Protein AF-A0A835VG63-F1 (afdb_monomer)

Mean predicted aligned error: 12.0 Å

Sequence (414 aa):
MIIERCEEYQNLLQKCIKEDLGFRDGKPVAACIIYKCLLNWHAFEAEKTDIFDYVIDALNVAVKADNENDILPYWLTNASALLCLLQRNLRSNGFLIKRYRHSTGSLDFSESILHDTNFPQQLMQMDQGSSFVDARYPAMLFKQQLTACLEKIFGLIRDNLKKEISPLLSLCIQAPKSTRGSSGRTLKSPGGTITQQPLSNHWDRIIKFLDSLMNRLQKNYVPSFFIRKLVTQVFSFINIQLFNSLLLRRECCTFTNGEYVKSGLSVLEKWITDATEEFAGSSWNELNYIRQSVEFLVLPQKRRMSLDEITQDLCSALSVRQIYRICTMYWDDKYSTHSVSTEVVATMRDMVNGDSQIPTSNSFLLDDDLSIPFTTEDISKSIEVIDPFNVQLPSSLHKYPAAHFLLHSEQPSA

Secondary structure (DSSP, 8-state):
-HHHHHHHHHHHHHHHHHS---EETTEEHHHHHHHHHHHHTTTTT-SS-SHHHHHHHHHHHHTTSS-HHHHHHHHHHHHHHHHHHHHHHEE----SS-------------------------S---------EE--HHHHHHHHHHHHHHHHHHHHHHHHHHHHHHHHHHTTSS-------S----PPPP----------HHHHHHHHHHHHHHHHHHHTT--HHHHHHHHHHHHHHHHHHHHHHHHH-GGGSBHHHHHHHHHHHHHHHHHHHHTHHHHHTTGGGGGHHHHHHHHHHH-TTGGG--HHIIIIII-TTS-HHHHHHHHHH-B-SSS----S-HHHHHHHHHHHHHHTTSTTT---SPP--------HHHHHHHS----GGG-PPPGGGTT-GGGGGGGGGG----

Structure (mmCIF, N/CA/C/O backbone):
data_AF-A0A835VG63-F1
#
_entry.id   AF-A0A835VG63-F1
#
loop_
_atom_site.group_PDB
_atom_site.id
_atom_site.type_symbol
_atom_site.label_atom_id
_atom_site.label_alt_id
_atom_site.label_comp_id
_atom_site.label_asym_id
_atom_site.label_entity_id
_atom_site.label_seq_id
_atom_site.pdbx_PDB_ins_code
_atom_site.Cartn_x
_atom_site.Cartn_y
_atom_site.Cartn_z
_atom_site.occupancy
_atom_site.B_iso_or_equiv
_atom_site.auth_seq_id
_atom_site.auth_comp_id
_atom_site.auth_asym_id
_atom_site.auth_atom_id
_atom_site.pdbx_PDB_model_num
ATOM 1 N N . MET A 1 1 ? -16.451 3.422 46.460 1.00 45.91 1 MET A N 1
ATOM 2 C CA . MET A 1 1 ? -17.608 3.318 45.544 1.00 45.91 1 MET A CA 1
ATOM 3 C C . MET A 1 1 ? -17.380 3.901 44.141 1.00 45.91 1 MET A C 1
ATOM 5 O O . MET A 1 1 ? -17.522 3.142 43.197 1.00 45.91 1 MET A O 1
ATOM 9 N N . ILE A 1 2 ? -17.025 5.187 43.944 1.00 50.41 2 ILE A N 1
ATOM 10 C CA . ILE A 1 2 ? -16.741 5.722 42.580 1.00 50.41 2 ILE A CA 1
ATOM 11 C C . ILE A 1 2 ? -15.390 5.215 42.033 1.00 50.41 2 ILE A C 1
ATOM 13 O O . ILE A 1 2 ? -15.309 4.834 40.871 1.00 50.41 2 ILE A O 1
ATOM 17 N N . ILE A 1 3 ? -14.355 5.149 42.879 1.00 54.41 3 ILE A N 1
ATOM 18 C CA . ILE A 1 3 ? -13.009 4.683 42.491 1.00 54.41 3 ILE A CA 1
ATOM 19 C C . ILE A 1 3 ? -13.005 3.173 42.180 1.00 54.41 3 ILE A C 1
ATOM 21 O O . ILE A 1 3 ? -12.511 2.778 41.132 1.00 54.41 3 ILE A O 1
ATOM 25 N N . GLU A 1 4 ? -13.654 2.351 43.014 1.00 53.94 4 GLU A N 1
ATOM 26 C CA . GLU A 1 4 ? -13.777 0.892 42.797 1.00 53.94 4 GLU A CA 1
ATOM 27 C C . GLU A 1 4 ? -14.485 0.547 41.475 1.00 53.94 4 GLU A C 1
ATOM 29 O O . GLU A 1 4 ? -14.040 -0.338 40.752 1.00 53.94 4 GLU A O 1
ATOM 34 N N . ARG A 1 5 ? -15.539 1.291 41.098 1.00 63.59 5 ARG A N 1
ATOM 35 C CA . ARG A 1 5 ? -16.197 1.107 39.791 1.00 63.59 5 ARG A CA 1
ATOM 36 C C . ARG A 1 5 ? -15.277 1.452 38.619 1.00 63.59 5 ARG A C 1
ATOM 38 O O . ARG A 1 5 ? -15.365 0.817 37.575 1.00 63.59 5 ARG A O 1
ATOM 45 N N . CYS A 1 6 ? -14.395 2.437 38.782 1.00 67.25 6 CYS A N 1
ATOM 46 C CA . CYS A 1 6 ? -13.451 2.831 37.738 1.00 67.25 6 CYS A CA 1
ATOM 47 C C . CYS A 1 6 ? -12.392 1.738 37.499 1.00 67.25 6 CYS A C 1
ATOM 49 O O . CYS A 1 6 ? -12.099 1.408 36.351 1.00 67.25 6 CYS A O 1
ATOM 51 N N . GLU A 1 7 ? -11.887 1.115 38.569 1.00 75.12 7 GLU A N 1
ATOM 52 C CA . GLU A 1 7 ? -10.949 -0.015 38.481 1.00 75.12 7 GLU A CA 1
ATOM 53 C C . GLU A 1 7 ? -11.589 -1.252 37.827 1.00 75.12 7 GLU A C 1
ATOM 55 O O . GLU A 1 7 ? -10.973 -1.895 36.974 1.00 75.12 7 GLU A O 1
ATOM 60 N N . GLU A 1 8 ? -12.844 -1.575 38.155 1.00 80.69 8 GLU A N 1
ATOM 61 C CA . GLU A 1 8 ? -13.577 -2.677 37.512 1.00 80.69 8 GLU A CA 1
ATOM 62 C C . GLU A 1 8 ? -13.767 -2.457 36.002 1.00 80.69 8 GLU A C 1
ATOM 64 O O . GLU A 1 8 ? -13.588 -3.388 35.209 1.00 80.69 8 GLU A O 1
ATOM 69 N N . TYR A 1 9 ? -14.086 -1.226 35.589 1.00 83.50 9 TYR A N 1
ATOM 70 C CA . TYR A 1 9 ? -14.250 -0.866 34.178 1.00 83.50 9 TYR A CA 1
ATOM 71 C C . TYR A 1 9 ? -12.932 -0.963 33.409 1.00 83.50 9 TYR A C 1
ATOM 73 O O . TYR A 1 9 ? -12.888 -1.542 32.319 1.00 83.50 9 TYR A O 1
ATOM 81 N N . GLN A 1 10 ? -11.847 -0.453 33.995 1.00 83.94 10 GLN A N 1
ATOM 82 C CA . GLN A 1 10 ? -10.510 -0.546 33.416 1.00 83.94 10 GLN A CA 1
ATOM 83 C C . GLN A 1 10 ? -10.066 -2.005 33.272 1.00 83.94 10 GLN A C 1
ATOM 85 O O . GLN A 1 10 ? -9.600 -2.385 32.202 1.00 83.94 10 GLN A O 1
ATOM 90 N N . ASN A 1 11 ? -10.290 -2.853 34.280 1.00 85.38 11 ASN A N 1
ATOM 91 C CA . ASN A 1 11 ? -9.948 -4.278 34.222 1.00 85.38 11 ASN A CA 1
ATOM 92 C C . ASN A 1 11 ? -10.683 -5.022 33.094 1.00 85.38 11 ASN A C 1
ATOM 94 O O . ASN A 1 11 ? -10.075 -5.835 32.390 1.00 85.38 11 ASN A O 1
ATOM 98 N N . LEU A 1 12 ? -11.974 -4.732 32.887 1.00 86.50 12 LEU A N 1
ATOM 99 C CA . LEU A 1 12 ? -12.745 -5.314 31.786 1.00 86.50 12 LEU A CA 1
ATOM 100 C C . LEU A 1 12 ? -12.197 -4.871 30.421 1.00 86.50 12 LEU A C 1
ATOM 102 O O . LEU A 1 12 ? -11.964 -5.709 29.548 1.00 86.50 12 LEU A O 1
ATOM 106 N N . LEU A 1 13 ? -11.959 -3.569 30.241 1.00 88.19 13 LEU A N 1
ATOM 107 C CA . LEU A 1 13 ? -11.400 -3.024 29.001 1.00 88.19 13 LEU A CA 1
ATOM 108 C C . LEU A 1 13 ? -9.999 -3.575 28.724 1.00 88.19 13 LEU A C 1
ATOM 110 O O . LEU A 1 13 ? -9.702 -3.958 27.594 1.00 88.19 13 LEU A O 1
ATOM 114 N N . GLN A 1 14 ? -9.163 -3.701 29.757 1.00 87.81 14 GLN A N 1
ATOM 115 C CA . GLN A 1 14 ? -7.840 -4.304 29.637 1.00 87.81 14 GLN A CA 1
ATOM 116 C C . GLN A 1 14 ? -7.922 -5.718 29.087 1.00 87.81 14 GLN A C 1
ATOM 118 O O . GLN A 1 14 ? -7.118 -6.099 28.241 1.00 87.81 14 GLN A O 1
ATOM 123 N N . LYS A 1 15 ? -8.885 -6.502 29.578 1.00 86.75 15 LYS A N 1
ATOM 124 C CA . LYS A 1 15 ? -9.084 -7.874 29.133 1.00 86.75 15 LYS A CA 1
ATOM 125 C C . LYS A 1 15 ? -9.522 -7.920 27.674 1.00 86.75 15 LYS A C 1
ATOM 127 O O . LYS A 1 15 ? -8.946 -8.683 26.908 1.00 86.75 15 LYS A O 1
ATOM 132 N N . CYS A 1 16 ? -10.451 -7.045 27.288 1.00 87.88 16 CYS A N 1
ATOM 133 C CA . CYS A 1 16 ? -10.919 -6.926 25.906 1.00 87.88 16 CYS A CA 1
ATOM 134 C C . CYS A 1 16 ? -9.806 -6.524 24.927 1.00 87.88 16 CYS A C 1
ATOM 136 O O . CYS A 1 16 ? -9.859 -6.903 23.764 1.00 87.88 16 CYS A O 1
ATOM 138 N N . ILE A 1 17 ? -8.821 -5.750 25.392 1.00 88.56 17 ILE A N 1
ATOM 139 C CA . ILE A 1 17 ? -7.706 -5.261 24.570 1.00 88.56 17 ILE A CA 1
ATOM 140 C C . ILE A 1 17 ? -6.504 -6.224 24.591 1.00 88.56 17 ILE A C 1
ATOM 142 O O . ILE A 1 17 ? -5.743 -6.299 23.631 1.00 88.56 17 ILE A O 1
ATOM 146 N N . LYS A 1 18 ? -6.291 -6.979 25.672 1.00 85.25 18 LYS A N 1
ATOM 147 C CA . LYS A 1 18 ? -5.174 -7.935 25.754 1.00 85.25 18 LYS A CA 1
ATOM 148 C C . LYS A 1 18 ? -5.479 -9.284 25.115 1.00 85.25 18 LYS A C 1
ATOM 150 O O . LYS A 1 18 ? -4.545 -9.967 24.708 1.00 85.25 18 LYS A O 1
ATOM 155 N N . GLU A 1 19 ? -6.741 -9.697 25.085 1.00 83.81 19 GLU A N 1
ATOM 156 C CA . GLU A 1 19 ? -7.141 -10.955 24.459 1.00 83.81 19 GLU A CA 1
ATOM 157 C C . GLU A 1 19 ? -7.569 -10.753 23.009 1.00 83.81 19 GLU A C 1
ATOM 159 O O . GLU A 1 19 ? -8.227 -9.772 22.665 1.00 83.81 19 GLU A O 1
ATOM 164 N N . ASP A 1 20 ? -7.241 -11.733 22.170 1.00 84.75 20 ASP A N 1
ATOM 165 C CA . ASP A 1 20 ? -7.879 -11.880 20.870 1.00 84.75 20 ASP A CA 1
ATOM 166 C C . ASP A 1 20 ? -9.298 -12.426 21.087 1.00 84.75 20 ASP A C 1
ATOM 168 O O . ASP A 1 20 ? -9.494 -13.600 21.412 1.00 84.75 20 ASP A O 1
ATOM 172 N N . LEU A 1 21 ? -10.291 -11.540 20.973 1.00 87.44 21 LEU A N 1
ATOM 173 C CA . LEU A 1 21 ? -11.709 -11.893 21.082 1.00 87.44 21 LEU A CA 1
ATOM 174 C C . LEU A 1 21 ? -12.288 -12.401 19.752 1.00 87.44 21 LEU A C 1
ATOM 176 O O . LEU A 1 21 ? -13.443 -12.835 19.716 1.00 87.44 21 LEU A O 1
ATOM 180 N N . GLY A 1 22 ? -11.501 -12.355 18.676 1.00 89.44 22 GLY A N 1
ATOM 181 C CA . GLY A 1 22 ? -11.867 -12.823 17.352 1.00 89.44 22 GLY A CA 1
ATOM 182 C C . GLY A 1 22 ? -13.010 -12.048 16.693 1.00 89.44 22 GLY A C 1
ATOM 183 O O . GLY A 1 22 ? -13.294 -10.880 16.984 1.00 89.44 22 GLY A O 1
ATOM 184 N N . PHE A 1 23 ? -13.668 -12.742 15.767 1.00 90.00 23 PHE A N 1
ATOM 185 C CA . PHE A 1 23 ? -14.723 -12.215 14.909 1.00 90.00 23 PHE A CA 1
ATOM 186 C C . PHE A 1 23 ? -15.953 -13.116 14.970 1.00 90.00 23 PHE A C 1
ATOM 188 O O . PHE A 1 23 ? -15.833 -14.336 15.104 1.00 90.00 23 PHE A O 1
ATOM 195 N N . ARG A 1 24 ? -17.139 -12.523 14.830 1.00 85.94 24 ARG A N 1
ATOM 196 C CA . ARG A 1 24 ? -18.406 -13.255 14.718 1.00 85.94 24 ARG A CA 1
ATOM 197 C C . ARG A 1 24 ? -19.169 -12.758 13.503 1.00 85.94 24 ARG A C 1
ATOM 199 O O . ARG A 1 24 ? -19.455 -11.568 13.429 1.00 85.94 24 ARG A O 1
ATOM 206 N N . ASP A 1 25 ? -19.443 -13.648 12.553 1.00 82.06 25 ASP A N 1
ATOM 207 C CA . ASP A 1 25 ? -20.045 -13.301 11.255 1.00 82.06 25 ASP A CA 1
ATOM 208 C C . ASP A 1 25 ? -19.300 -12.141 10.563 1.00 82.06 25 ASP A C 1
ATOM 210 O O . ASP A 1 25 ? -19.899 -11.204 10.045 1.00 82.06 25 ASP A O 1
ATOM 214 N N . GLY A 1 26 ? -17.964 -12.152 10.657 1.00 81.38 26 GLY A N 1
ATOM 215 C CA . GLY A 1 26 ? -17.082 -11.095 10.149 1.00 81.38 26 GLY A CA 1
ATOM 216 C C . GLY A 1 26 ? -17.052 -9.795 10.962 1.00 81.38 26 GLY A C 1
ATOM 217 O O . GLY A 1 26 ? -16.276 -8.897 10.645 1.00 81.38 26 GLY A O 1
ATOM 218 N N . LYS A 1 27 ? -17.834 -9.679 12.043 1.00 87.69 27 LYS A N 1
ATOM 219 C CA . LYS A 1 27 ? -17.871 -8.480 12.892 1.00 87.69 27 LYS A CA 1
ATOM 220 C C . LYS A 1 27 ? -16.801 -8.531 13.993 1.00 87.69 27 LYS A C 1
ATOM 222 O O . LYS A 1 27 ? -16.693 -9.551 14.683 1.00 87.69 27 LYS A O 1
ATOM 227 N N . PRO A 1 28 ? -16.043 -7.439 14.210 1.00 92.88 28 PRO A N 1
ATOM 228 C CA . PRO A 1 28 ? -15.007 -7.366 15.239 1.00 92.88 28 PRO A CA 1
ATOM 229 C C . PRO A 1 28 ? -15.615 -7.314 16.645 1.00 92.88 28 PRO A C 1
ATOM 231 O O . PRO A 1 28 ? -16.288 -6.348 17.022 1.00 92.88 28 PRO A O 1
ATOM 234 N N . VAL A 1 29 ? -15.370 -8.363 17.434 1.00 91.44 29 VAL A N 1
ATOM 235 C CA . VAL A 1 29 ? -16.011 -8.552 18.743 1.00 91.44 29 VAL A CA 1
ATOM 236 C C . VAL A 1 29 ? -15.513 -7.529 19.766 1.00 91.44 29 VAL A C 1
ATOM 238 O O . VAL A 1 29 ? -16.330 -6.938 20.477 1.00 91.44 29 VAL A O 1
ATOM 241 N N . ALA A 1 30 ? -14.203 -7.263 19.819 1.00 92.94 30 ALA A N 1
ATOM 242 C CA . ALA A 1 30 ? -13.644 -6.323 20.792 1.00 92.94 30 ALA A CA 1
ATOM 243 C C . ALA A 1 30 ? -14.157 -4.895 20.566 1.00 92.94 30 ALA A C 1
ATOM 245 O O . ALA A 1 30 ? -14.576 -4.245 21.523 1.00 92.94 30 ALA A O 1
ATOM 246 N N . ALA A 1 31 ? -14.226 -4.436 19.313 1.00 93.38 31 ALA A N 1
ATOM 247 C CA . ALA A 1 31 ? -14.790 -3.130 18.969 1.00 93.38 31 ALA A CA 1
ATOM 248 C C . ALA A 1 31 ? -16.238 -2.965 19.457 1.00 93.38 31 ALA A C 1
ATOM 250 O O . ALA A 1 31 ? -16.574 -1.957 20.082 1.00 93.38 31 ALA A O 1
ATOM 251 N N . CYS A 1 32 ? -17.085 -3.973 19.217 1.00 91.25 32 CYS A N 1
ATOM 252 C CA . CYS A 1 32 ? -18.491 -3.941 19.618 1.00 91.25 32 CYS A CA 1
ATOM 253 C C . CYS A 1 32 ? -18.646 -3.908 21.143 1.00 91.25 32 CYS A C 1
ATOM 255 O O . CYS A 1 32 ? -19.449 -3.137 21.664 1.00 91.25 32 CYS A O 1
ATOM 257 N N . ILE A 1 33 ? -17.866 -4.714 21.867 1.00 90.62 33 ILE A N 1
ATOM 258 C CA . ILE A 1 33 ? -17.923 -4.773 23.333 1.00 90.62 33 ILE A CA 1
ATOM 259 C C . ILE A 1 33 ? -17.418 -3.473 23.951 1.00 90.62 33 ILE A C 1
ATOM 261 O O . ILE A 1 33 ? -18.101 -2.911 24.804 1.00 90.62 33 ILE A O 1
ATOM 265 N N . ILE A 1 34 ? -16.273 -2.956 23.492 1.00 92.62 34 ILE A N 1
ATOM 266 C CA . ILE A 1 34 ? -15.723 -1.680 23.969 1.00 92.62 34 ILE A CA 1
ATOM 267 C C . ILE A 1 34 ? -16.747 -0.561 23.755 1.00 92.62 34 ILE A C 1
ATOM 269 O O . ILE A 1 34 ? -17.030 0.192 24.685 1.00 92.62 34 ILE A O 1
ATOM 273 N N . TYR A 1 35 ? -17.364 -0.487 22.571 1.00 92.12 35 TYR A N 1
ATOM 274 C CA . TYR A 1 35 ? -18.404 0.501 22.291 1.00 92.12 35 TYR A CA 1
ATOM 275 C C . TYR A 1 35 ? -19.615 0.366 23.229 1.00 92.12 35 TYR A C 1
ATOM 277 O O . TYR A 1 35 ? -20.026 1.358 23.831 1.00 92.12 35 TYR A O 1
ATOM 285 N N . LYS A 1 36 ? -20.154 -0.851 23.409 1.00 89.00 36 LYS A N 1
ATOM 286 C CA . LYS A 1 36 ? -21.285 -1.104 24.322 1.00 89.00 36 LYS A CA 1
ATOM 287 C C . LYS A 1 36 ? -20.959 -0.718 25.769 1.00 89.00 36 LYS A C 1
ATOM 289 O O . LYS A 1 36 ? -21.809 -0.139 26.438 1.00 89.00 36 LYS A O 1
ATOM 294 N N . CYS A 1 37 ? -19.745 -1.002 26.244 1.00 90.12 37 CYS A N 1
ATOM 295 C CA . CYS A 1 37 ? -19.279 -0.595 27.572 1.00 90.12 37 CYS A CA 1
ATOM 296 C C . CYS A 1 37 ? -19.255 0.925 27.725 1.00 90.12 37 CYS A C 1
ATOM 298 O O . CYS A 1 37 ? -19.856 1.456 28.656 1.00 90.12 37 CYS A O 1
ATOM 300 N N . LEU A 1 38 ? -18.626 1.634 26.786 1.00 91.12 38 LEU A N 1
ATOM 301 C CA . LEU A 1 38 ? -18.546 3.096 26.824 1.00 91.12 38 LEU A CA 1
ATOM 302 C C . LEU A 1 38 ? -19.931 3.758 26.748 1.00 91.12 38 LEU A C 1
ATOM 304 O O . LEU A 1 38 ? -20.162 4.762 27.424 1.00 91.12 38 LEU A O 1
ATOM 308 N N . LEU A 1 39 ? -20.853 3.175 25.975 1.00 88.88 39 LEU A N 1
ATOM 309 C CA . LEU A 1 39 ? -22.239 3.630 25.881 1.00 88.88 39 LEU A CA 1
ATOM 310 C C . LEU A 1 39 ? -22.994 3.424 27.202 1.00 88.88 39 LEU A C 1
ATOM 312 O O . LEU A 1 39 ? -23.557 4.373 27.737 1.00 88.88 39 LEU A O 1
ATOM 316 N N . ASN A 1 40 ? -22.962 2.209 27.757 1.00 87.38 40 ASN A N 1
ATOM 317 C CA . ASN A 1 40 ? -23.656 1.869 29.003 1.00 87.38 40 ASN A CA 1
ATOM 318 C C . ASN A 1 40 ? -23.127 2.651 30.216 1.00 87.38 40 ASN A C 1
ATOM 320 O O . ASN A 1 40 ? -23.867 2.943 31.150 1.00 87.38 40 ASN A O 1
ATOM 324 N N . TRP A 1 41 ? -21.844 3.010 30.214 1.00 88.12 41 TRP A N 1
ATOM 325 C CA . TRP A 1 41 ? -21.249 3.828 31.272 1.00 88.12 41 TRP A CA 1
ATOM 326 C C . TRP A 1 41 ? -21.453 5.333 31.070 1.00 88.12 41 TRP A C 1
ATOM 328 O O . TRP A 1 41 ? -20.893 6.116 31.836 1.00 88.12 41 TRP A O 1
ATOM 338 N N . HIS A 1 42 ? -22.222 5.746 30.054 1.00 86.81 42 HIS A N 1
ATOM 339 C CA . HIS A 1 42 ? -22.433 7.14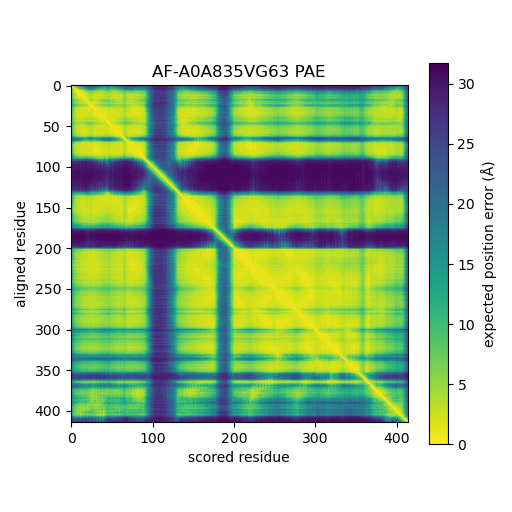8 29.679 1.00 86.81 42 HIS A CA 1
ATOM 340 C C . HIS A 1 42 ? -21.115 7.925 29.490 1.00 86.81 42 HIS A C 1
ATOM 342 O O . HIS A 1 42 ? -21.047 9.138 29.695 1.00 86.81 42 HIS A O 1
ATOM 348 N N . ALA A 1 43 ? -20.040 7.240 29.074 1.00 88.06 43 ALA A N 1
ATOM 349 C CA . ALA A 1 43 ? -18.709 7.837 28.967 1.00 88.06 43 ALA A CA 1
ATOM 350 C C . ALA A 1 43 ? -18.662 8.955 27.912 1.00 88.06 43 ALA A C 1
ATOM 352 O O . ALA A 1 43 ? -17.900 9.910 28.048 1.00 88.06 43 ALA A O 1
ATOM 353 N N . PHE A 1 44 ? -19.496 8.861 26.872 1.00 89.06 44 PHE A N 1
ATOM 354 C CA . PHE A 1 44 ? -19.575 9.857 25.800 1.00 89.06 44 PHE A CA 1
ATOM 355 C C . PHE A 1 44 ? -20.226 11.182 26.230 1.00 89.06 44 PHE A C 1
ATOM 357 O O . PHE A 1 44 ? -19.933 12.226 25.644 1.00 89.06 44 PHE A O 1
ATOM 364 N N . GLU A 1 45 ? -21.073 11.148 27.260 1.00 88.75 45 GLU A N 1
ATOM 365 C CA . GLU A 1 45 ? -21.797 12.304 27.808 1.00 88.75 45 GLU A CA 1
ATOM 366 C C . GLU A 1 45 ? -21.042 12.954 28.983 1.00 88.75 45 GLU A C 1
ATOM 368 O O . GLU A 1 45 ? -21.410 14.036 29.446 1.00 88.75 45 GLU A O 1
ATOM 373 N N . ALA A 1 46 ? -19.968 12.318 29.463 1.00 86.88 46 ALA A N 1
ATOM 374 C CA . ALA A 1 46 ? -19.201 12.772 30.614 1.00 86.88 46 ALA A CA 1
ATOM 375 C C . ALA A 1 46 ? -18.385 14.042 30.309 1.00 86.88 46 ALA A C 1
ATOM 377 O O . ALA A 1 46 ? -17.665 14.129 29.313 1.00 86.88 46 ALA A O 1
ATOM 378 N N . GLU A 1 47 ? -18.436 15.028 31.210 1.00 86.12 47 GLU A N 1
ATOM 379 C CA . GLU A 1 47 ? -17.616 16.246 31.100 1.00 86.12 47 GLU A CA 1
ATOM 380 C C . GLU A 1 47 ? -16.132 15.992 31.399 1.00 86.12 47 GLU A C 1
ATOM 382 O O . GLU A 1 47 ? -15.267 16.701 30.884 1.00 86.12 47 GLU A O 1
ATOM 387 N N . LYS A 1 48 ? -15.838 14.977 32.222 1.00 85.19 48 LYS A N 1
ATOM 388 C CA . LYS A 1 48 ? -14.489 14.520 32.574 1.00 85.19 48 LYS A CA 1
ATOM 389 C C . LYS A 1 48 ? -14.485 13.002 32.694 1.00 85.19 48 LYS A C 1
ATOM 391 O O . LYS A 1 48 ? -15.338 12.444 33.381 1.00 85.19 48 LYS A O 1
ATOM 396 N N . THR A 1 49 ? -13.534 12.350 32.036 1.00 88.12 49 THR A N 1
ATOM 397 C CA . THR A 1 49 ? -13.323 10.905 32.131 1.00 88.12 49 THR A CA 1
ATOM 398 C C . THR A 1 49 ? -11.921 10.554 31.651 1.00 88.12 49 THR A C 1
ATOM 400 O O . THR A 1 49 ? -11.487 11.071 30.625 1.00 88.12 49 THR A O 1
ATOM 403 N N . ASP A 1 50 ? -11.255 9.649 32.364 1.00 89.25 50 ASP A N 1
ATOM 404 C CA . ASP A 1 50 ? -9.919 9.150 32.009 1.00 89.25 50 ASP A CA 1
ATOM 405 C C . ASP A 1 50 ? -10.006 7.809 31.253 1.00 89.25 50 ASP A C 1
ATOM 407 O O . ASP A 1 50 ? -9.001 7.209 30.872 1.00 89.25 50 ASP A O 1
ATOM 411 N N . ILE A 1 51 ? -11.226 7.298 31.036 1.00 90.94 51 ILE A N 1
ATOM 412 C CA . ILE A 1 51 ? -11.436 5.976 30.436 1.00 90.94 51 ILE A CA 1
ATOM 413 C C . ILE A 1 51 ? -11.025 5.934 28.963 1.00 90.94 51 ILE A C 1
ATOM 415 O O . ILE A 1 51 ? -10.589 4.895 28.473 1.00 90.94 51 ILE A O 1
ATOM 419 N N . PHE A 1 52 ? -11.145 7.060 28.257 1.00 92.81 52 PHE A N 1
ATOM 420 C CA . PHE A 1 52 ? -10.741 7.169 26.858 1.00 92.81 52 PHE A CA 1
ATOM 421 C C . PHE A 1 52 ? -9.223 7.118 26.710 1.00 92.81 52 PHE A C 1
ATOM 423 O O . PHE A 1 52 ? -8.728 6.337 25.897 1.00 92.81 52 PHE A O 1
ATOM 430 N N . ASP A 1 53 ? -8.497 7.872 27.539 1.00 91.38 53 ASP A N 1
ATOM 431 C CA . ASP A 1 53 ? -7.034 7.840 27.565 1.00 91.38 53 ASP A CA 1
ATOM 432 C C . ASP A 1 53 ? -6.538 6.433 27.922 1.00 91.38 53 ASP A C 1
ATOM 434 O O . ASP A 1 53 ? -5.679 5.889 27.231 1.00 91.38 53 ASP A O 1
ATOM 438 N N . TYR A 1 54 ? -7.178 5.771 28.895 1.00 92.00 54 TYR A N 1
ATOM 439 C CA . TYR A 1 54 ? -6.885 4.376 29.232 1.00 92.00 54 TYR A CA 1
ATOM 440 C C . TYR A 1 54 ? -7.040 3.420 28.039 1.00 92.00 54 TYR A C 1
ATOM 442 O O . TYR A 1 54 ? -6.171 2.577 27.804 1.00 92.00 54 TYR A O 1
ATOM 450 N N . VAL A 1 55 ? -8.136 3.529 27.275 1.00 93.44 55 VAL A N 1
ATOM 451 C CA . VAL A 1 55 ? -8.355 2.697 26.079 1.00 93.44 55 VAL A CA 1
ATOM 452 C C . VAL A 1 55 ? -7.266 2.957 25.041 1.00 93.44 55 VAL A C 1
ATOM 454 O O . VAL A 1 55 ? -6.689 2.003 24.524 1.00 93.44 55 VAL A O 1
ATOM 457 N N . ILE A 1 56 ? -6.948 4.221 24.752 1.00 94.00 56 ILE A N 1
ATOM 458 C CA . ILE A 1 56 ? -5.910 4.586 23.777 1.00 94.00 56 ILE A CA 1
ATOM 459 C C . ILE A 1 56 ? -4.529 4.083 24.214 1.00 94.00 56 ILE A C 1
ATOM 461 O O . ILE A 1 56 ? -3.788 3.537 23.392 1.00 94.00 56 ILE A O 1
ATOM 465 N N . ASP A 1 57 ? -4.181 4.212 25.490 1.00 92.31 57 ASP A N 1
ATOM 466 C CA . ASP A 1 57 ? -2.913 3.721 26.029 1.00 92.31 57 ASP A CA 1
ATOM 467 C C . ASP A 1 57 ? -2.829 2.196 25.961 1.00 92.31 57 ASP A C 1
ATOM 469 O O . ASP A 1 57 ? -1.833 1.648 25.482 1.00 92.31 57 ASP A O 1
ATOM 473 N N . ALA A 1 58 ? -3.896 1.496 26.352 1.00 91.88 58 ALA A N 1
ATOM 474 C CA . ALA A 1 58 ? -3.965 0.043 26.261 1.00 91.88 58 ALA A CA 1
ATOM 475 C C . ALA A 1 58 ? -3.848 -0.448 24.806 1.00 91.88 58 ALA A C 1
ATOM 477 O O . ALA A 1 58 ? -3.103 -1.396 24.546 1.00 91.88 58 ALA A O 1
ATOM 478 N N . LEU A 1 59 ? -4.509 0.219 23.852 1.00 92.12 59 LEU A N 1
ATOM 479 C CA . LEU A 1 59 ? -4.383 -0.068 22.418 1.00 92.12 59 LEU A CA 1
ATOM 480 C C . LEU A 1 59 ? -2.950 0.149 21.927 1.00 92.12 59 LEU A C 1
ATOM 482 O O . LEU A 1 59 ? -2.382 -0.707 21.252 1.00 92.12 59 LEU A O 1
ATOM 486 N N . ASN A 1 60 ? -2.329 1.267 22.304 1.00 91.38 60 ASN A N 1
ATOM 487 C CA . ASN A 1 60 ? -0.949 1.570 21.933 1.00 91.38 60 ASN A CA 1
ATOM 488 C C . ASN A 1 60 ? 0.059 0.565 22.503 1.00 91.38 60 ASN A C 1
ATOM 490 O O . ASN A 1 60 ? 1.094 0.340 21.876 1.00 91.38 60 ASN A O 1
ATOM 494 N N . VAL A 1 61 ? -0.213 -0.015 23.674 1.00 90.62 61 VAL A N 1
ATOM 495 C CA . VAL A 1 61 ? 0.590 -1.105 24.245 1.00 90.62 61 VAL A CA 1
ATOM 496 C C . VAL A 1 61 ? 0.353 -2.409 23.483 1.00 90.62 61 VAL A C 1
ATOM 498 O O . VAL A 1 61 ? 1.321 -3.074 23.129 1.00 90.62 61 VAL A O 1
ATOM 501 N N . ALA A 1 62 ? -0.901 -2.755 23.179 1.00 88.31 62 ALA A N 1
ATOM 502 C CA . ALA A 1 62 ? -1.239 -3.978 22.448 1.00 88.31 62 ALA A CA 1
ATOM 503 C C . ALA A 1 62 ? -0.622 -4.006 21.038 1.00 88.31 62 ALA A C 1
ATOM 505 O O . ALA A 1 62 ? -0.070 -5.020 20.622 1.00 88.31 62 ALA A O 1
ATOM 506 N N . VAL A 1 63 ? -0.638 -2.870 20.338 1.00 87.88 63 VAL A N 1
ATOM 507 C CA . VAL A 1 63 ? -0.067 -2.696 18.989 1.00 87.88 63 VAL A CA 1
ATOM 508 C C . VAL A 1 63 ? 1.469 -2.782 18.971 1.00 87.88 63 VAL A C 1
ATOM 510 O O . VAL A 1 63 ? 2.048 -3.014 17.916 1.00 87.88 63 VAL A O 1
ATOM 513 N N . LYS A 1 64 ? 2.143 -2.618 20.118 1.00 83.06 64 LYS A N 1
ATOM 514 C CA . LYS A 1 64 ? 3.611 -2.714 20.255 1.00 83.06 64 LYS A CA 1
ATOM 515 C C . LYS A 1 64 ? 4.118 -4.119 20.621 1.00 83.06 64 LYS A C 1
ATOM 517 O O . LYS A 1 64 ? 5.304 -4.265 20.899 1.00 83.06 64 LYS A O 1
ATOM 522 N N . ALA A 1 65 ? 3.247 -5.122 20.714 1.00 72.31 65 ALA A N 1
ATOM 523 C CA . ALA A 1 65 ? 3.642 -6.468 21.126 1.00 72.31 65 ALA A CA 1
ATOM 524 C C . ALA A 1 65 ? 4.445 -7.210 20.035 1.00 72.31 65 ALA A C 1
ATOM 526 O O . ALA A 1 65 ? 4.197 -7.025 18.847 1.00 72.31 65 ALA A O 1
ATOM 527 N N . ASP A 1 66 ? 5.342 -8.115 20.448 1.00 59.47 66 ASP A N 1
ATOM 528 C CA . ASP A 1 66 ? 6.329 -8.805 19.590 1.00 59.47 66 ASP A CA 1
ATOM 529 C C . ASP A 1 66 ? 5.741 -9.648 18.430 1.00 59.47 66 ASP A C 1
ATOM 531 O O . ASP A 1 66 ? 6.477 -10.063 17.535 1.00 59.47 66 ASP A O 1
ATOM 535 N N . ASN A 1 67 ? 4.428 -9.919 18.410 1.00 64.38 67 ASN A N 1
ATOM 536 C CA . ASN A 1 67 ? 3.757 -10.684 17.348 1.00 64.38 67 ASN A CA 1
ATOM 537 C C . ASN A 1 67 ? 2.969 -9.775 16.384 1.00 64.38 67 ASN A C 1
ATOM 539 O O . ASN A 1 67 ? 1.750 -9.880 16.249 1.00 64.38 67 ASN A O 1
ATOM 543 N N . GLU A 1 68 ? 3.676 -8.868 15.710 1.00 72.31 68 GLU A N 1
ATOM 544 C CA . GLU A 1 68 ? 3.092 -7.810 14.867 1.00 72.31 68 GLU A CA 1
ATOM 545 C C . GLU A 1 68 ? 2.232 -8.340 13.701 1.00 72.31 68 GLU A C 1
ATOM 547 O O . GLU A 1 68 ? 1.301 -7.670 13.253 1.00 72.31 68 GLU A O 1
ATOM 552 N N . ASN A 1 69 ? 2.508 -9.556 13.221 1.00 74.69 69 ASN A N 1
ATOM 553 C CA . ASN A 1 69 ? 1.938 -10.074 11.978 1.00 74.69 69 ASN A CA 1
ATOM 554 C C . ASN A 1 69 ? 0.413 -10.254 12.024 1.00 74.69 69 ASN A C 1
ATOM 556 O O . ASN A 1 69 ? -0.262 -9.834 11.088 1.00 74.69 69 ASN A O 1
ATOM 560 N N . ASP A 1 70 ? -0.128 -10.836 13.096 1.00 83.94 70 ASP A N 1
ATOM 561 C CA . ASP A 1 70 ? -1.579 -11.042 13.242 1.00 83.94 70 ASP A CA 1
ATOM 562 C C . ASP A 1 70 ? -2.233 -9.948 14.109 1.00 83.94 70 ASP A C 1
ATOM 564 O O . ASP A 1 70 ? -3.395 -9.600 13.896 1.00 83.94 70 ASP A O 1
ATOM 568 N N . ILE A 1 71 ? -1.476 -9.337 15.029 1.00 91.44 71 ILE A N 1
ATOM 569 C CA . ILE A 1 71 ? -1.984 -8.309 15.950 1.00 91.44 71 ILE A CA 1
ATOM 570 C C . ILE A 1 71 ? -2.356 -7.022 15.208 1.00 91.44 71 ILE A C 1
ATOM 572 O O . ILE A 1 71 ? -3.399 -6.429 15.497 1.00 91.44 71 ILE A O 1
ATOM 576 N N . LEU A 1 72 ? -1.532 -6.572 14.253 1.00 94.25 72 LEU A N 1
ATOM 577 C CA . LEU A 1 72 ? -1.792 -5.311 13.557 1.00 94.25 72 LEU A CA 1
ATOM 578 C C . LEU A 1 72 ? -3.048 -5.379 12.668 1.00 94.25 72 LEU A C 1
ATOM 580 O O . LEU A 1 72 ? -3.890 -4.490 12.807 1.00 94.25 72 LEU A O 1
ATOM 584 N N . PRO A 1 73 ? -3.253 -6.403 11.808 1.00 94.94 73 PRO A N 1
ATOM 585 C CA . PRO A 1 73 ? -4.497 -6.542 11.047 1.00 94.94 73 PRO A CA 1
ATOM 586 C C . PRO A 1 73 ? -5.737 -6.673 11.939 1.00 94.94 73 PRO A C 1
ATOM 588 O O . PRO A 1 73 ? -6.747 -6.027 11.667 1.00 94.94 73 PRO A O 1
ATOM 591 N N . TYR A 1 74 ? -5.655 -7.440 13.034 1.00 95.12 74 TYR A N 1
ATOM 592 C CA . TYR A 1 74 ? -6.744 -7.552 14.009 1.00 95.12 74 TYR A CA 1
ATOM 593 C C . TYR A 1 74 ? -7.144 -6.184 14.581 1.00 95.12 74 TYR A C 1
ATOM 595 O O . TYR A 1 74 ? -8.330 -5.829 14.612 1.00 95.12 74 TYR A O 1
ATOM 603 N N . TRP A 1 75 ? -6.160 -5.385 15.007 1.00 95.25 75 TRP A N 1
ATOM 604 C CA . TRP A 1 75 ? -6.420 -4.057 15.558 1.00 95.25 75 TRP A CA 1
ATOM 605 C C . TRP A 1 75 ? -6.820 -3.030 14.507 1.00 95.25 75 TRP A C 1
ATOM 607 O O . TRP A 1 75 ? -7.606 -2.144 14.827 1.00 95.25 75 TRP A O 1
ATOM 617 N N . LEU A 1 76 ? -6.371 -3.166 13.259 1.00 95.31 76 LEU A N 1
ATOM 618 C CA . LEU A 1 76 ? -6.839 -2.331 12.154 1.00 95.31 76 LEU A CA 1
ATOM 619 C C . LEU A 1 76 ? -8.356 -2.492 11.960 1.00 95.31 76 LEU A C 1
ATOM 621 O O . LEU A 1 76 ? -9.079 -1.494 11.880 1.00 95.31 76 LEU A O 1
ATOM 625 N N . THR A 1 77 ? -8.860 -3.730 11.965 1.00 95.62 77 THR A N 1
ATOM 626 C CA . THR A 1 77 ? -10.300 -4.014 11.858 1.00 95.62 77 THR A CA 1
ATOM 627 C C . THR A 1 77 ? -11.069 -3.523 13.086 1.00 95.62 77 THR A C 1
ATOM 629 O O . THR A 1 77 ? -12.076 -2.830 12.951 1.00 95.62 77 THR A O 1
ATOM 632 N N . ASN A 1 78 ? -10.589 -3.817 14.300 1.00 95.31 78 ASN A N 1
ATOM 633 C CA . ASN A 1 78 ? -11.281 -3.404 15.526 1.00 95.31 78 ASN A CA 1
ATOM 634 C C . ASN A 1 78 ? -11.298 -1.876 15.715 1.00 95.31 78 ASN A C 1
ATOM 636 O O . ASN A 1 78 ? -12.341 -1.306 16.036 1.00 95.31 78 ASN A O 1
ATOM 640 N N . ALA A 1 79 ? -10.172 -1.192 15.499 1.00 95.31 79 ALA A N 1
ATOM 641 C CA . ALA A 1 79 ? -10.082 0.256 15.666 1.00 95.31 79 ALA A CA 1
ATOM 642 C C . ALA A 1 79 ? -10.919 1.005 14.619 1.00 95.31 79 ALA A C 1
ATOM 644 O O . ALA A 1 79 ? -11.603 1.968 14.965 1.00 95.31 79 ALA A O 1
ATOM 645 N N . SER A 1 80 ? -10.921 0.547 13.362 1.00 95.06 80 SER A N 1
ATOM 646 C CA . SER A 1 80 ? -11.740 1.162 12.309 1.00 95.06 80 SER A CA 1
ATOM 647 C C . SER A 1 80 ? -13.236 0.953 12.543 1.00 95.06 80 SER A C 1
ATOM 649 O O . SER A 1 80 ? -14.008 1.902 12.427 1.00 95.06 80 SER A O 1
ATOM 651 N N . ALA A 1 81 ? -13.650 -0.241 12.974 1.00 94.12 81 ALA A N 1
ATOM 652 C CA . ALA A 1 81 ? -15.031 -0.508 13.363 1.00 94.12 81 ALA A CA 1
ATOM 653 C C . ALA A 1 81 ? -15.484 0.354 14.547 1.00 94.12 81 ALA A C 1
ATOM 655 O O . ALA A 1 81 ? -16.560 0.953 14.496 1.00 94.12 81 ALA A O 1
ATOM 656 N N . LEU A 1 82 ? -14.654 0.464 15.591 1.00 93.94 82 LEU A N 1
ATOM 657 C CA . LEU A 1 82 ? -14.934 1.334 16.731 1.00 93.94 82 LEU A CA 1
ATOM 658 C C . LEU A 1 82 ? -15.064 2.793 16.277 1.00 93.94 82 LEU A C 1
ATOM 660 O O . LEU A 1 82 ? -16.021 3.465 16.651 1.00 93.94 82 LEU A O 1
ATOM 664 N N . LEU A 1 83 ? -14.166 3.267 15.409 1.00 93.12 83 LEU A N 1
ATOM 665 C CA . LEU A 1 83 ? -14.231 4.615 14.847 1.00 93.12 83 LEU A CA 1
ATOM 666 C C . LEU A 1 83 ? -15.532 4.851 14.062 1.00 93.12 83 LEU A C 1
ATOM 668 O O . LEU A 1 83 ? -16.168 5.889 14.249 1.00 93.12 83 LEU A O 1
ATOM 672 N N . CYS A 1 84 ? -15.974 3.887 13.248 1.00 91.56 84 CYS A N 1
ATOM 673 C CA . CYS A 1 84 ? -17.245 3.971 12.526 1.00 91.56 84 CYS A CA 1
ATOM 674 C C . CYS A 1 84 ? -18.457 4.009 13.465 1.00 91.56 84 CYS A C 1
ATOM 676 O O . CYS A 1 84 ? -19.391 4.778 13.225 1.00 91.56 84 CYS A O 1
ATOM 678 N N . LEU A 1 85 ? -18.448 3.221 14.546 1.00 90.50 85 LEU A N 1
ATOM 679 C CA . LEU A 1 85 ? -19.502 3.254 15.565 1.00 90.50 85 LEU A CA 1
ATOM 680 C C . LEU A 1 85 ? -19.572 4.628 16.245 1.00 90.50 85 LEU A C 1
ATOM 682 O O . LEU A 1 85 ? -20.667 5.165 16.419 1.00 90.50 85 LEU A O 1
ATOM 686 N N . LEU A 1 86 ? -18.422 5.233 16.561 1.00 89.38 86 LEU A N 1
ATOM 687 C CA . LEU A 1 86 ? -18.356 6.589 17.113 1.00 89.38 86 LEU A CA 1
ATOM 688 C C . LEU A 1 86 ? -18.862 7.631 16.109 1.00 89.38 86 LEU A C 1
ATOM 690 O O . LEU A 1 86 ? -19.652 8.496 16.465 1.00 89.38 86 LEU A O 1
ATOM 694 N N . GLN A 1 87 ? -18.443 7.557 14.845 1.00 86.69 87 GLN A N 1
ATOM 695 C CA . GLN A 1 87 ? -18.858 8.513 13.815 1.00 86.69 87 GLN A CA 1
ATOM 696 C C . GLN A 1 87 ? -20.361 8.519 13.553 1.00 86.69 87 GLN A C 1
ATOM 698 O O . GLN A 1 87 ? -20.925 9.586 13.327 1.00 86.69 87 GLN A O 1
ATOM 703 N N . ARG A 1 88 ? -20.992 7.342 13.544 1.00 83.06 88 ARG A N 1
ATOM 704 C CA . ARG A 1 88 ? -22.408 7.198 13.185 1.00 83.06 88 ARG A CA 1
ATOM 705 C C . ARG A 1 88 ? -23.351 7.547 14.337 1.00 83.06 88 ARG A C 1
ATOM 707 O O . ARG A 1 88 ? -24.465 7.984 14.076 1.00 83.06 88 ARG A O 1
ATOM 714 N N . ASN A 1 89 ? -22.907 7.384 15.586 1.00 80.06 89 ASN A N 1
ATOM 715 C CA . ASN A 1 89 ? -23.776 7.511 16.762 1.00 80.06 89 ASN A CA 1
ATOM 716 C C . ASN A 1 89 ? -23.495 8.743 17.640 1.00 80.06 89 ASN A C 1
ATOM 718 O O . ASN A 1 89 ? -24.334 9.091 18.473 1.00 80.06 89 ASN A O 1
ATOM 722 N N . LEU A 1 90 ? -22.352 9.419 17.470 1.00 79.94 90 LEU A N 1
ATOM 723 C CA . LEU A 1 90 ? -22.038 10.650 18.200 1.00 79.94 90 LEU A CA 1
ATOM 724 C C . LEU A 1 90 ? -22.463 11.883 17.398 1.00 79.94 90 LEU A C 1
ATOM 726 O O . LEU A 1 90 ? -21.955 12.129 16.302 1.00 79.94 90 LEU A O 1
ATOM 730 N N . ARG A 1 91 ? -23.334 12.716 17.975 1.00 70.25 91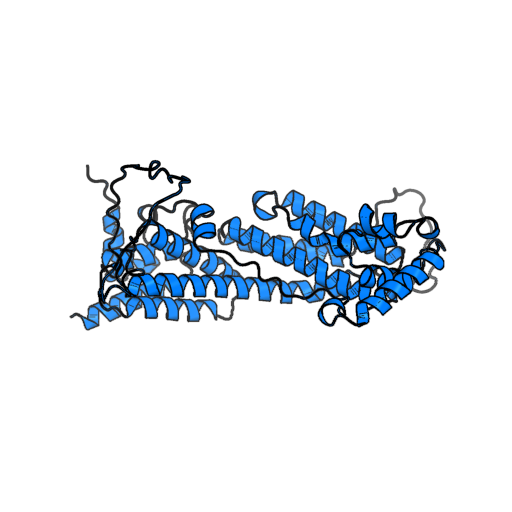 ARG A N 1
ATOM 731 C CA . ARG A 1 91 ? -23.598 14.058 17.442 1.00 70.25 91 ARG A CA 1
ATOM 732 C C . ARG A 1 91 ? -22.523 15.019 17.928 1.00 70.25 91 ARG A C 1
ATOM 734 O O . ARG A 1 91 ? -22.347 15.229 19.125 1.00 70.25 91 ARG A O 1
ATOM 741 N N . SER A 1 92 ? -21.816 15.648 16.993 1.00 56.25 92 SER A N 1
ATOM 742 C CA . SER A 1 92 ? -21.008 16.826 17.298 1.00 56.25 92 SER A CA 1
ATOM 743 C C . SER A 1 92 ? -21.928 18.042 17.316 1.00 56.25 92 SER A C 1
ATOM 745 O O . SER A 1 92 ? -22.283 18.563 16.260 1.00 56.25 92 SER A O 1
ATOM 747 N N . ASN A 1 93 ? -22.308 18.525 18.501 1.00 44.31 93 ASN A N 1
ATOM 748 C CA . ASN A 1 93 ? -22.805 19.895 18.597 1.00 44.31 93 ASN A CA 1
ATOM 749 C C . ASN A 1 93 ? -21.692 20.807 18.075 1.00 44.31 93 ASN A C 1
ATOM 751 O O . ASN A 1 93 ? -20.582 20.795 18.607 1.00 44.31 93 ASN A O 1
ATOM 755 N N . GLY A 1 94 ? -21.959 21.523 16.982 1.00 42.97 94 GLY A N 1
ATOM 756 C CA . GLY A 1 94 ? -20.995 22.379 16.299 1.00 42.97 94 GLY A CA 1
ATOM 757 C C . GLY A 1 94 ?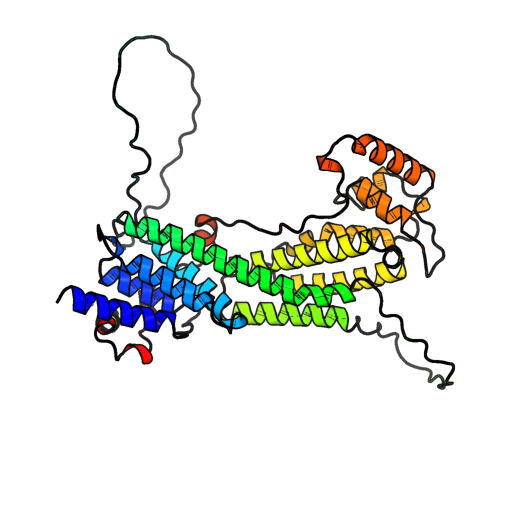 -20.462 23.477 17.218 1.00 42.97 94 GLY A C 1
ATOM 758 O O . GLY A 1 94 ? -20.966 24.594 17.221 1.00 42.97 94 GLY A O 1
ATOM 759 N N . PHE A 1 95 ? -19.425 23.169 17.994 1.00 39.84 95 PHE A N 1
ATOM 760 C CA . PHE A 1 95 ? -18.740 24.117 18.874 1.00 39.84 95 PHE A CA 1
ATOM 761 C C . PHE A 1 95 ? -17.507 24.755 18.220 1.00 39.84 95 PHE A C 1
ATOM 763 O O . PHE A 1 95 ? -16.824 25.553 18.857 1.00 39.84 95 PHE A O 1
ATOM 770 N N . LEU A 1 96 ? -17.237 24.476 16.939 1.00 42.03 96 LEU A N 1
ATOM 771 C CA . LEU A 1 96 ? -16.054 25.000 16.247 1.00 42.03 96 LEU A CA 1
ATOM 772 C C . LEU A 1 96 ? -16.262 26.304 15.456 1.00 42.03 96 LEU A C 1
ATOM 774 O O . LEU A 1 96 ? -15.320 26.761 14.821 1.00 42.03 96 LEU A O 1
ATOM 778 N N . ILE A 1 97 ? -17.416 26.984 15.545 1.00 38.44 97 ILE A N 1
ATOM 779 C CA . ILE A 1 97 ? -17.568 28.348 14.986 1.00 38.44 97 ILE A CA 1
ATOM 780 C C . ILE A 1 97 ? -18.385 29.258 15.920 1.00 38.44 97 ILE A C 1
ATOM 782 O O . ILE A 1 97 ? -19.490 29.676 15.596 1.00 38.44 97 ILE A O 1
ATOM 786 N N . LYS A 1 98 ? -17.841 29.605 17.094 1.00 32.66 98 LYS A N 1
ATOM 787 C CA . LYS A 1 98 ? -18.228 30.825 17.842 1.00 32.66 98 LYS A CA 1
ATOM 788 C C . LYS A 1 98 ? -17.025 31.458 18.563 1.00 32.66 98 LYS A C 1
ATOM 790 O O . LYS A 1 98 ? -16.982 31.570 19.781 1.00 32.66 98 LYS A O 1
ATOM 795 N N . ARG A 1 99 ? -16.049 31.911 17.778 1.00 34.25 99 AR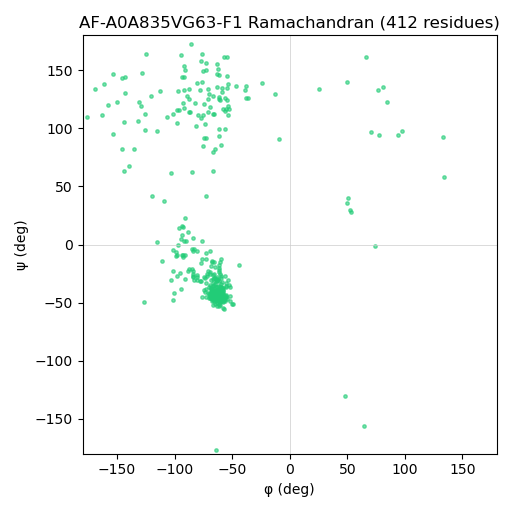G A N 1
ATOM 796 C CA . ARG A 1 99 ? -15.105 33.014 18.068 1.00 34.25 99 ARG A CA 1
ATOM 797 C C . ARG A 1 99 ? -14.909 33.676 16.699 1.00 34.25 99 ARG A C 1
ATOM 799 O O . ARG A 1 99 ? -14.394 33.018 15.814 1.00 34.25 99 ARG A O 1
ATOM 806 N N . TYR A 1 100 ? -15.449 34.838 16.343 1.00 33.28 100 TYR A N 1
ATOM 807 C CA . TYR A 1 100 ? -15.464 36.141 16.996 1.00 33.28 100 TYR A CA 1
ATOM 808 C C . TYR A 1 100 ? -16.747 36.900 16.613 1.00 33.28 100 TYR A C 1
ATOM 810 O O . TYR A 1 100 ? -16.961 37.169 15.436 1.00 33.28 100 TYR A O 1
ATOM 818 N N . ARG A 1 101 ? -17.565 37.320 17.582 1.00 31.34 101 ARG A N 1
ATOM 819 C CA . ARG A 1 101 ? -18.445 38.495 17.427 1.00 31.34 101 ARG A CA 1
ATOM 820 C C . ARG A 1 101 ? -18.570 39.221 18.769 1.00 31.34 101 ARG A C 1
ATOM 822 O O . ARG A 1 101 ? -19.530 39.038 19.502 1.00 31.34 101 ARG A O 1
ATOM 829 N N . HIS A 1 102 ? -17.573 40.050 19.053 1.00 32.44 102 HIS A N 1
ATOM 830 C CA . HIS A 1 102 ? -17.715 41.292 19.817 1.00 32.44 102 HIS A CA 1
ATOM 831 C C . HIS A 1 102 ? -17.105 42.371 18.907 1.00 32.44 102 HIS A C 1
ATOM 833 O O . HIS A 1 102 ? -15.931 42.289 18.577 1.00 32.44 102 HIS A O 1
ATOM 839 N N . SER A 1 103 ? -17.932 43.109 18.163 1.00 28.69 103 SER A N 1
ATOM 840 C CA . SER A 1 103 ? -18.553 44.389 18.541 1.00 28.69 103 SER A CA 1
ATOM 841 C C . SER A 1 103 ? -17.587 45.571 18.450 1.00 28.69 103 SER A C 1
ATOM 843 O O . SER A 1 103 ? -16.956 45.897 19.446 1.00 28.69 103 SER A O 1
ATOM 845 N N . THR A 1 104 ? -17.595 46.265 17.307 1.00 29.66 104 THR A N 1
ATOM 846 C CA . THR A 1 104 ? -17.379 47.722 17.207 1.00 29.66 104 THR A CA 1
ATOM 847 C C . THR A 1 104 ? -17.973 48.265 15.900 1.00 29.66 104 THR A C 1
ATOM 849 O O . THR A 1 104 ? -17.550 47.855 14.827 1.00 29.66 104 THR A O 1
ATOM 852 N N . GLY A 1 105 ? -18.927 49.194 16.027 1.00 28.88 105 GLY A N 1
ATOM 853 C CA . GLY A 1 105 ? -18.957 50.470 15.293 1.00 28.88 105 GLY A CA 1
ATOM 854 C C . GLY A 1 105 ? -19.240 50.498 13.785 1.00 28.88 105 GLY A C 1
ATOM 855 O O . GLY A 1 105 ? -18.320 50.409 12.993 1.00 28.88 105 GLY A O 1
ATOM 856 N N . SER A 1 106 ? -20.511 50.757 13.456 1.00 28.88 106 SER A N 1
ATOM 857 C CA . SER A 1 106 ? -21.040 51.751 12.493 1.00 28.88 106 SER A CA 1
ATOM 858 C C . SER A 1 106 ? -20.511 51.901 11.046 1.00 28.88 106 SER A C 1
ATOM 860 O O . SER A 1 106 ? -19.320 52.084 10.828 1.00 28.88 106 SER A O 1
ATOM 862 N N . LEU A 1 107 ? -21.501 52.120 10.159 1.00 31.38 107 LEU A N 1
ATOM 863 C CA . LEU A 1 107 ? -21.525 52.901 8.901 1.00 31.38 107 LEU A CA 1
ATOM 864 C C . LEU A 1 107 ? -21.328 52.157 7.559 1.00 31.38 107 LEU A C 1
ATOM 866 O O . LEU A 1 107 ? -20.220 51.917 7.106 1.00 31.38 107 LEU A O 1
ATOM 870 N N . ASP A 1 108 ? -22.485 51.886 6.942 1.00 28.52 108 ASP A N 1
ATOM 871 C CA . ASP A 1 108 ? -22.975 52.450 5.668 1.00 28.52 108 ASP A CA 1
ATOM 872 C C . ASP A 1 108 ? -22.445 52.003 4.279 1.00 28.52 108 ASP A C 1
ATOM 874 O O . ASP A 1 108 ? -21.256 52.017 3.982 1.00 28.52 108 ASP A O 1
ATOM 878 N N . PHE A 1 109 ? -23.446 51.766 3.415 1.00 30.02 109 PHE A N 1
ATOM 879 C CA . PHE A 1 109 ? -23.522 51.812 1.942 1.00 30.02 109 PHE A CA 1
ATOM 880 C C . PHE A 1 109 ? -23.106 50.646 0.995 1.00 30.02 109 PHE A C 1
ATOM 882 O O . PHE A 1 109 ? -21.941 50.303 0.815 1.00 30.02 109 PHE A O 1
ATOM 889 N N . SER A 1 110 ? -24.129 50.267 0.194 1.00 28.86 110 SER A N 1
ATOM 890 C CA . SER A 1 110 ? -24.189 49.837 -1.235 1.00 28.86 110 SER A CA 1
ATOM 891 C C . SER A 1 110 ? -24.147 48.350 -1.660 1.00 28.86 110 SER A C 1
ATOM 893 O O . SER A 1 110 ? -23.097 47.759 -1.871 1.00 28.86 110 SER A O 1
ATOM 895 N N . GLU A 1 111 ? -25.357 47.800 -1.836 1.00 27.08 111 GLU A N 1
ATOM 896 C CA . GLU A 1 111 ? -25.965 47.145 -3.023 1.00 27.08 111 GLU A CA 1
ATOM 897 C C . GLU A 1 111 ? -25.152 46.452 -4.154 1.00 27.08 111 GLU A C 1
ATOM 899 O O . GLU A 1 111 ? -24.343 47.067 -4.845 1.00 27.08 111 GLU A O 1
ATOM 904 N N . SER A 1 112 ? -25.648 45.240 -4.492 1.00 25.42 112 SER A N 1
ATOM 905 C CA . SER A 1 112 ? -25.607 44.509 -5.789 1.00 25.42 112 SER A CA 1
ATOM 906 C C . SER A 1 112 ? -24.290 43.752 -6.111 1.00 25.42 112 SER A C 1
ATOM 908 O O . SER A 1 112 ? -23.214 44.275 -5.877 1.00 25.42 112 SER A O 1
ATOM 910 N N . ILE A 1 113 ? -24.220 42.501 -6.602 1.00 29.97 113 ILE A N 1
ATOM 911 C CA . ILE A 1 113 ? -25.067 41.689 -7.496 1.00 29.97 113 ILE A CA 1
ATOM 912 C C . ILE A 1 113 ? -24.879 40.175 -7.195 1.00 29.97 113 ILE A C 1
ATOM 914 O O . ILE A 1 113 ? -23.797 39.713 -6.848 1.00 29.97 113 ILE A O 1
ATOM 918 N N . LEU A 1 114 ? -25.985 39.450 -7.375 1.00 30.38 114 LEU A N 1
ATOM 919 C CA . LEU A 1 114 ? -26.263 38.007 -7.497 1.00 30.38 114 LEU A CA 1
ATOM 920 C C . LEU A 1 114 ? -25.129 37.068 -7.982 1.00 30.38 114 LEU A C 1
ATOM 922 O O . LEU A 1 114 ? -24.502 37.338 -9.001 1.00 30.38 114 LEU A O 1
ATOM 926 N N . HIS A 1 115 ? -25.007 35.881 -7.364 1.00 31.88 115 HIS A N 1
ATOM 927 C CA . HIS A 1 115 ? -25.385 34.606 -8.005 1.00 31.88 115 HIS A CA 1
ATOM 928 C C . HIS A 1 115 ? -25.409 33.419 -7.020 1.00 31.88 115 HIS A C 1
ATOM 930 O O . HIS A 1 115 ? -24.506 33.215 -6.212 1.00 31.88 115 HIS A O 1
ATOM 936 N N . ASP A 1 116 ? -26.498 32.660 -7.136 1.00 24.92 116 ASP A N 1
ATOM 937 C CA . ASP A 1 116 ? -26.894 31.447 -6.426 1.00 24.92 116 ASP A CA 1
ATOM 938 C C . ASP A 1 116 ? -25.881 30.293 -6.456 1.00 24.92 116 ASP A C 1
ATOM 940 O O . ASP A 1 116 ? -25.331 29.939 -7.497 1.00 24.92 116 ASP A O 1
ATOM 944 N N . THR A 1 117 ? -25.818 29.555 -5.347 1.00 28.48 117 THR A N 1
ATOM 945 C CA . THR A 1 117 ? -26.083 28.106 -5.389 1.00 28.48 117 THR A CA 1
ATOM 946 C C . THR A 1 117 ? -26.582 27.641 -4.023 1.00 28.48 117 THR A C 1
ATOM 948 O O . THR A 1 117 ? -25.824 27.366 -3.095 1.00 28.48 117 THR A O 1
ATOM 951 N N . ASN A 1 118 ? -27.909 27.592 -3.911 1.00 28.19 118 ASN A N 1
ATOM 952 C CA . ASN A 1 118 ? -28.635 26.913 -2.849 1.00 28.19 118 ASN A CA 1
ATOM 953 C C . ASN A 1 118 ? -28.209 25.439 -2.779 1.00 28.19 118 ASN A C 1
ATOM 955 O O . ASN A 1 118 ? -28.453 24.671 -3.708 1.00 28.19 118 ASN A O 1
ATOM 959 N N . PHE A 1 119 ? -27.613 25.039 -1.657 1.00 28.41 119 PHE A N 1
ATOM 960 C CA . PHE A 1 119 ? -27.505 23.634 -1.272 1.00 28.41 119 PHE A CA 1
ATOM 961 C C . PHE A 1 119 ? -28.878 23.147 -0.781 1.00 28.41 119 PHE A C 1
ATOM 963 O O . PHE A 1 119 ? -29.384 23.688 0.206 1.00 28.41 119 PHE A O 1
ATOM 970 N N . PRO A 1 120 ? -29.492 22.122 -1.397 1.00 28.52 120 PRO A N 1
ATOM 971 C CA . PRO A 1 120 ? -30.706 21.528 -0.862 1.00 28.52 120 PRO A CA 1
ATOM 972 C C . PRO A 1 120 ? -30.346 20.624 0.325 1.00 28.52 120 PRO A C 1
ATOM 974 O O . PRO A 1 120 ? -29.791 19.541 0.155 1.00 28.52 120 PRO A O 1
ATOM 977 N N . GLN A 1 121 ? -30.698 21.049 1.540 1.00 34.03 121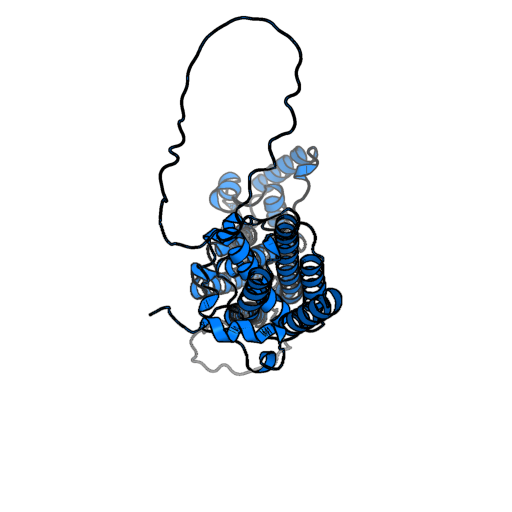 GLN A N 1
ATOM 978 C CA . GLN A 1 121 ? -30.664 20.242 2.771 1.00 34.03 121 GLN A CA 1
ATOM 979 C C . GLN A 1 121 ? -31.779 19.174 2.823 1.00 34.03 121 GLN A C 1
ATOM 981 O O . GLN A 1 121 ? -32.399 18.953 3.860 1.00 34.03 121 GLN A O 1
ATOM 986 N N . GLN A 1 122 ? -32.063 18.488 1.718 1.00 35.09 122 GLN A N 1
ATOM 987 C CA . GLN A 1 122 ? -33.106 17.463 1.677 1.00 35.09 122 GLN A CA 1
ATOM 988 C C . GLN A 1 122 ? -32.625 16.212 0.948 1.00 35.09 122 GLN A C 1
ATOM 990 O O . GLN A 1 122 ? -32.947 16.008 -0.215 1.00 35.09 122 GLN A O 1
ATOM 995 N N . LEU A 1 123 ? -31.901 15.347 1.667 1.00 30.25 123 LEU A N 1
ATOM 996 C CA . LEU A 1 123 ? -32.154 13.906 1.613 1.00 30.25 123 LEU A CA 1
ATOM 997 C C . LEU A 1 123 ? -31.496 13.185 2.800 1.00 30.25 123 LEU A C 1
ATOM 999 O O . LEU A 1 123 ? -30.279 13.079 2.873 1.00 30.25 123 LEU A O 1
ATOM 1003 N N . MET A 1 124 ? -32.358 12.689 3.688 1.00 29.94 124 MET A N 1
ATOM 1004 C CA . MET A 1 124 ? -32.210 11.585 4.656 1.00 29.94 124 MET A CA 1
ATOM 1005 C C . MET A 1 124 ? -32.736 11.951 6.043 1.00 29.94 124 MET A C 1
ATOM 1007 O O . MET A 1 124 ? -32.073 11.855 7.069 1.00 29.94 124 MET A O 1
ATOM 1011 N N . GLN A 1 125 ? -34.019 12.308 6.044 1.00 35.69 125 GLN A N 1
ATOM 1012 C CA . GLN A 1 125 ? -34.930 11.878 7.089 1.00 35.69 125 GLN A CA 1
ATOM 1013 C C . GLN A 1 125 ? -35.183 10.382 6.841 1.00 35.69 125 GLN A C 1
ATOM 1015 O O . GLN A 1 125 ? -36.023 10.011 6.027 1.00 35.69 125 GLN A O 1
ATOM 1020 N N . MET A 1 126 ? -34.375 9.532 7.469 1.00 30.66 126 MET A N 1
ATOM 1021 C CA . MET A 1 126 ? -34.725 8.135 7.686 1.00 30.66 126 MET A CA 1
ATOM 1022 C C . MET A 1 126 ? -34.849 7.967 9.192 1.00 30.66 126 MET A C 1
ATOM 1024 O O . MET A 1 126 ? -33.867 7.895 9.925 1.00 30.66 126 MET A O 1
ATOM 1028 N N . ASP A 1 127 ? -36.101 8.036 9.621 1.00 35.81 127 ASP A N 1
ATOM 1029 C CA . ASP A 1 127 ? -36.569 7.698 10.950 1.00 35.81 127 ASP A CA 1
ATOM 1030 C C . ASP A 1 127 ? -36.269 6.212 11.207 1.00 35.81 127 ASP A C 1
ATOM 1032 O O . ASP A 1 127 ? -36.948 5.317 10.708 1.00 35.81 127 ASP A O 1
ATOM 1036 N N . GLN A 1 128 ? -35.177 5.952 11.921 1.00 32.78 128 GLN A N 1
ATOM 1037 C CA . GLN A 1 128 ? -35.014 4.770 12.759 1.00 32.78 128 GLN A CA 1
ATOM 1038 C C . GLN A 1 128 ? -34.524 5.286 14.106 1.00 32.78 128 GLN A C 1
ATOM 1040 O O . GLN A 1 128 ? -33.525 6.002 14.165 1.00 32.78 128 GLN A O 1
ATOM 1045 N N . GLY A 1 129 ? -35.261 4.973 15.171 1.00 32.09 129 GLY A N 1
ATOM 1046 C CA . GLY A 1 129 ? -35.068 5.491 16.523 1.00 32.09 129 GLY A CA 1
ATOM 1047 C C . GLY A 1 129 ? -33.768 5.058 17.206 1.00 32.09 129 GLY A C 1
ATOM 1048 O O . GLY A 1 129 ? -33.817 4.415 18.249 1.00 32.09 129 GLY A O 1
ATOM 1049 N N . SER A 1 130 ? -32.606 5.441 16.671 1.00 43.28 130 SER A N 1
ATOM 1050 C CA . SER A 1 130 ? -31.370 5.475 17.444 1.00 43.28 130 SER A CA 1
ATOM 1051 C C . SER A 1 130 ? -31.279 6.828 18.149 1.00 43.28 130 SER A C 1
ATOM 1053 O O . SER A 1 130 ? -31.202 7.899 17.542 1.00 43.28 130 SER A O 1
ATOM 1055 N N . SER A 1 131 ? -31.347 6.792 19.476 1.00 54.50 131 SER A N 1
ATOM 1056 C CA . SER A 1 131 ? -31.043 7.935 20.329 1.00 54.50 131 SER A CA 1
ATOM 1057 C C . SER A 1 131 ? -29.586 8.337 20.100 1.00 54.50 131 SER A C 1
ATOM 1059 O O . SER A 1 131 ? -28.672 7.756 20.685 1.00 54.50 131 SER A O 1
ATOM 1061 N N . PHE A 1 132 ? -29.352 9.285 19.198 1.00 62.25 132 PHE A N 1
ATOM 1062 C CA . PHE A 1 132 ? -28.032 9.874 19.021 1.00 62.25 132 PHE A CA 1
ATOM 1063 C C . PHE A 1 132 ? -27.519 10.408 20.360 1.00 62.25 132 PHE A C 1
ATOM 1065 O O . PHE A 1 132 ? -28.253 11.089 21.075 1.00 62.25 132 PHE A O 1
ATOM 1072 N N . VAL A 1 133 ? -26.258 10.119 20.670 1.00 76.19 133 VAL A N 1
ATOM 1073 C CA . VAL A 1 133 ? -25.637 10.531 21.930 1.00 76.19 133 VAL A CA 1
ATOM 1074 C C . VAL A 1 133 ? -25.012 11.914 21.758 1.00 76.19 133 VAL A C 1
ATOM 1076 O O . VAL A 1 133 ? -24.226 12.138 20.827 1.00 76.19 133 VAL A O 1
ATOM 1079 N N . ASP A 1 134 ? -25.347 12.840 22.659 1.00 78.31 134 ASP A N 1
ATOM 1080 C CA . ASP A 1 134 ? -24.776 14.188 22.698 1.00 78.31 134 ASP A CA 1
ATOM 1081 C C . ASP A 1 134 ? -23.345 14.138 23.253 1.00 78.31 134 ASP A C 1
ATOM 1083 O O . ASP A 1 134 ? -23.096 14.206 24.459 1.00 78.31 134 ASP A O 1
ATOM 1087 N N . ALA A 1 135 ? -22.379 14.003 22.345 1.00 82.44 135 ALA A N 1
ATOM 1088 C CA . ALA A 1 135 ? -20.980 13.804 22.689 1.00 82.44 135 ALA A CA 1
ATOM 1089 C C . ALA A 1 135 ? -20.347 15.066 23.295 1.00 82.44 135 ALA A C 1
ATOM 1091 O O . ALA A 1 135 ? -20.389 16.155 22.710 1.00 82.44 135 ALA A O 1
ATOM 1092 N N . ARG A 1 136 ? -19.685 14.916 24.448 1.00 88.06 136 ARG A N 1
ATOM 1093 C CA . ARG A 1 136 ? -18.877 15.978 25.069 1.00 88.06 136 ARG A CA 1
ATOM 1094 C C . ARG A 1 136 ? -17.446 16.003 24.525 1.00 88.06 136 ARG A C 1
ATOM 1096 O O . ARG A 1 136 ? -17.025 15.141 23.754 1.00 88.06 136 ARG A O 1
ATOM 1103 N N . TYR A 1 137 ? -16.684 17.025 24.922 1.00 88.69 137 TYR A N 1
ATOM 1104 C CA . TYR A 1 137 ? -15.306 17.239 24.465 1.00 88.69 137 TYR A CA 1
ATOM 1105 C C . TYR A 1 137 ? -14.390 16.005 24.616 1.00 88.69 137 TYR A C 1
ATOM 1107 O O . TYR A 1 137 ? -13.718 15.682 23.635 1.00 88.69 137 TYR A O 1
ATOM 1115 N N . PRO A 1 138 ? -14.396 15.254 25.742 1.00 90.50 138 PRO A N 1
ATOM 1116 C CA . PRO A 1 138 ? -13.563 14.055 25.871 1.00 90.50 138 PRO A CA 1
ATOM 1117 C C . PRO A 1 138 ? -13.831 13.000 24.786 1.00 90.50 138 PRO A C 1
ATOM 1119 O O . PRO A 1 138 ? -12.895 12.410 24.256 1.00 90.50 138 PRO A O 1
ATOM 1122 N N . ALA A 1 139 ? -15.090 12.814 24.378 1.00 90.62 139 ALA A N 1
ATOM 1123 C CA . ALA A 1 139 ? -15.452 11.877 23.315 1.00 90.62 139 ALA A CA 1
ATOM 1124 C C . ALA A 1 139 ? -14.965 12.338 21.928 1.00 90.62 139 ALA A C 1
ATOM 1126 O O . ALA A 1 139 ? -14.569 11.517 21.097 1.00 90.62 139 ALA A O 1
ATOM 1127 N N . MET A 1 140 ? -14.958 13.652 21.672 1.00 89.88 140 MET A N 1
ATOM 1128 C CA . MET A 1 140 ? -14.401 14.213 20.435 1.00 89.88 140 MET A CA 1
ATOM 1129 C C . MET A 1 140 ? -12.884 14.020 20.365 1.00 89.88 140 MET A C 1
ATOM 1131 O O . MET A 1 140 ? -12.369 13.629 19.317 1.00 89.88 140 MET A O 1
ATOM 1135 N N . LEU A 1 141 ? -12.182 14.247 21.480 1.00 91.62 141 LEU A N 1
ATOM 1136 C CA . LEU A 1 141 ? -10.743 14.010 21.574 1.00 91.62 141 LEU A CA 1
ATOM 1137 C C . LEU A 1 141 ? -10.415 12.523 21.392 1.00 91.62 141 LEU A C 1
ATOM 1139 O O . LEU A 1 141 ? -9.539 12.187 20.598 1.00 91.62 141 LEU A O 1
ATOM 1143 N N . PHE A 1 142 ? -11.186 11.636 22.028 1.00 94.06 142 PHE A N 1
ATOM 1144 C CA . PHE A 1 142 ? -11.051 10.190 21.865 1.00 94.06 142 PHE A CA 1
ATOM 1145 C C . PHE A 1 142 ? -11.169 9.756 20.400 1.00 94.06 142 PHE A C 1
ATOM 1147 O O . PHE A 1 142 ? -10.341 8.994 19.908 1.00 94.06 142 PHE A O 1
ATOM 1154 N N . LYS A 1 143 ? -12.152 10.287 19.660 1.00 92.38 143 LYS A N 1
ATOM 1155 C CA . LYS A 1 143 ? -12.308 10.019 18.221 1.00 92.38 143 LYS A CA 1
ATOM 1156 C C . LYS A 1 143 ? -11.072 10.449 17.415 1.00 92.38 143 LYS A C 1
ATOM 1158 O O . LYS A 1 143 ? -10.642 9.719 16.519 1.00 92.38 143 LYS A O 1
ATOM 1163 N N . GLN A 1 144 ? -10.496 11.615 17.718 1.00 92.69 144 GLN A N 1
ATOM 1164 C CA . GLN A 1 144 ? -9.272 12.095 17.062 1.00 92.69 144 GLN A CA 1
ATOM 1165 C C . GLN A 1 144 ? -8.067 11.205 17.391 1.00 92.69 144 GLN A C 1
ATOM 1167 O O . GLN A 1 144 ? -7.356 10.778 16.484 1.00 92.69 144 GLN A O 1
ATOM 1172 N N . GLN A 1 145 ? -7.873 10.858 18.666 1.00 94.62 145 GLN A N 1
ATOM 1173 C CA . GLN A 1 145 ? -6.805 9.955 19.103 1.00 94.62 145 GLN A CA 1
ATOM 1174 C C . GLN A 1 145 ? -6.948 8.559 18.480 1.00 94.62 145 GLN A C 1
ATOM 1176 O O . GLN A 1 145 ? -5.954 7.972 18.057 1.00 94.62 145 GLN A O 1
ATOM 1181 N N . LEU A 1 146 ? -8.174 8.037 18.368 1.00 94.38 146 LEU A N 1
ATOM 1182 C CA . LEU A 1 146 ? -8.447 6.754 17.721 1.00 94.38 146 LEU A CA 1
ATOM 1183 C C . LEU A 1 146 ? -8.142 6.798 16.218 1.00 94.38 146 LEU A C 1
ATOM 1185 O O . LEU A 1 146 ? -7.596 5.837 15.682 1.00 94.38 146 LEU A O 1
ATOM 1189 N N . THR A 1 147 ? -8.430 7.920 15.552 1.00 93.44 147 THR A N 1
ATOM 1190 C CA . THR A 1 147 ? -8.055 8.141 14.144 1.00 93.44 147 THR A CA 1
ATOM 1191 C C . THR A 1 147 ? -6.534 8.101 13.977 1.00 93.44 147 THR A C 1
ATOM 1193 O O . THR A 1 147 ? -6.029 7.338 13.159 1.00 93.44 147 THR A O 1
ATOM 1196 N N . ALA A 1 148 ? -5.793 8.828 14.819 1.00 93.19 148 ALA A N 1
ATOM 1197 C CA . ALA A 1 148 ? -4.330 8.805 14.800 1.00 93.19 148 ALA A CA 1
ATOM 1198 C C . ALA A 1 148 ? -3.758 7.410 15.131 1.00 93.19 148 ALA A C 1
ATOM 1200 O O . ALA A 1 148 ? -2.764 6.976 14.549 1.00 93.19 148 ALA A O 1
ATOM 1201 N N . CYS A 1 149 ? -4.393 6.673 16.049 1.00 93.50 149 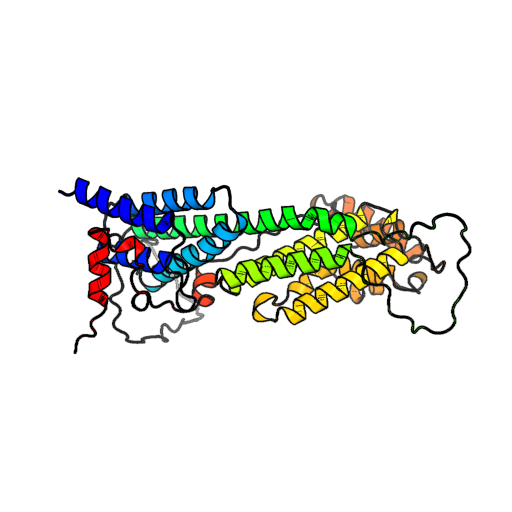CYS A N 1
ATOM 1202 C CA . CYS A 1 149 ? -4.030 5.290 16.363 1.00 93.50 149 CYS A CA 1
ATOM 1203 C C . CYS A 1 149 ? -4.223 4.368 15.147 1.00 93.50 149 CYS A C 1
ATOM 1205 O O . CYS A 1 149 ? -3.346 3.562 14.843 1.00 93.50 149 CYS A O 1
ATOM 1207 N N . LEU A 1 150 ? -5.327 4.525 14.414 1.00 94.12 150 LEU A N 1
ATOM 1208 C CA . LEU A 1 150 ? -5.620 3.765 13.202 1.00 94.12 150 LEU A CA 1
ATOM 1209 C C . LEU A 1 150 ? -4.605 4.043 12.082 1.00 94.12 150 LEU A C 1
ATOM 1211 O O . LEU A 1 150 ? -4.082 3.102 11.486 1.00 94.12 150 LEU A O 1
ATOM 1215 N N . GLU A 1 151 ? -4.284 5.315 11.834 1.00 92.62 151 GLU A N 1
ATOM 1216 C CA . GLU A 1 151 ? -3.242 5.723 10.879 1.00 92.62 151 GLU A CA 1
ATOM 1217 C C . GLU A 1 151 ? -1.879 5.132 11.248 1.00 92.62 151 GLU A C 1
ATOM 1219 O O . GLU A 1 151 ? -1.158 4.626 10.386 1.00 92.62 151 GLU A O 1
ATOM 1224 N N . LYS A 1 152 ? -1.546 5.126 12.542 1.00 92.19 152 LYS A N 1
ATOM 1225 C CA . LYS A 1 152 ? -0.324 4.505 13.056 1.00 92.19 152 LYS A CA 1
ATOM 1226 C C . LYS A 1 152 ? -0.305 2.994 12.824 1.00 92.19 152 LYS A C 1
ATOM 1228 O O . LYS A 1 152 ? 0.711 2.487 12.359 1.00 92.19 152 LYS A O 1
ATOM 1233 N N . ILE A 1 153 ? -1.391 2.272 13.119 1.00 93.38 153 ILE A N 1
ATOM 1234 C CA . ILE A 1 153 ? -1.487 0.823 12.860 1.00 93.38 153 ILE A CA 1
ATOM 1235 C C . ILE A 1 153 ? -1.304 0.544 11.366 1.00 93.38 153 ILE A C 1
ATOM 1237 O O . ILE A 1 153 ? -0.501 -0.309 10.991 1.00 93.38 153 ILE A O 1
ATOM 1241 N N . PHE A 1 154 ? -1.999 1.294 10.509 1.00 93.44 154 PHE A N 1
ATOM 1242 C CA . PHE A 1 154 ? -1.874 1.171 9.059 1.00 93.44 154 PHE A CA 1
ATOM 1243 C C . PHE A 1 154 ? -0.433 1.428 8.587 1.00 93.44 154 PHE A C 1
ATOM 1245 O O . PHE A 1 154 ? 0.108 0.653 7.797 1.00 93.44 154 PHE A O 1
ATOM 1252 N N . GLY A 1 155 ? 0.212 2.475 9.112 1.00 92.25 155 GLY A N 1
ATOM 1253 C CA . GLY A 1 155 ? 1.611 2.799 8.836 1.00 92.25 155 GLY A CA 1
ATOM 1254 C C . GLY A 1 155 ? 2.576 1.687 9.252 1.00 92.25 155 GLY A C 1
ATOM 1255 O O . GLY A 1 155 ? 3.443 1.321 8.465 1.00 92.25 155 GLY A O 1
ATOM 1256 N N . LEU A 1 156 ? 2.387 1.091 10.434 1.00 92.12 156 LEU A N 1
ATOM 1257 C CA . LEU A 1 156 ? 3.197 -0.039 10.904 1.00 92.12 156 LEU A CA 1
ATOM 1258 C C . LEU A 1 156 ? 3.058 -1.263 9.992 1.00 92.12 156 LEU A C 1
ATOM 1260 O O . LEU A 1 156 ? 4.068 -1.856 9.617 1.00 92.12 156 LEU A O 1
ATOM 1264 N N . ILE A 1 157 ? 1.828 -1.608 9.584 1.00 92.88 157 ILE A N 1
ATOM 1265 C CA . ILE A 1 157 ? 1.592 -2.702 8.629 1.00 92.88 157 ILE A CA 1
ATOM 1266 C C . ILE A 1 157 ? 2.351 -2.409 7.339 1.00 92.88 157 ILE A C 1
ATOM 1268 O O . ILE A 1 157 ? 3.178 -3.217 6.929 1.00 92.88 157 ILE A O 1
ATOM 1272 N N . ARG A 1 158 ? 2.126 -1.240 6.732 1.00 91.94 158 ARG A N 1
ATOM 1273 C CA . ARG A 1 158 ? 2.806 -0.817 5.501 1.00 91.94 158 ARG A CA 1
ATOM 1274 C C . ARG A 1 158 ? 4.327 -0.940 5.617 1.00 91.94 158 ARG A C 1
ATOM 1276 O O . ARG A 1 158 ? 4.964 -1.499 4.726 1.00 91.94 158 ARG A O 1
ATOM 1283 N N . ASP A 1 159 ? 4.911 -0.434 6.698 1.00 91.06 159 ASP A N 1
ATOM 1284 C CA . ASP A 1 159 ? 6.361 -0.427 6.886 1.00 91.06 159 ASP A CA 1
ATOM 1285 C C . ASP A 1 159 ? 6.918 -1.850 7.051 1.00 91.06 159 ASP A C 1
ATOM 1287 O O . ASP A 1 159 ? 7.991 -2.158 6.528 1.00 91.06 159 ASP A O 1
ATOM 1291 N N . ASN A 1 160 ? 6.175 -2.749 7.700 1.00 91.44 160 ASN A N 1
ATOM 1292 C CA . ASN A 1 160 ? 6.532 -4.165 7.788 1.00 91.44 160 ASN A CA 1
ATOM 1293 C C . ASN A 1 160 ? 6.467 -4.860 6.426 1.00 91.44 160 ASN A C 1
ATOM 1295 O O . ASN A 1 160 ? 7.415 -5.550 6.052 1.00 91.44 160 ASN A O 1
ATOM 1299 N N . LEU A 1 161 ? 5.429 -4.595 5.627 1.00 92.38 161 LEU A N 1
ATOM 1300 C CA . LEU A 1 161 ? 5.332 -5.124 4.262 1.00 92.38 161 LEU A CA 1
ATOM 1301 C C . LEU A 1 161 ? 6.512 -4.678 3.395 1.00 92.38 161 LEU A C 1
ATOM 1303 O O . LEU A 1 161 ? 7.099 -5.504 2.697 1.00 92.38 161 LEU A O 1
ATOM 1307 N N . LYS A 1 162 ? 6.903 -3.396 3.474 1.00 91.75 162 LYS A N 1
ATOM 1308 C CA . LYS A 1 162 ? 8.088 -2.877 2.772 1.00 91.75 162 LYS A CA 1
ATOM 1309 C C . LYS A 1 162 ? 9.360 -3.622 3.186 1.00 91.75 162 LYS A C 1
ATOM 1311 O O . LYS A 1 162 ? 10.142 -4.022 2.321 1.00 91.75 162 LYS A O 1
ATOM 1316 N N . LYS A 1 163 ? 9.569 -3.827 4.492 1.00 92.56 163 LYS A N 1
ATOM 1317 C CA . LYS A 1 163 ? 10.735 -4.558 5.021 1.00 92.56 163 LYS A CA 1
ATOM 1318 C C . LYS A 1 163 ? 10.773 -6.008 4.533 1.00 92.56 163 LYS A C 1
ATOM 1320 O O . LYS A 1 163 ? 11.844 -6.481 4.163 1.00 92.56 163 LYS A O 1
ATOM 1325 N N . GLU A 1 164 ? 9.632 -6.693 4.506 1.00 93.19 164 GLU A N 1
ATOM 1326 C CA . GLU A 1 164 ? 9.526 -8.093 4.077 1.00 93.19 164 GLU A CA 1
ATOM 1327 C C . GLU A 1 164 ? 9.748 -8.269 2.563 1.00 93.19 164 GLU A C 1
ATOM 1329 O O . GLU A 1 164 ? 10.473 -9.177 2.146 1.00 93.19 164 GLU A O 1
ATOM 1334 N N . ILE A 1 165 ? 9.175 -7.394 1.725 1.00 95.06 165 ILE A N 1
ATOM 1335 C CA . ILE A 1 165 ? 9.245 -7.530 0.259 1.00 95.06 165 ILE A CA 1
ATOM 1336 C C . ILE A 1 165 ? 10.565 -7.017 -0.342 1.00 95.06 165 ILE A C 1
ATOM 1338 O O . ILE A 1 165 ? 11.033 -7.548 -1.351 1.00 95.06 165 ILE A O 1
ATOM 1342 N N . SER A 1 166 ? 11.202 -6.016 0.274 1.00 95.00 166 SER A N 1
ATOM 1343 C CA . SER A 1 166 ? 12.451 -5.400 -0.206 1.00 95.00 166 SER A CA 1
ATOM 1344 C C . SER A 1 166 ? 13.569 -6.404 -0.564 1.00 95.00 166 SER A C 1
ATOM 1346 O O . SER A 1 166 ? 14.067 -6.365 -1.698 1.00 95.00 166 SER A O 1
ATOM 1348 N N . PRO A 1 167 ? 13.946 -7.371 0.303 1.00 94.69 167 PRO A N 1
ATOM 1349 C CA . PRO A 1 167 ? 14.974 -8.352 -0.046 1.00 94.69 167 PRO A CA 1
ATOM 1350 C C . PRO A 1 167 ? 14.571 -9.246 -1.228 1.00 94.69 167 PRO A C 1
ATOM 1352 O O . PRO A 1 167 ? 15.441 -9.642 -2.004 1.00 94.69 167 PRO A O 1
ATOM 1355 N N . LEU A 1 168 ? 13.277 -9.531 -1.420 1.00 94.81 168 LEU A N 1
ATOM 1356 C CA . LEU A 1 168 ? 12.789 -10.322 -2.557 1.00 94.81 168 LEU A CA 1
ATOM 1357 C C . LEU A 1 168 ? 12.944 -9.556 -3.878 1.00 94.81 168 LEU A C 1
ATOM 1359 O O . LEU A 1 168 ? 13.395 -10.123 -4.876 1.00 94.81 168 LEU A O 1
ATOM 1363 N N . LEU A 1 169 ? 12.637 -8.256 -3.872 1.00 94.31 169 LEU A N 1
ATOM 1364 C CA . LEU A 1 169 ? 12.736 -7.391 -5.052 1.00 94.31 169 LEU A CA 1
ATOM 1365 C C . LEU A 1 169 ? 14.175 -7.213 -5.531 1.00 94.31 169 LEU A C 1
ATOM 1367 O O . LEU A 1 169 ? 14.422 -7.187 -6.739 1.00 94.31 169 LEU A O 1
ATOM 1371 N N . SER A 1 170 ? 15.137 -7.182 -4.604 1.00 90.81 170 SER A N 1
ATOM 1372 C CA . SER A 1 170 ? 16.564 -7.069 -4.938 1.00 90.81 170 SER A CA 1
ATOM 1373 C C . SER A 1 170 ? 17.059 -8.180 -5.884 1.00 90.81 170 SER A C 1
ATOM 1375 O O . SER A 1 170 ? 17.978 -7.960 -6.679 1.00 90.81 170 SER A O 1
ATOM 1377 N N . LEU A 1 171 ? 16.400 -9.347 -5.856 1.00 89.69 171 LEU A N 1
ATOM 1378 C CA . LEU A 1 171 ? 16.711 -10.533 -6.658 1.00 89.69 171 LEU A CA 1
ATOM 1379 C C . LEU A 1 171 ? 15.959 -10.584 -8.002 1.00 89.69 171 LEU A C 1
ATOM 1381 O O . LEU A 1 171 ? 16.239 -11.453 -8.831 1.00 89.69 171 LEU A O 1
ATOM 1385 N N . CYS A 1 172 ? 14.993 -9.691 -8.229 1.00 90.88 172 CYS A N 1
ATOM 1386 C CA . CYS A 1 172 ? 14.060 -9.767 -9.360 1.00 90.88 172 CYS A CA 1
ATOM 1387 C C . CYS A 1 172 ? 14.431 -8.877 -10.552 1.00 90.88 172 CYS A C 1
ATOM 1389 O O . CYS A 1 172 ? 13.821 -8.988 -11.608 1.00 90.88 172 CYS A O 1
ATOM 1391 N N . ILE A 1 173 ? 15.452 -8.032 -10.420 1.00 90.00 173 ILE A N 1
ATOM 1392 C CA . ILE A 1 173 ? 15.884 -7.118 -11.489 1.00 90.00 173 ILE A CA 1
ATOM 1393 C C . ILE A 1 173 ? 16.829 -7.760 -12.518 1.00 90.00 173 ILE A C 1
ATOM 1395 O O . ILE A 1 173 ? 16.879 -7.333 -13.667 1.00 90.00 173 ILE A O 1
ATOM 1399 N N . GLN A 1 174 ? 17.589 -8.783 -12.116 1.00 88.44 174 GLN A N 1
ATOM 1400 C CA . GLN A 1 174 ? 18.554 -9.464 -12.976 1.00 88.44 174 GLN A CA 1
ATOM 1401 C C . GLN A 1 174 ? 18.081 -10.884 -13.248 1.00 88.44 174 GLN A C 1
ATOM 1403 O O . GLN A 1 174 ? 17.733 -11.621 -12.322 1.00 88.44 174 GLN A O 1
ATOM 1408 N N . ALA A 1 175 ? 18.114 -11.273 -14.519 1.00 84.38 175 ALA A N 1
ATOM 1409 C CA . ALA A 1 175 ? 17.825 -12.633 -14.928 1.00 84.38 175 ALA A CA 1
ATOM 1410 C C . ALA A 1 175 ? 18.810 -13.597 -14.239 1.00 84.38 175 ALA A C 1
ATOM 1412 O O . ALA A 1 175 ? 20.026 -13.356 -14.274 1.00 84.38 175 ALA A O 1
ATOM 1413 N N . PRO A 1 176 ? 18.331 -14.697 -13.624 1.00 82.38 176 PRO A N 1
ATOM 1414 C CA . PRO A 1 176 ? 19.209 -15.709 -13.065 1.00 82.38 176 PRO A CA 1
ATOM 1415 C C . PRO A 1 176 ? 20.155 -16.218 -14.150 1.00 82.38 176 PRO A C 1
ATOM 1417 O O . PRO A 1 176 ? 19.737 -16.824 -15.139 1.00 82.38 176 PRO A O 1
ATOM 1420 N N . LYS A 1 177 ? 21.454 -15.966 -13.981 1.00 72.81 177 LYS A N 1
ATOM 1421 C CA . LYS A 1 177 ? 22.462 -16.532 -14.873 1.00 72.81 177 LYS A CA 1
ATOM 1422 C C . LYS A 1 177 ? 22.443 -18.033 -14.635 1.00 72.81 177 LYS A C 1
ATOM 1424 O O . LYS A 1 177 ? 22.825 -18.477 -13.556 1.00 72.81 177 LYS A O 1
ATOM 1429 N N . SER A 1 178 ? 22.003 -18.815 -15.623 1.00 54.97 178 SER A N 1
ATOM 1430 C CA . SER A 1 178 ? 22.236 -20.259 -15.605 1.00 54.97 178 SER A CA 1
ATOM 1431 C C . SER A 1 178 ? 23.742 -20.423 -15.429 1.00 54.97 178 SER A C 1
ATOM 1433 O O . SER A 1 178 ? 24.506 -20.040 -16.323 1.00 54.97 178 SER A O 1
ATOM 1435 N N . THR A 1 179 ? 24.182 -20.924 -14.281 1.00 38.97 179 THR A N 1
ATOM 1436 C CA . THR A 1 179 ? 25.557 -21.356 -14.086 1.00 38.97 179 THR A CA 1
ATOM 1437 C C . THR A 1 179 ? 25.812 -22.386 -15.175 1.00 38.97 179 THR A C 1
ATOM 1439 O O . THR A 1 179 ? 25.385 -23.533 -15.076 1.00 38.97 179 THR A O 1
ATOM 1442 N N . ARG A 1 180 ? 26.473 -21.970 -16.262 1.00 42.88 180 ARG A N 1
ATOM 1443 C CA . ARG A 1 180 ? 27.117 -22.892 -17.193 1.00 42.88 180 ARG A CA 1
ATOM 1444 C C . ARG A 1 180 ? 28.256 -23.529 -16.409 1.00 42.88 180 ARG A C 1
ATOM 1446 O O . ARG A 1 180 ? 29.400 -23.095 -16.481 1.00 42.88 180 ARG A O 1
ATOM 1453 N N . GLY A 1 181 ? 27.898 -24.512 -15.589 1.00 35.12 181 GLY A N 1
ATOM 1454 C CA . GLY A 1 181 ? 28.827 -25.495 -15.082 1.00 35.12 181 GLY A CA 1
ATOM 1455 C C . GLY A 1 181 ? 29.476 -26.161 -16.286 1.00 35.12 181 GLY A C 1
ATOM 1456 O O . GLY A 1 181 ? 28.790 -26.582 -17.215 1.00 35.12 181 GLY A O 1
ATOM 1457 N N . SER A 1 182 ? 30.802 -26.131 -16.270 1.00 36.03 182 SER A N 1
ATOM 1458 C CA . SER A 1 182 ? 31.746 -26.869 -17.099 1.00 36.03 182 SER A CA 1
ATOM 1459 C C . SER A 1 182 ? 31.154 -28.025 -17.918 1.00 36.03 182 SER A C 1
ATOM 1461 O O . SER A 1 182 ? 30.487 -28.904 -17.380 1.00 36.03 182 SER A O 1
ATOM 1463 N N . SER A 1 183 ? 31.474 -28.025 -19.213 1.00 42.03 183 SER A N 1
ATOM 1464 C CA . SER A 1 183 ? 31.499 -29.159 -20.140 1.00 42.03 183 SER A CA 1
ATOM 1465 C C . SER A 1 183 ? 31.328 -30.543 -19.493 1.00 42.03 183 SER A C 1
ATOM 1467 O O . SER A 1 183 ? 32.299 -31.218 -19.162 1.00 42.03 183 SER A O 1
ATOM 1469 N N . GLY A 1 184 ? 30.082 -30.999 -19.387 1.00 35.47 184 GLY A N 1
ATOM 1470 C CA . GLY A 1 184 ? 29.723 -32.375 -19.066 1.00 35.47 184 GLY A CA 1
ATOM 1471 C C . GLY A 1 184 ? 28.667 -32.836 -20.058 1.00 35.47 184 GLY A C 1
ATOM 1472 O O . GLY A 1 184 ? 27.532 -32.374 -20.017 1.00 35.47 184 GLY A O 1
ATOM 1473 N N . ARG A 1 185 ? 29.060 -33.698 -21.001 1.00 43.62 185 ARG A N 1
ATOM 1474 C CA . ARG A 1 185 ? 28.176 -34.304 -22.004 1.00 43.62 185 ARG A CA 1
ATOM 1475 C C . ARG A 1 185 ? 26.972 -34.962 -21.319 1.00 43.62 185 ARG A C 1
ATOM 1477 O O . ARG A 1 185 ? 27.144 -35.971 -20.644 1.00 43.62 185 ARG A O 1
ATOM 1484 N N . THR A 1 186 ? 25.765 -34.475 -21.581 1.00 32.53 186 THR A N 1
ATOM 1485 C CA . THR A 1 186 ? 24.534 -35.249 -21.383 1.00 32.53 186 THR A CA 1
ATOM 1486 C C . THR A 1 186 ? 23.806 -35.376 -22.716 1.00 32.53 186 THR A C 1
ATOM 1488 O O . THR A 1 186 ? 23.649 -34.419 -23.476 1.00 32.53 186 THR A O 1
ATOM 1491 N N . LEU A 1 187 ? 23.487 -36.626 -23.053 1.00 34.75 187 LEU A N 1
ATOM 1492 C CA . LEU A 1 187 ? 22.921 -37.037 -24.328 1.00 34.75 187 LEU A CA 1
ATOM 1493 C C . LEU A 1 187 ? 21.542 -36.408 -24.556 1.00 34.75 187 LEU A C 1
ATOM 1495 O O . LEU A 1 187 ? 20.679 -36.420 -23.681 1.00 34.75 187 LEU A O 1
ATOM 1499 N N . LYS A 1 188 ? 21.337 -35.906 -25.776 1.00 36.59 188 LYS A N 1
ATOM 1500 C CA . LYS A 1 188 ? 20.037 -35.469 -26.289 1.00 36.59 188 LYS A CA 1
ATOM 1501 C C . LYS A 1 188 ? 19.063 -36.651 -26.305 1.00 36.59 188 LYS A C 1
ATOM 1503 O O . LYS A 1 188 ? 19.331 -37.641 -26.979 1.00 36.59 188 LYS A O 1
ATOM 1508 N N . SER A 1 189 ? 17.917 -36.500 -25.646 1.00 31.20 189 SER A N 1
ATOM 1509 C CA . SER A 1 189 ? 16.696 -37.242 -25.984 1.00 31.20 189 SER A CA 1
ATOM 1510 C C . SER A 1 189 ? 15.817 -36.353 -26.877 1.00 31.20 189 SER A C 1
ATOM 1512 O O . SER A 1 189 ? 15.658 -35.172 -26.556 1.00 31.20 189 SER A O 1
ATOM 1514 N N . PRO A 1 190 ? 15.282 -36.851 -28.006 1.00 40.88 190 PRO A N 1
ATOM 1515 C CA . PRO A 1 190 ? 14.417 -36.077 -28.885 1.00 40.88 190 PRO A CA 1
ATOM 1516 C C . PRO A 1 190 ? 12.950 -36.274 -28.485 1.00 40.88 190 PRO A C 1
ATOM 1518 O O . PRO A 1 190 ? 12.428 -37.380 -28.568 1.00 40.88 190 PRO A O 1
ATOM 1521 N N . GLY A 1 191 ? 12.278 -35.199 -28.073 1.00 40.66 191 GLY A N 1
ATOM 1522 C CA . GLY A 1 191 ? 10.833 -35.210 -27.827 1.00 40.66 191 GLY A CA 1
ATOM 1523 C C . GLY A 1 191 ? 10.464 -34.556 -26.505 1.00 40.66 191 GLY A C 1
ATOM 1524 O O . GLY A 1 191 ? 10.448 -35.200 -25.464 1.00 40.66 191 GLY A O 1
ATOM 1525 N N . GLY A 1 192 ? 10.164 -33.264 -26.555 1.00 31.31 192 GLY A N 1
ATOM 1526 C CA . GLY A 1 192 ? 9.661 -32.510 -25.417 1.00 31.31 192 GLY A CA 1
ATOM 1527 C C . GLY A 1 192 ? 9.349 -31.094 -25.862 1.00 31.31 192 GLY A C 1
ATOM 1528 O O . GLY A 1 192 ? 10.252 -30.338 -26.208 1.00 31.31 192 GLY A O 1
ATOM 1529 N N . THR A 1 193 ? 8.060 -30.780 -25.917 1.00 32.62 193 THR A N 1
ATOM 1530 C CA . THR A 1 193 ? 7.504 -29.433 -26.054 1.00 32.62 193 THR A CA 1
ATOM 1531 C C . THR A 1 193 ? 8.311 -28.417 -25.253 1.00 32.62 193 THR A C 1
ATOM 1533 O O . THR A 1 193 ? 8.662 -28.677 -24.104 1.00 32.62 193 THR A O 1
ATOM 1536 N N . ILE A 1 194 ? 8.573 -27.255 -25.855 1.00 36.19 194 ILE A N 1
ATOM 1537 C CA . ILE A 1 194 ? 9.160 -26.089 -25.191 1.00 36.19 194 ILE A CA 1
ATOM 1538 C C . ILE A 1 194 ? 8.150 -25.609 -24.141 1.00 36.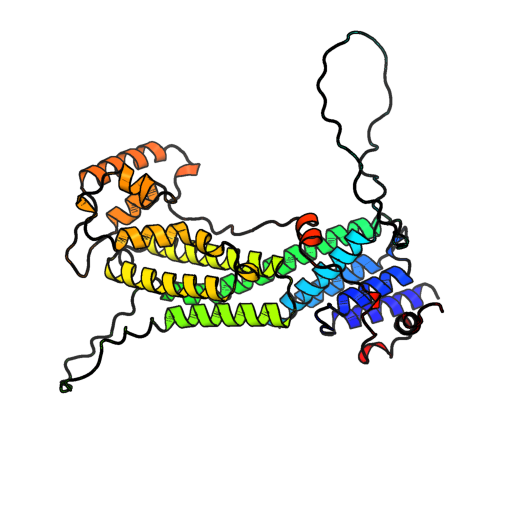19 194 ILE A C 1
ATOM 1540 O O . ILE A 1 194 ? 7.339 -24.722 -24.387 1.00 36.19 194 ILE A O 1
ATOM 1544 N N . THR A 1 195 ? 8.147 -26.239 -22.972 1.00 36.09 195 THR A N 1
ATOM 1545 C CA . THR A 1 195 ? 7.558 -25.656 -21.776 1.00 36.09 195 THR A CA 1
ATOM 1546 C C . THR A 1 195 ? 8.462 -24.499 -21.397 1.00 36.09 195 THR A C 1
ATOM 1548 O O . THR A 1 195 ? 9.659 -24.694 -21.167 1.00 36.09 195 THR A O 1
ATOM 1551 N N . GLN A 1 196 ? 7.888 -23.297 -21.414 1.00 39.28 196 GLN A N 1
ATOM 1552 C CA . GLN A 1 196 ? 8.470 -22.080 -20.862 1.00 39.28 196 GLN A CA 1
ATOM 1553 C C . GLN A 1 196 ? 9.238 -22.439 -19.584 1.00 39.28 196 GLN A C 1
ATOM 1555 O O . GLN A 1 196 ? 8.704 -23.138 -18.720 1.00 39.28 196 GLN A O 1
ATOM 1560 N N . GLN A 1 197 ? 10.514 -22.048 -19.511 1.00 42.75 197 GLN A N 1
ATOM 1561 C CA . GLN A 1 197 ? 11.305 -22.201 -18.291 1.00 42.75 197 GLN A CA 1
ATOM 1562 C C . GLN A 1 197 ? 10.465 -21.707 -17.109 1.00 42.75 197 GLN A C 1
ATOM 1564 O O . GLN A 1 197 ? 9.811 -20.670 -17.265 1.00 42.75 197 GLN A O 1
ATOM 1569 N N . PRO A 1 198 ? 10.441 -22.426 -15.970 1.00 47.75 198 PRO A N 1
ATOM 1570 C CA . PRO A 1 198 ? 9.658 -21.986 -14.830 1.00 47.75 198 PRO A CA 1
ATOM 1571 C C . PRO A 1 198 ? 10.109 -20.564 -14.523 1.00 47.75 198 PRO A C 1
ATOM 1573 O O . PRO A 1 198 ? 11.316 -20.308 -14.416 1.00 47.75 198 PRO A O 1
ATOM 1576 N N . LEU A 1 199 ? 9.145 -19.641 -14.496 1.00 51.41 199 LEU A N 1
ATOM 1577 C CA . LEU A 1 199 ? 9.348 -18.292 -13.996 1.00 51.41 199 LEU A CA 1
ATOM 1578 C C . LEU A 1 199 ? 10.268 -18.387 -12.784 1.00 51.41 199 LEU A C 1
ATOM 1580 O O . LEU A 1 199 ? 10.072 -19.220 -11.905 1.00 51.41 199 LEU A O 1
ATOM 1584 N N . SER A 1 200 ? 11.355 -17.623 -12.837 1.00 64.00 200 SER A N 1
ATOM 1585 C CA . SER A 1 200 ? 12.410 -17.638 -11.830 1.00 64.00 200 SER A CA 1
ATOM 1586 C C . SER A 1 200 ? 11.836 -17.781 -10.426 1.00 64.00 200 SER A C 1
ATOM 1588 O O . SER A 1 200 ? 10.952 -17.010 -10.046 1.00 64.00 200 SER A O 1
ATOM 1590 N N . ASN A 1 201 ? 12.421 -18.691 -9.641 1.00 79.56 201 ASN A N 1
ATOM 1591 C CA . ASN A 1 201 ? 12.128 -18.904 -8.221 1.00 79.56 201 ASN A CA 1
ATOM 1592 C C . ASN A 1 201 ? 12.013 -17.596 -7.400 1.00 79.56 201 ASN A C 1
ATOM 1594 O O . ASN A 1 201 ? 11.527 -17.636 -6.273 1.00 79.56 201 ASN A O 1
ATOM 1598 N N . HIS A 1 202 ? 12.509 -16.455 -7.899 1.00 91.44 202 HIS A N 1
ATOM 1599 C CA . HIS A 1 202 ? 12.400 -15.146 -7.258 1.00 91.44 202 HIS A CA 1
ATOM 1600 C C . HIS A 1 202 ? 11.006 -14.511 -7.397 1.00 91.44 202 HIS A C 1
ATOM 1602 O O . HIS A 1 202 ? 10.467 -14.056 -6.391 1.00 91.44 202 HIS A O 1
ATOM 1608 N N . TRP A 1 203 ? 10.391 -14.522 -8.586 1.00 94.62 203 TRP A N 1
ATOM 1609 C CA . TRP A 1 203 ? 9.050 -13.947 -8.783 1.00 94.62 203 TRP A CA 1
ATOM 1610 C C . TRP A 1 203 ? 7.986 -14.757 -8.039 1.00 94.62 203 TRP A C 1
ATOM 1612 O O . TRP A 1 203 ? 7.132 -14.178 -7.374 1.00 94.62 203 TRP A O 1
ATOM 1622 N N . ASP A 1 204 ? 8.121 -16.086 -8.013 1.00 93.38 204 ASP A N 1
ATOM 1623 C CA . ASP A 1 204 ? 7.255 -16.966 -7.218 1.00 93.38 204 ASP A CA 1
ATOM 1624 C C . ASP A 1 204 ? 7.292 -16.642 -5.717 1.00 93.38 204 ASP A C 1
ATOM 1626 O O . ASP A 1 204 ? 6.298 -16.815 -5.014 1.00 93.38 204 ASP A O 1
ATOM 1630 N N . ARG A 1 205 ? 8.432 -16.169 -5.189 1.00 95.25 205 ARG A N 1
ATOM 1631 C CA . ARG A 1 205 ? 8.524 -15.730 -3.786 1.00 95.25 205 ARG A CA 1
ATOM 1632 C C . ARG A 1 205 ? 7.745 -14.443 -3.545 1.00 95.25 205 ARG A C 1
ATOM 1634 O O . ARG A 1 205 ? 7.148 -14.319 -2.482 1.00 95.25 205 ARG A O 1
ATOM 1641 N N . ILE A 1 206 ? 7.735 -13.521 -4.510 1.00 96.69 206 ILE A N 1
ATOM 1642 C CA . ILE A 1 206 ? 6.910 -12.308 -4.431 1.00 96.69 206 ILE A CA 1
ATOM 1643 C C . ILE A 1 206 ? 5.430 -12.691 -4.453 1.00 96.69 206 ILE A C 1
ATOM 1645 O O . ILE A 1 206 ? 4.685 -12.222 -3.604 1.00 96.69 206 ILE A O 1
ATOM 1649 N N . ILE A 1 207 ? 5.016 -13.599 -5.341 1.00 96.62 207 ILE A N 1
ATOM 1650 C CA . ILE A 1 207 ? 3.626 -14.082 -5.377 1.00 96.62 207 ILE A CA 1
ATOM 1651 C C . ILE A 1 207 ? 3.228 -14.737 -4.054 1.00 96.62 207 ILE A C 1
ATOM 1653 O O . ILE A 1 207 ? 2.232 -14.346 -3.460 1.00 96.62 207 ILE A O 1
ATOM 1657 N N . LYS A 1 208 ? 4.058 -15.635 -3.511 1.00 96.19 208 LYS A N 1
ATOM 1658 C CA . LYS A 1 208 ? 3.808 -16.246 -2.193 1.00 96.19 208 LYS A CA 1
ATOM 1659 C C . LYS A 1 208 ? 3.711 -15.217 -1.067 1.00 96.19 208 LYS A C 1
ATOM 1661 O O . LYS A 1 208 ? 2.913 -15.396 -0.151 1.00 96.19 208 LYS A O 1
ATOM 1666 N N . PHE A 1 209 ? 4.523 -14.161 -1.115 1.00 96.44 209 PHE A N 1
ATOM 1667 C CA . PHE A 1 209 ? 4.427 -13.051 -0.171 1.00 96.44 209 PHE A CA 1
ATOM 1668 C C . PHE A 1 209 ? 3.078 -12.327 -0.300 1.00 96.44 209 PHE A C 1
ATOM 1670 O O . PHE A 1 209 ? 2.405 -12.124 0.709 1.00 96.44 209 PHE A O 1
ATOM 1677 N N . LEU A 1 210 ? 2.654 -11.996 -1.523 1.00 97.50 210 LEU A N 1
ATOM 1678 C CA . LEU A 1 210 ? 1.374 -11.333 -1.786 1.00 97.50 210 LEU A CA 1
ATOM 1679 C C . LEU A 1 210 ? 0.175 -12.205 -1.370 1.00 97.50 210 LEU A C 1
ATOM 1681 O O . LEU A 1 210 ? -0.744 -11.709 -0.719 1.00 97.50 210 LEU A O 1
ATOM 1685 N N . ASP A 1 211 ? 0.215 -13.509 -1.650 1.00 96.75 211 ASP A N 1
ATOM 1686 C CA . ASP A 1 211 ? -0.802 -14.472 -1.208 1.00 96.75 211 ASP A CA 1
ATOM 1687 C C . ASP A 1 211 ? -0.865 -14.557 0.320 1.00 96.75 211 ASP A C 1
ATOM 1689 O O . ASP A 1 211 ? -1.941 -14.519 0.917 1.00 96.75 211 ASP A O 1
ATOM 1693 N N . SER A 1 212 ? 0.294 -14.643 0.981 1.00 95.56 212 SER A N 1
ATOM 1694 C CA . SER A 1 212 ? 0.375 -14.665 2.443 1.00 95.56 212 SER A CA 1
ATOM 1695 C C . SER A 1 212 ? -0.181 -13.381 3.056 1.00 95.56 212 SER A C 1
ATOM 1697 O O . SER A 1 212 ? -0.894 -13.440 4.058 1.00 95.56 212 SER A O 1
ATOM 1699 N N . LEU A 1 213 ? 0.120 -12.226 2.457 1.00 95.06 213 LEU A N 1
ATOM 1700 C CA . LEU A 1 213 ? -0.430 -10.939 2.865 1.00 95.06 213 LEU A CA 1
ATOM 1701 C C . LEU A 1 213 ? -1.956 -10.933 2.749 1.00 95.06 213 LEU A C 1
ATOM 1703 O O . LEU A 1 213 ? -2.640 -10.618 3.723 1.00 95.06 213 LEU A O 1
ATOM 1707 N N . MET A 1 214 ? -2.483 -11.310 1.584 1.00 96.12 214 MET A N 1
ATOM 1708 C CA . MET A 1 214 ? -3.920 -11.330 1.325 1.00 96.12 214 MET A CA 1
ATOM 1709 C C . MET A 1 214 ? -4.649 -12.253 2.307 1.00 96.12 214 MET A C 1
ATOM 1711 O O . MET A 1 214 ? -5.592 -11.826 2.973 1.00 96.12 214 MET A O 1
ATOM 1715 N N . ASN A 1 215 ? -4.148 -13.478 2.488 1.00 95.50 215 ASN A N 1
ATOM 1716 C CA . ASN A 1 215 ? -4.698 -14.444 3.439 1.00 95.50 215 ASN A CA 1
ATOM 1717 C C . ASN A 1 215 ? -4.717 -13.896 4.872 1.00 95.50 215 ASN A C 1
ATOM 1719 O O . ASN A 1 215 ? -5.700 -14.068 5.591 1.00 95.50 215 ASN A O 1
ATOM 1723 N N . ARG A 1 216 ? -3.651 -13.208 5.293 1.00 94.50 216 ARG A N 1
ATOM 1724 C CA . ARG A 1 216 ? -3.542 -12.619 6.634 1.00 94.50 216 ARG A CA 1
ATOM 1725 C C . ARG A 1 216 ? -4.538 -11.481 6.858 1.00 94.50 216 ARG A C 1
ATOM 1727 O O . ARG A 1 216 ? -5.133 -11.401 7.932 1.00 94.50 216 ARG A O 1
ATOM 1734 N N . LEU A 1 217 ? -4.737 -10.623 5.858 1.00 95.69 217 LEU A N 1
ATOM 1735 C CA . LEU A 1 217 ? -5.706 -9.526 5.922 1.00 95.69 217 LEU A CA 1
ATOM 1736 C C . LEU A 1 217 ? -7.148 -10.054 5.926 1.00 95.69 217 LEU A C 1
ATOM 1738 O O . LEU A 1 217 ? -7.946 -9.639 6.765 1.00 95.69 217 LEU A O 1
ATOM 1742 N N . GLN A 1 218 ? -7.463 -11.021 5.059 1.00 94.25 218 GLN A N 1
ATOM 1743 C CA . GLN A 1 218 ? -8.798 -11.621 4.985 1.00 94.25 218 GLN A CA 1
ATOM 1744 C C . GLN A 1 218 ? -9.145 -12.441 6.234 1.00 94.25 218 GLN A C 1
ATOM 1746 O O . GLN A 1 218 ? -10.251 -12.317 6.753 1.00 94.25 218 GLN A O 1
ATOM 1751 N N . LYS A 1 219 ? -8.194 -13.212 6.787 1.00 94.06 219 LYS A N 1
ATOM 1752 C CA . LYS A 1 219 ? -8.369 -13.946 8.058 1.00 94.06 219 LYS A CA 1
ATOM 1753 C C . LYS A 1 219 ? -8.785 -13.021 9.211 1.00 94.06 219 LYS A C 1
ATOM 1755 O O . LYS A 1 219 ? -9.521 -13.444 10.097 1.00 94.06 219 LYS A O 1
ATOM 1760 N N . ASN A 1 220 ? -8.316 -11.773 9.191 1.00 94.62 220 ASN A N 1
ATOM 1761 C CA . ASN A 1 220 ? -8.626 -10.746 10.188 1.00 94.62 220 ASN A CA 1
ATOM 1762 C C . ASN A 1 220 ? -9.772 -9.810 9.764 1.00 94.62 220 ASN A C 1
ATOM 1764 O O . ASN A 1 220 ? -9.944 -8.747 10.365 1.00 94.62 220 ASN A O 1
ATOM 1768 N N . TYR A 1 221 ? -10.532 -10.179 8.727 1.00 94.50 221 TYR A N 1
ATOM 1769 C CA . TYR A 1 221 ? -11.676 -9.421 8.210 1.00 94.50 221 TYR A CA 1
ATOM 1770 C C . TYR A 1 221 ? -11.359 -7.940 7.975 1.00 94.50 221 TYR A C 1
ATOM 1772 O O . TYR A 1 221 ? -12.191 -7.065 8.218 1.00 94.50 221 TYR A O 1
ATOM 1780 N N . VAL A 1 222 ? -10.130 -7.646 7.538 1.00 95.75 222 VAL A N 1
ATOM 1781 C CA . VAL A 1 222 ? -9.727 -6.272 7.245 1.00 95.75 222 VAL A CA 1
ATOM 1782 C C . VAL A 1 222 ? -10.625 -5.742 6.124 1.00 95.75 222 VAL A C 1
ATOM 1784 O O . VAL A 1 222 ? -10.708 -6.382 5.075 1.00 95.75 222 VAL A O 1
ATOM 1787 N N . PRO A 1 223 ? -11.285 -4.583 6.305 1.00 95.00 223 PRO A N 1
ATOM 1788 C CA . PRO A 1 223 ? -12.140 -4.016 5.272 1.00 95.00 223 PRO A CA 1
ATOM 1789 C C . PRO A 1 223 ? -11.404 -3.857 3.939 1.00 95.00 223 PRO A C 1
ATOM 1791 O O . PRO A 1 223 ? -10.263 -3.380 3.911 1.00 95.00 223 PRO A O 1
ATOM 1794 N N . SER A 1 224 ? -12.075 -4.189 2.832 1.00 94.44 224 SER A N 1
ATOM 1795 C CA . SER A 1 224 ? -11.505 -4.141 1.476 1.00 94.44 224 SER A CA 1
ATOM 1796 C C . SER A 1 224 ? -10.903 -2.776 1.131 1.00 94.44 224 SER A C 1
ATOM 1798 O O . SER A 1 224 ? -9.879 -2.709 0.456 1.00 94.44 224 SER A O 1
ATOM 1800 N N . PHE A 1 225 ? -11.446 -1.692 1.693 1.00 93.94 225 PHE A N 1
ATOM 1801 C CA . PHE A 1 225 ? -10.869 -0.346 1.648 1.00 93.94 225 PHE A CA 1
ATOM 1802 C C . PHE A 1 225 ? -9.388 -0.291 2.061 1.00 93.94 225 PHE A C 1
ATOM 1804 O O . PHE A 1 225 ? -8.559 0.266 1.337 1.00 93.94 225 PHE A O 1
ATOM 1811 N N . PHE A 1 226 ? -9.039 -0.868 3.216 1.00 95.38 226 PHE A N 1
ATOM 1812 C CA . PHE A 1 226 ? -7.657 -0.870 3.696 1.00 95.38 226 PHE A CA 1
ATOM 1813 C C . PHE A 1 226 ? -6.798 -1.853 2.917 1.00 95.38 226 PHE A C 1
ATOM 1815 O O . PHE A 1 226 ? -5.658 -1.520 2.597 1.00 95.38 226 PHE A O 1
ATOM 1822 N N . ILE A 1 227 ? -7.341 -3.030 2.582 1.00 96.38 227 ILE A N 1
ATOM 1823 C CA . ILE A 1 227 ? -6.633 -4.020 1.763 1.00 96.38 227 ILE A CA 1
ATOM 1824 C C . ILE A 1 227 ? -6.214 -3.380 0.439 1.00 96.38 227 ILE A C 1
ATOM 1826 O O . ILE A 1 227 ? -5.036 -3.412 0.096 1.00 96.38 227 ILE A O 1
ATOM 1830 N N . ARG A 1 228 ? -7.138 -2.697 -0.242 1.00 94.94 228 ARG A N 1
ATOM 1831 C CA . ARG A 1 228 ? -6.873 -2.006 -1.505 1.00 94.94 228 ARG A CA 1
ATOM 1832 C C . ARG A 1 228 ? -5.781 -0.960 -1.378 1.00 94.94 228 ARG A C 1
ATOM 1834 O O . ARG A 1 228 ? -4.848 -0.970 -2.173 1.00 94.94 228 ARG A O 1
ATOM 1841 N N . LYS A 1 229 ? -5.832 -0.112 -0.347 1.00 93.88 229 LYS A N 1
ATOM 1842 C CA . LYS A 1 229 ? -4.775 0.881 -0.099 1.00 93.88 229 LYS A CA 1
ATOM 1843 C C . LYS A 1 229 ? -3.412 0.232 0.157 1.00 93.88 229 LYS A C 1
ATOM 1845 O O . LYS A 1 229 ? -2.419 0.703 -0.390 1.00 93.88 229 LYS A O 1
ATOM 1850 N N . LEU A 1 230 ? -3.355 -0.846 0.942 1.00 94.94 230 LEU A N 1
ATOM 1851 C CA . LEU A 1 230 ? -2.110 -1.580 1.197 1.00 94.94 230 LEU A CA 1
ATOM 1852 C C . LEU A 1 230 ? -1.562 -2.223 -0.080 1.00 94.94 230 LEU A C 1
ATOM 1854 O O . LEU A 1 230 ? -0.370 -2.106 -0.350 1.00 94.94 230 LEU A O 1
ATOM 1858 N N . VAL A 1 231 ? -2.415 -2.860 -0.886 1.00 95.81 231 VAL A N 1
ATOM 1859 C CA . VAL A 1 231 ? -2.010 -3.472 -2.160 1.00 95.81 231 VAL A CA 1
ATOM 1860 C C . VAL A 1 231 ? -1.478 -2.401 -3.112 1.00 95.81 231 VAL A C 1
ATOM 1862 O O . VAL A 1 231 ? -0.372 -2.553 -3.622 1.00 95.81 231 VAL A O 1
ATOM 1865 N N . THR A 1 232 ? -2.171 -1.271 -3.269 1.00 94.50 232 THR A N 1
ATOM 1866 C CA . THR A 1 232 ? -1.680 -0.138 -4.073 1.00 94.50 232 THR A CA 1
ATOM 1867 C C . THR A 1 232 ? -0.302 0.336 -3.598 1.00 94.50 232 THR A C 1
ATOM 1869 O O . THR A 1 232 ? 0.608 0.476 -4.412 1.00 94.50 232 THR A O 1
ATOM 1872 N N . GLN A 1 233 ? -0.090 0.490 -2.285 1.00 93.75 233 GLN A N 1
ATOM 1873 C CA . GLN A 1 233 ? 1.221 0.866 -1.735 1.00 93.75 233 GLN A CA 1
ATOM 1874 C C . GLN A 1 233 ? 2.311 -0.171 -2.014 1.00 93.75 233 GLN A C 1
ATOM 1876 O O . GLN A 1 233 ? 3.439 0.203 -2.331 1.00 93.75 233 GLN A O 1
ATOM 1881 N N . VAL A 1 234 ? 1.998 -1.464 -1.914 1.00 95.50 234 VAL A N 1
ATOM 1882 C CA . VAL A 1 234 ? 2.952 -2.534 -2.231 1.00 95.50 234 VAL A CA 1
ATOM 1883 C C . VAL A 1 234 ? 3.353 -2.473 -3.704 1.00 95.50 234 VAL A C 1
ATOM 1885 O O . VAL A 1 234 ? 4.541 -2.517 -4.007 1.00 95.50 234 VAL A O 1
ATOM 1888 N N . PHE A 1 235 ? 2.403 -2.315 -4.624 1.00 96.69 235 PHE A N 1
ATOM 1889 C CA . PHE A 1 235 ? 2.696 -2.250 -6.058 1.00 96.69 235 PHE A CA 1
ATOM 1890 C C . PHE A 1 235 ? 3.463 -0.984 -6.450 1.00 96.69 235 PHE A C 1
ATOM 1892 O O . PHE A 1 235 ? 4.416 -1.061 -7.228 1.00 96.69 235 PHE A O 1
ATOM 1899 N N . SER A 1 236 ? 3.137 0.151 -5.836 1.00 95.56 236 SER A N 1
ATOM 1900 C CA . SER A 1 236 ? 3.903 1.391 -5.988 1.00 95.56 236 SER A CA 1
ATOM 1901 C C . SER A 1 236 ? 5.342 1.235 -5.461 1.00 95.56 236 SER A C 1
ATOM 1903 O O . SER A 1 236 ? 6.305 1.636 -6.115 1.00 95.56 236 SER A O 1
ATOM 1905 N N . PHE A 1 237 ? 5.533 0.520 -4.344 1.00 95.94 237 PHE A N 1
ATOM 1906 C CA . PHE A 1 237 ? 6.866 0.188 -3.825 1.00 95.94 237 PHE A CA 1
ATOM 1907 C C . PHE A 1 237 ? 7.658 -0.733 -4.757 1.00 95.94 237 PHE A C 1
ATOM 1909 O O . PHE A 1 237 ? 8.840 -0.491 -5.001 1.00 95.94 237 PHE A O 1
ATOM 1916 N N . ILE A 1 238 ? 7.017 -1.768 -5.311 1.00 96.81 238 ILE A N 1
ATOM 1917 C CA . ILE A 1 238 ? 7.625 -2.656 -6.314 1.00 96.81 238 ILE A CA 1
ATOM 1918 C C . ILE A 1 238 ? 8.121 -1.829 -7.504 1.00 96.81 238 ILE A C 1
ATOM 1920 O O . ILE A 1 238 ? 9.267 -1.993 -7.930 1.00 96.81 238 ILE A O 1
ATOM 1924 N N . ASN A 1 239 ? 7.282 -0.921 -8.005 1.00 97.00 239 ASN A N 1
ATOM 1925 C CA . ASN A 1 239 ? 7.619 -0.038 -9.112 1.00 97.00 239 ASN A CA 1
ATOM 1926 C C . ASN A 1 239 ? 8.874 0.791 -8.818 1.00 97.00 239 ASN A C 1
ATOM 1928 O O . ASN A 1 239 ? 9.854 0.700 -9.558 1.00 97.00 239 ASN A O 1
ATOM 1932 N N . ILE A 1 240 ? 8.876 1.528 -7.701 1.00 95.44 240 ILE A N 1
ATOM 1933 C CA . ILE A 1 240 ? 9.992 2.386 -7.279 1.00 95.44 240 ILE A CA 1
ATOM 1934 C C . ILE A 1 240 ? 11.278 1.576 -7.124 1.00 95.44 240 ILE A C 1
ATOM 1936 O O . ILE A 1 240 ? 12.314 1.953 -7.670 1.00 95.44 240 ILE A O 1
ATOM 1940 N N . GLN A 1 241 ? 11.228 0.446 -6.415 1.00 95.75 241 GLN A N 1
ATOM 1941 C CA . GLN A 1 241 ? 12.414 -0.366 -6.132 1.00 95.75 241 GLN A CA 1
ATOM 1942 C C . GLN A 1 241 ? 13.041 -0.943 -7.404 1.00 95.75 241 GLN A C 1
ATOM 1944 O O . GLN A 1 241 ? 14.264 -0.877 -7.579 1.00 95.75 241 GLN A O 1
ATOM 1949 N N . LEU A 1 242 ? 12.224 -1.494 -8.306 1.00 96.75 242 LEU A N 1
ATOM 1950 C CA . LEU A 1 242 ? 12.710 -2.064 -9.561 1.00 96.75 242 LEU A CA 1
ATOM 1951 C C . LEU A 1 242 ? 13.194 -0.975 -10.522 1.00 96.75 242 LEU A C 1
ATOM 1953 O O . LEU A 1 242 ? 14.258 -1.124 -11.126 1.00 96.75 242 LEU A O 1
ATOM 1957 N N . PHE A 1 243 ? 12.463 0.134 -10.631 1.00 97.38 243 PHE A N 1
ATOM 1958 C CA . PHE A 1 243 ? 12.825 1.250 -11.498 1.00 97.38 243 PHE A CA 1
ATOM 1959 C C . PHE A 1 243 ? 14.114 1.942 -11.038 1.00 97.38 243 PHE A C 1
ATOM 1961 O O . PHE A 1 243 ? 15.053 2.083 -11.822 1.00 97.38 243 PHE A O 1
ATOM 1968 N N . ASN A 1 244 ? 14.233 2.279 -9.751 1.00 96.19 244 ASN A N 1
ATOM 1969 C CA . ASN A 1 244 ? 15.460 2.861 -9.203 1.00 96.19 244 ASN A CA 1
ATOM 1970 C C . ASN A 1 244 ? 16.641 1.888 -9.348 1.00 96.19 244 ASN A C 1
ATOM 1972 O O . ASN A 1 244 ? 17.736 2.287 -9.746 1.00 96.19 244 ASN A O 1
ATOM 1976 N N . SER A 1 245 ? 16.416 0.590 -9.117 1.00 95.25 245 SER A N 1
ATOM 1977 C CA . SER A 1 245 ? 17.420 -0.452 -9.361 1.00 95.25 245 SER A CA 1
ATOM 1978 C C . SER A 1 245 ? 17.915 -0.493 -10.805 1.00 95.25 245 SER A C 1
ATOM 1980 O O . SER A 1 245 ? 19.112 -0.702 -11.020 1.00 95.25 245 SER A O 1
ATOM 1982 N N . LEU A 1 246 ? 17.013 -0.310 -11.774 1.00 95.81 246 LEU A N 1
ATOM 1983 C CA . LEU A 1 246 ? 17.335 -0.242 -13.195 1.00 95.81 246 LEU A CA 1
ATOM 1984 C C . LEU A 1 246 ? 18.180 1.001 -13.506 1.00 95.81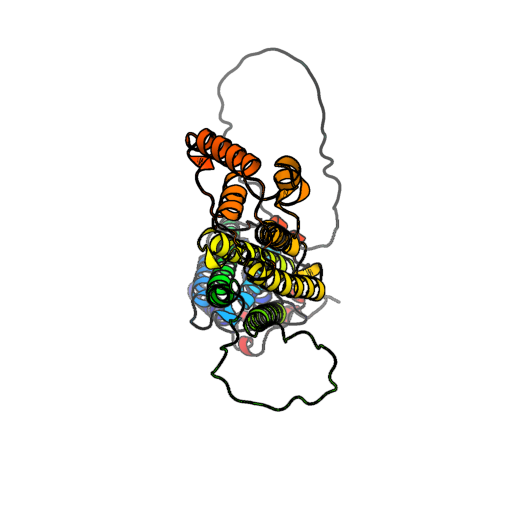 246 LEU A C 1
ATOM 1986 O O . LEU A 1 246 ? 19.200 0.894 -14.183 1.00 95.81 246 LEU A O 1
ATOM 1990 N N . LEU A 1 247 ? 17.796 2.164 -12.966 1.00 95.06 247 LEU A N 1
ATOM 1991 C CA . LEU A 1 247 ? 18.469 3.440 -13.232 1.00 95.06 247 LEU A CA 1
ATOM 1992 C C . LEU A 1 247 ? 19.864 3.572 -12.595 1.00 95.06 247 LEU A C 1
ATOM 1994 O O . LEU A 1 247 ? 20.698 4.370 -13.048 1.00 95.06 247 LEU A O 1
ATOM 1998 N N . LEU A 1 248 ? 20.125 2.804 -11.538 1.00 94.50 248 LEU A N 1
ATOM 1999 C CA . LEU A 1 248 ? 21.395 2.816 -10.812 1.00 94.50 248 LEU A CA 1
ATOM 2000 C C . LEU A 1 248 ? 22.435 1.846 -11.386 1.00 94.50 248 LEU A C 1
ATOM 2002 O O . LEU A 1 248 ? 23.629 2.052 -11.173 1.00 94.50 248 LEU A O 1
ATOM 2006 N N . ARG A 1 249 ? 22.012 0.804 -12.113 1.00 93.06 249 ARG A N 1
ATOM 2007 C CA . ARG A 1 249 ? 22.879 -0.314 -12.514 1.00 93.06 249 ARG A CA 1
ATOM 2008 C C . ARG A 1 249 ? 22.866 -0.550 -14.014 1.00 93.06 249 ARG A C 1
ATOM 2010 O O . ARG A 1 249 ? 21.890 -1.045 -14.579 1.00 93.06 249 ARG A O 1
ATOM 2017 N N . ARG A 1 250 ? 24.005 -0.284 -14.655 1.00 91.88 250 ARG A N 1
ATOM 2018 C CA . ARG A 1 250 ? 24.175 -0.470 -16.102 1.00 91.88 250 ARG A CA 1
ATOM 2019 C C . ARG A 1 250 ? 23.927 -1.916 -16.529 1.00 91.88 250 ARG A C 1
ATOM 2021 O O . ARG A 1 250 ? 23.319 -2.157 -17.564 1.00 91.88 250 ARG A O 1
ATOM 2028 N N . GLU A 1 251 ? 24.359 -2.878 -15.724 1.00 90.50 251 GLU A N 1
ATOM 2029 C CA . GLU A 1 251 ? 24.191 -4.305 -15.988 1.00 90.50 251 GLU A CA 1
ATOM 2030 C C . GLU A 1 251 ? 22.728 -4.769 -15.977 1.00 90.50 251 GLU A C 1
ATOM 2032 O O . GLU A 1 251 ? 22.453 -5.857 -16.468 1.00 90.50 251 GLU A O 1
ATOM 2037 N N . CYS A 1 252 ? 21.797 -3.963 -15.451 1.00 93.38 252 CYS A N 1
ATOM 2038 C CA . CYS A 1 252 ? 20.362 -4.261 -15.469 1.00 93.38 252 CYS A CA 1
ATOM 2039 C C . CYS A 1 252 ? 19.677 -3.762 -16.754 1.00 93.38 252 CYS A C 1
ATOM 2041 O O . CYS A 1 252 ? 18.632 -4.282 -17.131 1.00 93.38 252 CYS A O 1
ATOM 2043 N N . CYS A 1 253 ? 20.273 -2.798 -17.462 1.00 94.38 253 CYS A N 1
ATOM 2044 C CA . CYS A 1 253 ? 19.728 -2.221 -18.691 1.00 94.38 253 CYS A CA 1
ATOM 2045 C C . CYS A 1 253 ? 20.104 -3.062 -19.922 1.00 94.38 253 CYS A C 1
ATOM 2047 O O . CYS A 1 253 ? 20.810 -2.591 -20.812 1.00 94.38 253 CYS A O 1
ATOM 2049 N N . THR A 1 254 ? 19.649 -4.315 -19.981 1.00 92.81 254 THR A N 1
ATOM 2050 C CA . THR A 1 254 ? 19.864 -5.196 -21.143 1.00 92.81 254 THR A CA 1
ATOM 2051 C C . THR A 1 254 ? 18.558 -5.738 -21.695 1.00 92.81 254 THR A C 1
ATOM 2053 O O . THR A 1 254 ? 17.523 -5.691 -21.028 1.00 92.81 254 THR A O 1
ATOM 2056 N N . PHE A 1 255 ? 18.596 -6.262 -22.922 1.00 92.56 255 PHE A N 1
ATOM 2057 C CA . PHE A 1 255 ? 17.431 -6.904 -23.526 1.00 92.56 255 PHE A CA 1
ATOM 2058 C C . PHE A 1 255 ? 16.979 -8.115 -22.697 1.00 92.56 255 PHE A C 1
ATOM 2060 O O . PHE A 1 255 ? 15.801 -8.229 -22.366 1.00 92.56 255 PHE A O 1
ATOM 2067 N N . THR A 1 256 ? 17.919 -8.979 -22.298 1.00 92.50 256 THR A N 1
ATOM 2068 C CA . THR A 1 256 ? 17.617 -10.186 -21.511 1.00 92.50 256 THR A CA 1
ATOM 2069 C C . THR A 1 256 ? 16.996 -9.854 -20.152 1.00 92.50 256 THR A C 1
ATOM 2071 O O . THR A 1 256 ? 16.015 -10.482 -19.754 1.00 92.50 256 THR A O 1
ATOM 2074 N N . ASN A 1 257 ? 17.522 -8.850 -19.443 1.00 94.00 257 ASN A N 1
ATOM 2075 C CA . ASN A 1 257 ? 16.932 -8.408 -18.176 1.00 94.00 257 ASN A CA 1
ATOM 2076 C C . ASN A 1 257 ? 15.566 -7.743 -18.386 1.00 94.00 257 ASN A C 1
ATOM 2078 O O . ASN A 1 257 ? 14.653 -7.979 -17.599 1.00 94.00 257 ASN A O 1
ATOM 2082 N N . GLY A 1 258 ? 15.393 -6.984 -19.473 1.00 95.00 258 GLY A N 1
ATOM 2083 C CA . GLY A 1 258 ? 14.096 -6.442 -19.873 1.00 95.00 258 GLY A CA 1
ATOM 2084 C C . GLY A 1 258 ? 13.047 -7.538 -20.084 1.00 95.00 258 GLY A C 1
ATOM 2085 O O . GLY A 1 258 ? 11.963 -7.453 -19.514 1.00 95.00 258 GLY A O 1
ATOM 2086 N N . GLU A 1 259 ? 13.370 -8.601 -20.834 1.00 93.62 259 GLU A N 1
ATOM 2087 C CA . GLU A 1 259 ? 12.463 -9.746 -21.036 1.00 93.62 259 GLU A CA 1
ATOM 2088 C C . GLU A 1 259 ? 12.124 -10.441 -19.715 1.00 93.62 259 GLU A C 1
ATOM 2090 O O . GLU A 1 259 ? 10.971 -10.808 -19.469 1.00 93.62 259 GLU A O 1
ATOM 2095 N N . TYR A 1 260 ? 13.129 -10.613 -18.857 1.00 94.75 260 TYR A N 1
ATOM 2096 C CA . TYR A 1 260 ? 12.971 -11.257 -17.562 1.00 94.75 260 TYR A CA 1
ATOM 2097 C C . TYR A 1 260 ? 12.029 -10.480 -16.638 1.00 94.75 260 TYR A C 1
ATOM 2099 O O . TYR A 1 260 ? 11.084 -11.058 -16.096 1.00 94.75 260 TYR A O 1
ATOM 2107 N N . VAL A 1 261 ? 12.249 -9.171 -16.488 1.00 96.62 261 VAL A N 1
ATOM 2108 C CA . VAL A 1 261 ? 11.391 -8.320 -15.657 1.00 96.62 261 VAL A CA 1
ATOM 2109 C C . VAL A 1 261 ? 10.002 -8.208 -16.275 1.00 96.62 261 VAL A C 1
ATOM 2111 O O . VAL A 1 261 ? 9.026 -8.371 -15.554 1.00 96.62 261 VAL A O 1
ATOM 2114 N N . LYS A 1 262 ? 9.888 -8.040 -17.600 1.00 96.38 262 LYS A N 1
ATOM 2115 C CA . LYS A 1 262 ? 8.594 -8.026 -18.304 1.00 96.38 262 LYS A CA 1
ATOM 2116 C C . LYS A 1 262 ? 7.777 -9.290 -18.022 1.00 96.38 262 LYS A C 1
ATOM 2118 O O . LYS A 1 262 ? 6.596 -9.188 -17.714 1.00 96.38 262 LYS A O 1
ATOM 2123 N N . SER A 1 263 ? 8.412 -10.462 -18.059 1.00 95.06 263 SER A N 1
ATOM 2124 C CA . SER A 1 263 ? 7.755 -11.735 -17.728 1.00 95.06 263 SER A CA 1
ATOM 2125 C C . SER A 1 263 ? 7.285 -11.779 -16.271 1.00 95.06 263 SER A C 1
ATOM 2127 O O . SER A 1 263 ? 6.188 -12.252 -15.994 1.00 95.06 263 SER A O 1
ATOM 2129 N N . GLY A 1 264 ? 8.086 -11.253 -15.339 1.00 96.19 264 GLY A N 1
ATOM 2130 C CA . GLY A 1 264 ? 7.704 -11.115 -13.933 1.00 96.19 264 GLY A CA 1
ATOM 2131 C C . GLY A 1 264 ? 6.515 -10.181 -13.710 1.00 96.19 264 GLY A C 1
ATOM 2132 O O . GLY A 1 264 ? 5.584 -10.536 -12.989 1.00 96.19 264 GLY A O 1
ATOM 2133 N N . LEU A 1 265 ? 6.502 -9.024 -14.384 1.00 97.44 265 LEU A N 1
ATOM 2134 C CA . LEU A 1 265 ? 5.382 -8.080 -14.335 1.00 97.44 265 LEU A CA 1
ATOM 2135 C C . LEU A 1 265 ? 4.080 -8.716 -14.840 1.00 97.44 265 LEU A C 1
ATOM 2137 O O . LEU A 1 265 ? 3.040 -8.471 -14.243 1.00 97.44 265 LEU A O 1
ATOM 2141 N N . SER A 1 266 ? 4.122 -9.583 -15.858 1.00 96.50 266 SER A N 1
ATOM 2142 C CA . SER A 1 266 ? 2.930 -10.315 -16.316 1.00 96.50 266 SER A CA 1
ATOM 2143 C C . SER A 1 266 ? 2.366 -11.279 -15.263 1.00 96.50 266 SER A C 1
ATOM 2145 O O . SER A 1 266 ? 1.158 -11.492 -15.206 1.00 96.50 266 SER A O 1
ATOM 2147 N N . VAL A 1 267 ? 3.207 -11.855 -14.397 1.00 96.12 267 VAL A N 1
ATOM 2148 C CA . VAL A 1 267 ? 2.716 -12.674 -13.273 1.00 96.12 267 VAL A CA 1
ATOM 2149 C C . VAL A 1 267 ? 2.078 -11.797 -12.199 1.00 96.12 267 VAL A C 1
ATOM 2151 O O . VAL A 1 267 ? 1.046 -12.168 -11.645 1.00 96.12 267 VAL A O 1
ATOM 2154 N N . LEU A 1 268 ? 2.650 -10.621 -11.932 1.00 97.31 268 LEU A N 1
ATOM 2155 C CA . LEU A 1 268 ? 2.052 -9.645 -11.019 1.00 97.31 268 LEU A CA 1
ATOM 2156 C C . LEU A 1 268 ? 0.706 -9.110 -11.539 1.00 97.31 268 LEU A C 1
ATOM 2158 O O . LEU A 1 268 ? -0.233 -8.972 -10.761 1.00 97.31 268 LEU A O 1
ATOM 2162 N N . GLU A 1 269 ? 0.592 -8.854 -12.844 1.00 97.31 269 GLU A N 1
ATOM 2163 C CA . GLU A 1 269 ? -0.658 -8.460 -13.512 1.00 97.31 269 GLU A CA 1
ATOM 2164 C C . GLU A 1 269 ? -1.745 -9.522 -13.337 1.00 97.31 269 GLU A C 1
ATOM 2166 O O . GLU A 1 269 ? -2.886 -9.222 -12.970 1.00 97.31 269 GLU A O 1
ATOM 2171 N N . LYS A 1 270 ? -1.370 -10.790 -13.538 1.00 96.44 270 LYS A N 1
ATOM 2172 C CA . LYS A 1 270 ? -2.263 -11.917 -13.292 1.00 96.44 270 LYS A CA 1
ATOM 2173 C C . LYS A 1 270 ? -2.704 -11.961 -11.828 1.00 96.44 270 LYS A C 1
ATOM 2175 O O . LYS A 1 270 ? -3.894 -12.087 -11.572 1.00 96.44 270 LYS A O 1
ATOM 2180 N N . TRP A 1 271 ? -1.778 -11.799 -10.883 1.00 97.62 271 TRP A N 1
ATOM 2181 C CA . TRP A 1 271 ? -2.111 -11.790 -9.457 1.00 97.62 271 TRP A CA 1
ATOM 2182 C C . TRP A 1 271 ? -3.096 -10.670 -9.091 1.00 97.62 271 TRP A C 1
ATOM 2184 O O . TRP A 1 271 ? -4.050 -10.919 -8.363 1.00 97.62 271 TRP A O 1
ATOM 2194 N N . ILE A 1 272 ? -2.922 -9.457 -9.636 1.00 97.06 272 ILE A N 1
ATOM 2195 C CA . ILE A 1 272 ? -3.881 -8.348 -9.461 1.00 97.06 272 ILE A CA 1
ATOM 2196 C C . ILE A 1 272 ? -5.270 -8.739 -9.973 1.00 97.06 272 ILE A C 1
ATOM 2198 O O . ILE A 1 272 ? -6.269 -8.471 -9.309 1.00 97.06 272 ILE A O 1
ATOM 2202 N N . THR A 1 273 ? -5.325 -9.373 -11.145 1.00 95.44 273 THR A N 1
ATOM 2203 C CA . THR A 1 273 ? -6.583 -9.820 -11.756 1.00 95.44 273 THR A CA 1
ATOM 2204 C C . THR A 1 273 ? -7.268 -10.876 -10.885 1.00 95.44 273 THR A C 1
ATOM 2206 O O . THR A 1 273 ? -8.462 -10.765 -10.611 1.00 95.44 273 THR A O 1
ATOM 2209 N N . ASP A 1 274 ? -6.504 -11.854 -10.392 1.00 95.38 274 ASP A N 1
ATOM 2210 C CA . ASP A 1 274 ? -6.993 -12.932 -9.527 1.00 95.38 274 ASP A CA 1
ATOM 2211 C C . ASP A 1 274 ? -7.448 -12.404 -8.149 1.00 95.38 274 ASP A C 1
ATOM 2213 O O . ASP A 1 274 ? -8.419 -12.901 -7.581 1.00 95.38 274 ASP A O 1
ATOM 2217 N N . ALA A 1 275 ? -6.802 -11.353 -7.629 1.00 92.88 275 ALA A N 1
ATOM 2218 C CA . ALA A 1 275 ? -7.180 -10.679 -6.384 1.00 92.88 275 ALA A CA 1
ATOM 2219 C C . ALA A 1 275 ? -8.463 -9.829 -6.495 1.00 92.88 275 ALA A C 1
ATOM 2221 O O . ALA A 1 275 ? -8.972 -9.375 -5.469 1.00 92.88 275 ALA A O 1
ATOM 2222 N N . THR A 1 276 ? -9.022 -9.665 -7.700 1.00 92.12 276 THR A N 1
ATOM 2223 C CA . THR A 1 276 ? -10.255 -8.920 -8.022 1.00 92.12 276 THR A CA 1
ATOM 2224 C C . THR A 1 276 ? -10.192 -7.401 -7.806 1.00 92.12 276 THR A C 1
ATOM 2226 O O . THR A 1 276 ? -9.369 -6.868 -7.057 1.00 92.12 276 THR A O 1
ATOM 2229 N N . GLU A 1 277 ? -11.118 -6.676 -8.443 1.00 91.19 277 GLU A N 1
ATOM 2230 C CA . GLU A 1 277 ? -11.253 -5.218 -8.299 1.00 91.19 277 GLU A CA 1
ATOM 2231 C C . GLU A 1 277 ? -11.538 -4.792 -6.847 1.00 91.19 277 GLU A C 1
ATOM 2233 O O . GLU A 1 277 ? -11.119 -3.713 -6.418 1.00 91.19 277 GLU A O 1
ATOM 2238 N N . GLU A 1 278 ? -12.187 -5.655 -6.059 1.00 91.31 278 GLU A N 1
ATOM 2239 C CA . GLU A 1 278 ? -12.503 -5.387 -4.659 1.00 91.31 278 GLU A CA 1
ATOM 2240 C C . GLU A 1 278 ? -11.237 -5.125 -3.829 1.00 91.31 278 GLU A C 1
ATOM 2242 O O . GLU A 1 278 ? -11.169 -4.125 -3.103 1.00 91.31 278 GLU A O 1
ATOM 2247 N N . PHE A 1 279 ? -10.221 -5.981 -3.967 1.00 93.38 279 PHE A N 1
ATOM 2248 C CA . PHE A 1 279 ? -9.018 -5.928 -3.136 1.00 93.38 279 PHE A CA 1
ATOM 2249 C C . PHE A 1 279 ? -7.812 -5.315 -3.834 1.00 93.38 279 PHE A C 1
ATOM 2251 O O . PHE A 1 279 ? -6.987 -4.710 -3.159 1.00 93.38 279 PHE A O 1
ATOM 2258 N N . ALA A 1 280 ? -7.684 -5.444 -5.154 1.00 93.50 280 ALA A N 1
ATOM 2259 C CA . ALA A 1 280 ? -6.530 -4.915 -5.875 1.00 93.50 280 ALA A CA 1
ATOM 2260 C C . ALA A 1 280 ? -6.820 -3.589 -6.593 1.00 93.50 280 ALA A C 1
ATOM 2262 O O . ALA A 1 280 ? -5.889 -2.813 -6.822 1.00 93.50 280 ALA A O 1
ATOM 2263 N N . GLY A 1 281 ? -8.084 -3.279 -6.901 1.00 92.12 281 GLY A N 1
ATOM 2264 C CA . GLY A 1 281 ? -8.476 -2.040 -7.578 1.00 92.12 281 GLY A CA 1
ATOM 2265 C C . GLY A 1 281 ? -7.615 -1.738 -8.811 1.00 92.12 281 GLY A C 1
ATOM 2266 O O . GLY A 1 281 ? -7.359 -2.608 -9.637 1.00 92.12 281 GLY A O 1
ATOM 2267 N N . SER A 1 282 ? -7.107 -0.507 -8.910 1.00 92.50 282 SER A N 1
ATOM 2268 C CA . SER A 1 282 ? -6.255 -0.046 -10.015 1.00 92.50 282 SER A CA 1
ATOM 2269 C C . SER A 1 282 ? -4.749 -0.242 -9.785 1.00 92.50 282 SER A C 1
ATOM 2271 O O . SER A 1 282 ? -3.950 0.463 -10.400 1.00 92.50 282 SER A O 1
ATOM 2273 N N . SER A 1 283 ? -4.331 -1.171 -8.916 1.00 95.44 283 SER A N 1
ATOM 2274 C CA . SER A 1 283 ? -2.917 -1.325 -8.513 1.00 95.44 283 SER A CA 1
ATOM 2275 C C . SER A 1 283 ? -1.962 -1.666 -9.666 1.00 95.44 283 SER A C 1
ATOM 2277 O O . SER A 1 283 ? -0.760 -1.449 -9.547 1.00 95.44 283 SER A O 1
ATOM 2279 N N . TRP A 1 284 ? -2.470 -2.140 -10.810 1.00 96.69 284 TRP A N 1
ATOM 2280 C CA . TRP A 1 284 ? -1.668 -2.315 -12.028 1.00 96.69 284 TRP A CA 1
ATOM 2281 C C . TRP A 1 284 ? -1.063 -1.002 -12.543 1.00 96.69 284 TRP A C 1
ATOM 2283 O O . TRP A 1 284 ? 0.074 -0.977 -13.016 1.00 96.69 284 TRP A O 1
ATOM 2293 N N . ASN A 1 285 ? -1.797 0.105 -12.407 1.00 95.50 285 ASN A N 1
ATOM 2294 C CA . ASN A 1 285 ? -1.358 1.416 -12.882 1.00 95.50 285 ASN A CA 1
ATOM 2295 C C . ASN A 1 285 ? -0.130 1.927 -12.117 1.00 95.50 285 ASN A C 1
ATOM 2297 O O . ASN A 1 285 ? 0.668 2.676 -12.680 1.00 95.50 285 ASN A O 1
ATOM 2301 N N . GLU A 1 286 ? 0.066 1.466 -10.879 1.00 95.75 286 GLU A N 1
ATOM 2302 C CA . GLU A 1 286 ? 1.214 1.823 -10.043 1.00 95.75 286 GLU A CA 1
ATOM 2303 C C . GLU A 1 286 ? 2.547 1.318 -10.606 1.00 95.75 286 GLU A C 1
ATOM 2305 O O . GLU A 1 286 ? 3.588 1.840 -10.234 1.00 95.75 286 GLU A O 1
ATOM 2310 N N . LEU A 1 287 ? 2.545 0.326 -11.507 1.00 96.94 287 LEU A N 1
ATOM 2311 C CA . LEU A 1 287 ? 3.752 -0.247 -12.122 1.00 96.94 287 LEU A CA 1
ATOM 2312 C C . LEU A 1 287 ? 4.200 0.485 -13.402 1.00 96.94 287 LEU A C 1
ATOM 2314 O O . LEU A 1 287 ? 5.047 -0.022 -14.139 1.00 96.94 287 LEU A O 1
ATOM 2318 N N . ASN A 1 288 ? 3.633 1.654 -13.707 1.00 96.31 288 ASN A N 1
ATOM 2319 C CA . ASN A 1 288 ? 3.855 2.378 -14.964 1.00 96.31 288 ASN A CA 1
ATOM 2320 C C . ASN A 1 288 ? 5.342 2.647 -15.292 1.00 96.31 288 ASN A C 1
ATOM 2322 O O . ASN A 1 288 ? 5.758 2.361 -16.414 1.00 96.31 288 ASN A O 1
ATOM 2326 N N . TYR A 1 289 ? 6.152 3.126 -14.342 1.00 97.56 289 TYR A N 1
ATOM 2327 C CA . TYR A 1 289 ? 7.559 3.479 -14.574 1.00 97.56 289 TYR A CA 1
ATOM 2328 C C . TYR A 1 289 ? 8.401 2.267 -14.985 1.00 97.56 289 TYR A C 1
ATOM 2330 O O . TYR A 1 289 ? 9.070 2.292 -16.024 1.00 97.56 289 TYR A O 1
ATOM 2338 N N . ILE A 1 290 ? 8.363 1.179 -14.207 1.00 97.88 290 ILE A N 1
ATOM 2339 C CA . ILE A 1 290 ? 9.107 -0.037 -14.544 1.00 97.88 290 ILE A CA 1
ATOM 2340 C C . ILE A 1 290 ? 8.546 -0.696 -15.805 1.00 97.88 290 ILE A C 1
ATOM 2342 O O . ILE A 1 290 ? 9.332 -1.135 -16.643 1.00 97.88 290 ILE A O 1
ATOM 2346 N N . ARG A 1 291 ? 7.218 -0.713 -15.988 1.00 97.94 291 ARG A N 1
ATOM 2347 C CA . ARG A 1 291 ? 6.563 -1.316 -17.157 1.00 97.94 291 ARG A CA 1
ATOM 2348 C C . ARG A 1 291 ? 6.991 -0.638 -18.456 1.00 97.94 291 ARG A C 1
ATOM 2350 O O . ARG A 1 291 ? 7.501 -1.318 -19.342 1.00 97.94 291 ARG A O 1
ATOM 2357 N N . GLN A 1 292 ? 6.877 0.687 -18.534 1.00 97.94 292 GLN A N 1
ATOM 2358 C CA . GLN A 1 292 ? 7.312 1.455 -19.705 1.00 97.94 292 GLN A CA 1
ATOM 2359 C C . GLN A 1 292 ? 8.821 1.296 -19.950 1.00 97.94 292 GLN A C 1
ATOM 2361 O O . GLN A 1 292 ? 9.257 1.100 -21.083 1.00 97.94 292 GLN A O 1
ATOM 2366 N N . SER A 1 293 ? 9.630 1.269 -18.883 1.00 97.38 293 SER A N 1
ATOM 2367 C CA . SER A 1 293 ? 11.079 1.057 -18.996 1.00 97.38 293 SER A CA 1
ATOM 2368 C C . SER A 1 293 ? 11.433 -0.293 -19.619 1.00 97.38 293 SER A C 1
ATOM 2370 O O . SER A 1 293 ? 12.290 -0.361 -20.499 1.00 97.38 293 SER A O 1
ATOM 2372 N N . V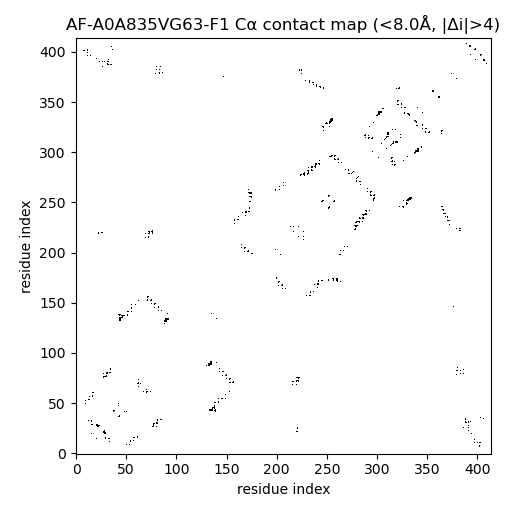AL A 1 294 ? 10.797 -1.386 -19.186 1.00 96.50 294 VAL A N 1
ATOM 2373 C CA . VAL A 1 294 ? 11.102 -2.723 -19.723 1.00 96.50 294 VAL A CA 1
ATOM 2374 C C . VAL A 1 294 ? 10.484 -2.948 -21.099 1.00 96.50 294 VAL A C 1
ATOM 2376 O O . VAL A 1 294 ? 11.097 -3.618 -21.929 1.00 96.50 294 VAL A O 1
ATOM 2379 N N . GLU A 1 295 ? 9.326 -2.346 -21.384 1.00 95.50 295 GLU A N 1
ATOM 2380 C CA . GLU A 1 295 ? 8.762 -2.285 -22.736 1.00 95.50 295 GLU A CA 1
ATOM 2381 C C . GLU A 1 295 ? 9.740 -1.594 -23.695 1.00 95.50 295 GLU A C 1
ATOM 2383 O O . GLU A 1 295 ? 10.040 -2.144 -24.759 1.00 95.50 295 GLU A O 1
ATOM 2388 N N . PHE A 1 296 ? 10.339 -0.473 -23.274 1.00 95.12 296 PHE A N 1
ATOM 2389 C CA . PHE A 1 296 ? 11.407 0.187 -24.017 1.00 95.12 296 PHE A CA 1
ATOM 2390 C C . PHE A 1 296 ? 12.629 -0.714 -24.199 1.00 95.12 296 PHE A C 1
ATOM 2392 O O . PHE A 1 296 ? 13.081 -0.876 -25.327 1.00 95.12 296 PHE A O 1
ATOM 2399 N N . LEU A 1 297 ? 13.158 -1.357 -23.150 1.00 94.06 297 LEU A N 1
ATOM 2400 C CA . LEU A 1 297 ? 14.355 -2.214 -23.254 1.00 94.06 297 LEU A CA 1
ATOM 2401 C C . LEU A 1 297 ? 14.185 -3.387 -24.236 1.00 94.06 297 LEU A C 1
ATOM 2403 O O . LEU A 1 297 ? 15.125 -3.724 -24.966 1.00 94.06 297 LEU A O 1
ATOM 2407 N N . VAL A 1 298 ? 12.993 -3.983 -24.282 1.00 93.56 298 VAL A N 1
ATOM 2408 C CA . VAL A 1 298 ? 12.671 -5.158 -25.113 1.00 93.56 298 VAL A CA 1
ATOM 2409 C C . VAL A 1 298 ? 12.277 -4.769 -26.547 1.00 93.56 298 VAL A C 1
ATOM 2411 O O . VAL A 1 298 ? 12.106 -5.628 -27.410 1.00 93.56 298 VAL A O 1
ATOM 2414 N N . LEU A 1 299 ? 12.179 -3.478 -26.867 1.00 91.31 299 LEU A N 1
ATOM 2415 C CA . LEU A 1 299 ? 11.803 -3.042 -28.208 1.00 91.31 299 LEU A CA 1
ATOM 2416 C C . LEU A 1 299 ? 12.931 -3.296 -29.239 1.00 91.31 299 LEU A C 1
ATOM 2418 O O . LEU A 1 299 ? 14.039 -2.794 -29.057 1.00 91.31 299 LEU A O 1
ATOM 2422 N N . PRO A 1 300 ? 12.708 -4.004 -30.363 1.00 84.56 300 PRO A N 1
ATOM 2423 C CA . PRO A 1 300 ? 13.798 -4.323 -31.298 1.00 84.56 300 PRO A CA 1
ATOM 2424 C C . PRO A 1 300 ? 14.317 -3.134 -32.130 1.00 84.56 300 PRO A C 1
ATOM 2426 O O . PRO A 1 300 ? 15.498 -3.088 -32.466 1.00 84.56 300 PRO A O 1
ATOM 2429 N N . GLN A 1 301 ? 13.457 -2.171 -32.490 1.00 84.38 301 GLN A N 1
ATOM 2430 C CA . GLN A 1 301 ? 13.763 -1.115 -33.475 1.00 84.38 301 GLN A CA 1
ATOM 2431 C C . GLN A 1 301 ? 13.941 0.291 -32.866 1.00 84.38 301 GLN A C 1
ATOM 2433 O O . GLN A 1 301 ? 13.595 1.289 -33.495 1.00 84.38 301 GLN A O 1
ATOM 2438 N N . LYS A 1 302 ? 14.546 0.394 -31.674 1.00 88.75 302 LYS A N 1
ATOM 2439 C CA . LYS A 1 302 ? 14.741 1.667 -30.937 1.00 88.75 302 LYS A CA 1
ATOM 2440 C C . LYS A 1 302 ? 15.415 2.769 -31.762 1.00 88.75 302 LYS A C 1
ATOM 2442 O O . LYS A 1 302 ? 15.092 3.940 -31.625 1.00 88.75 302 LYS A O 1
ATOM 2447 N N . ARG A 1 303 ? 16.348 2.398 -32.648 1.00 87.44 303 ARG A N 1
ATOM 2448 C CA . ARG A 1 303 ? 17.139 3.334 -33.469 1.00 87.44 303 ARG A CA 1
ATOM 2449 C C . ARG A 1 303 ? 16.301 4.195 -34.422 1.00 87.44 303 ARG A C 1
ATOM 2451 O O . ARG A 1 303 ? 16.784 5.238 -34.850 1.00 87.44 303 ARG A O 1
ATOM 2458 N N . ARG A 1 304 ? 15.103 3.736 -34.798 1.00 88.50 304 ARG A N 1
ATOM 2459 C CA . ARG A 1 304 ? 14.210 4.436 -35.736 1.00 88.50 304 ARG A CA 1
ATOM 2460 C C . ARG A 1 304 ? 13.205 5.352 -35.046 1.00 88.50 304 ARG A C 1
ATOM 2462 O O . ARG A 1 304 ? 12.523 6.084 -35.747 1.00 88.50 304 ARG A O 1
ATOM 2469 N N . MET A 1 305 ? 13.116 5.292 -33.721 1.00 92.31 305 MET A N 1
ATOM 2470 C CA . MET A 1 305 ? 12.164 6.099 -32.976 1.00 92.31 305 MET A CA 1
ATOM 2471 C C . MET A 1 305 ? 12.636 7.544 -32.869 1.00 92.31 305 MET A C 1
ATOM 2473 O O . MET A 1 305 ? 13.816 7.814 -32.623 1.00 92.31 305 MET A O 1
ATOM 2477 N N . SER A 1 306 ? 11.687 8.453 -33.016 1.00 94.19 306 SER A N 1
ATOM 2478 C CA . SER A 1 306 ? 11.822 9.865 -32.689 1.00 94.19 306 SER A CA 1
ATOM 2479 C C . SER A 1 306 ? 11.740 10.101 -31.178 1.00 94.19 306 SER A C 1
ATOM 2481 O O . SER A 1 306 ? 11.298 9.245 -30.408 1.00 94.19 306 SER A O 1
ATOM 2483 N N . LEU A 1 307 ? 12.169 11.287 -30.739 1.00 93.50 307 LEU A N 1
ATOM 2484 C CA . LEU A 1 307 ? 12.041 11.701 -29.341 1.00 93.50 307 LEU A CA 1
ATOM 2485 C C . LEU A 1 307 ? 10.570 11.759 -28.893 1.00 93.50 307 LEU A C 1
ATOM 2487 O O . LEU A 1 307 ? 10.261 11.351 -27.773 1.00 93.50 307 LEU A O 1
ATOM 2491 N N . ASP A 1 308 ? 9.674 12.217 -29.767 1.00 93.62 308 ASP A N 1
ATOM 2492 C CA . ASP A 1 308 ? 8.247 12.349 -29.463 1.00 93.62 308 ASP A CA 1
ATOM 2493 C C . ASP A 1 308 ? 7.585 10.978 -29.290 1.00 93.62 308 ASP A C 1
ATOM 2495 O O . ASP A 1 308 ? 6.928 10.753 -28.280 1.00 93.62 308 ASP A O 1
ATOM 2499 N N . GLU A 1 309 ? 7.853 10.014 -30.179 1.00 94.62 309 GLU A N 1
ATOM 2500 C CA . GLU A 1 309 ? 7.345 8.637 -30.033 1.00 94.62 309 GLU A CA 1
ATOM 2501 C C . GLU A 1 309 ? 7.835 7.986 -28.727 1.00 94.62 309 GLU A C 1
ATOM 2503 O O . GLU A 1 309 ? 7.104 7.257 -28.057 1.00 94.62 309 GLU A O 1
ATOM 2508 N N . ILE A 1 310 ? 9.083 8.250 -28.324 1.00 94.38 310 ILE A N 1
ATOM 2509 C CA . ILE A 1 310 ? 9.613 7.718 -27.063 1.00 94.38 310 ILE A CA 1
ATOM 2510 C C . ILE A 1 310 ? 8.922 8.379 -25.866 1.00 94.38 310 ILE A C 1
ATOM 2512 O O . ILE A 1 310 ? 8.554 7.683 -24.925 1.00 94.38 310 ILE A O 1
ATOM 2516 N N . THR A 1 311 ? 8.775 9.704 -25.870 1.00 93.50 311 THR A N 1
ATOM 2517 C CA . THR A 1 311 ? 8.307 10.462 -24.697 1.00 93.50 311 THR A CA 1
ATOM 2518 C C . THR A 1 311 ? 6.790 10.487 -24.546 1.00 93.50 311 THR A C 1
ATOM 2520 O O . THR A 1 311 ? 6.320 10.538 -23.417 1.00 93.50 311 THR A O 1
ATOM 2523 N N . GLN A 1 312 ? 6.026 10.431 -25.636 1.00 92.12 312 GLN A N 1
ATOM 2524 C CA . GLN A 1 312 ? 4.563 10.529 -25.607 1.00 92.12 312 GLN A CA 1
ATOM 2525 C C . GLN A 1 312 ? 3.879 9.164 -25.710 1.00 92.12 312 GLN A C 1
ATOM 2527 O O . GLN A 1 312 ? 2.933 8.906 -24.968 1.00 92.12 312 GLN A O 1
ATOM 2532 N N . ASP A 1 313 ? 4.375 8.269 -26.571 1.00 91.69 313 ASP A N 1
ATOM 2533 C CA . ASP A 1 313 ? 3.667 7.014 -26.856 1.00 91.69 313 ASP A CA 1
ATOM 2534 C C . ASP A 1 313 ? 4.152 5.851 -25.985 1.00 91.69 313 ASP A C 1
ATOM 2536 O O . ASP A 1 313 ? 3.352 5.022 -25.549 1.00 91.69 313 ASP A O 1
ATOM 2540 N N . LEU A 1 314 ? 5.461 5.777 -25.715 1.00 93.12 314 LEU A N 1
ATOM 2541 C CA . LEU A 1 314 ? 6.062 4.636 -25.015 1.00 93.12 314 LEU A CA 1
ATOM 2542 C C . LEU A 1 314 ? 6.356 4.910 -23.534 1.00 93.12 314 LEU A C 1
ATOM 2544 O O . LEU A 1 314 ? 6.020 4.095 -22.677 1.00 93.12 314 LEU A O 1
ATOM 2548 N N . CYS A 1 315 ? 6.983 6.047 -23.230 1.00 95.25 315 CYS A N 1
ATOM 2549 C CA . CYS A 1 315 ? 7.501 6.382 -21.902 1.00 95.25 315 CYS A CA 1
ATOM 2550 C C . CYS A 1 315 ? 6.854 7.646 -21.312 1.00 95.25 315 CYS A C 1
ATOM 2552 O O . CYS A 1 315 ? 7.544 8.463 -20.705 1.00 95.25 315 CYS A O 1
ATOM 2554 N N . SER A 1 316 ? 5.538 7.804 -21.463 1.00 95.50 316 SER A N 1
ATOM 2555 C CA . SER A 1 316 ? 4.785 8.988 -21.013 1.00 95.50 316 SER A CA 1
ATOM 2556 C C . SER A 1 316 ? 4.822 9.267 -19.510 1.00 95.50 316 SER A C 1
ATOM 2558 O O . SER A 1 316 ? 4.568 10.394 -19.091 1.00 95.50 316 SER A O 1
ATOM 2560 N N . ALA A 1 317 ? 5.146 8.270 -18.681 1.00 94.75 317 ALA A N 1
ATOM 2561 C CA . ALA A 1 317 ? 5.307 8.462 -17.242 1.00 94.75 317 ALA A CA 1
ATOM 2562 C C . ALA A 1 317 ? 6.718 8.946 -16.860 1.00 94.75 317 ALA A C 1
ATOM 2564 O O . ALA A 1 317 ? 6.903 9.488 -15.771 1.00 94.75 317 ALA A O 1
ATOM 2565 N N . LEU A 1 318 ? 7.720 8.738 -17.722 1.00 95.38 318 LEU A N 1
ATOM 2566 C CA . LEU A 1 318 ? 9.124 9.006 -17.415 1.00 95.38 318 LEU A CA 1
ATOM 2567 C C . LEU A 1 318 ? 9.526 10.420 -17.839 1.00 95.38 318 LEU A C 1
ATOM 2569 O O . LEU A 1 318 ? 9.160 10.909 -18.905 1.00 95.38 318 LEU A O 1
ATOM 2573 N N . SER A 1 319 ? 10.394 11.051 -17.048 1.00 94.31 319 SER A N 1
ATOM 2574 C CA . SER A 1 319 ? 11.033 12.301 -17.461 1.00 94.31 319 SER A CA 1
ATOM 2575 C C . SER A 1 319 ? 12.095 12.063 -18.539 1.00 94.31 319 SER A C 1
ATOM 2577 O O . SER A 1 319 ? 12.722 11.000 -18.610 1.00 94.31 319 SER A O 1
ATOM 2579 N N . VAL A 1 320 ? 12.395 13.096 -19.335 1.00 94.38 320 VAL A N 1
ATOM 2580 C CA . VAL A 1 320 ? 13.475 13.044 -20.341 1.00 94.38 320 VAL A CA 1
ATOM 2581 C C . VAL A 1 320 ? 14.815 12.660 -19.702 1.00 94.38 320 VAL A C 1
ATOM 2583 O O . VAL A 1 320 ? 15.576 11.882 -20.276 1.00 94.38 320 VAL A O 1
ATOM 2586 N N . ARG A 1 321 ? 15.081 13.117 -18.469 1.00 93.94 321 ARG A N 1
ATOM 2587 C CA . ARG A 1 321 ? 16.280 12.752 -17.696 1.00 93.94 321 ARG A CA 1
ATOM 2588 C C . ARG A 1 321 ? 16.346 11.250 -17.397 1.00 93.94 321 ARG A C 1
ATOM 2590 O O . ARG A 1 321 ? 17.417 10.653 -17.531 1.00 93.94 321 ARG A O 1
ATOM 2597 N N . GLN A 1 322 ? 15.226 10.629 -17.031 1.00 95.94 322 GLN A N 1
ATOM 2598 C CA . GLN A 1 322 ? 15.140 9.185 -16.787 1.00 95.94 322 GLN A CA 1
ATOM 2599 C C . GLN A 1 322 ? 15.316 8.385 -18.081 1.00 95.94 322 GLN A C 1
ATOM 2601 O O . GLN A 1 322 ? 16.124 7.456 -18.123 1.00 95.94 322 GLN A O 1
ATOM 2606 N N . ILE A 1 323 ? 14.638 8.787 -19.159 1.00 95.81 323 ILE A N 1
ATOM 2607 C CA . ILE A 1 323 ? 14.744 8.135 -20.473 1.00 95.81 323 ILE A CA 1
ATOM 2608 C C . ILE A 1 323 ? 16.186 8.206 -20.989 1.00 95.81 323 ILE A C 1
ATOM 2610 O O . ILE A 1 323 ? 16.759 7.185 -21.374 1.00 95.81 323 ILE A O 1
ATOM 2614 N N . TYR A 1 324 ? 16.812 9.383 -20.928 1.00 95.19 324 TYR A N 1
ATOM 2615 C CA . TYR A 1 324 ? 18.214 9.587 -21.296 1.00 95.19 324 TYR A CA 1
ATOM 2616 C C . TYR A 1 324 ? 19.154 8.653 -20.523 1.00 95.19 324 TYR A C 1
ATOM 2618 O O . TYR A 1 324 ? 20.061 8.031 -21.092 1.00 95.19 324 TYR A O 1
ATOM 2626 N N . ARG A 1 325 ? 18.920 8.509 -19.215 1.00 95.00 325 ARG A N 1
ATOM 2627 C CA . ARG A 1 325 ? 19.695 7.616 -18.354 1.00 95.00 325 ARG A CA 1
ATOM 2628 C C . ARG A 1 325 ? 19.555 6.153 -18.790 1.00 95.00 325 ARG A C 1
ATOM 2630 O O . ARG A 1 325 ? 20.573 5.480 -18.927 1.00 95.00 325 ARG A O 1
ATOM 2637 N N . ILE A 1 326 ? 18.344 5.676 -19.085 1.00 95.31 326 ILE A N 1
ATOM 2638 C CA . ILE A 1 326 ? 18.118 4.314 -19.609 1.00 95.31 326 ILE A CA 1
ATOM 2639 C C . ILE A 1 326 ? 18.827 4.131 -20.958 1.00 95.31 326 ILE A C 1
ATOM 2641 O O . ILE A 1 326 ? 19.577 3.171 -21.133 1.00 95.31 326 ILE A O 1
ATOM 2645 N N . CYS A 1 327 ? 18.657 5.073 -21.891 1.00 93.94 327 CYS A N 1
ATOM 2646 C CA . CYS A 1 327 ? 19.236 5.010 -23.237 1.00 93.94 327 CYS A CA 1
ATOM 2647 C C . CYS A 1 327 ? 20.765 4.900 -23.230 1.00 93.94 327 CYS A C 1
ATOM 2649 O O . CYS A 1 327 ? 21.340 4.181 -24.050 1.00 93.94 327 CYS A O 1
ATOM 2651 N N . THR A 1 328 ? 21.418 5.617 -22.311 1.00 93.44 328 THR A N 1
ATOM 2652 C CA . THR A 1 328 ? 22.884 5.648 -22.176 1.00 93.44 328 THR A CA 1
ATOM 2653 C C . THR A 1 328 ? 23.448 4.445 -21.425 1.00 93.44 328 THR A C 1
ATOM 2655 O O . THR A 1 328 ? 24.598 4.067 -21.654 1.00 93.44 328 THR A O 1
ATOM 2658 N N . MET A 1 329 ? 22.661 3.821 -20.546 1.00 93.50 329 MET A N 1
ATOM 2659 C CA . MET A 1 329 ? 23.055 2.586 -19.866 1.00 93.50 329 MET A CA 1
ATOM 2660 C C . MET A 1 329 ? 22.778 1.332 -20.696 1.00 93.50 329 MET A C 1
ATOM 2662 O O . MET A 1 329 ? 23.466 0.327 -20.502 1.00 93.50 329 MET A O 1
ATOM 2666 N N . TYR A 1 330 ? 21.807 1.394 -21.611 1.00 92.56 330 TYR A N 1
ATOM 2667 C CA . TYR A 1 330 ? 21.391 0.254 -22.412 1.00 92.56 330 TYR A CA 1
ATOM 2668 C C . TYR A 1 330 ? 22.528 -0.343 -23.242 1.00 92.56 330 TYR A C 1
ATOM 2670 O O . TYR A 1 330 ? 23.260 0.363 -23.940 1.00 92.56 330 TYR A O 1
ATOM 2678 N N . TRP A 1 331 ? 22.620 -1.670 -23.222 1.00 87.50 331 TRP A N 1
ATOM 2679 C CA . TRP A 1 331 ? 23.374 -2.435 -24.206 1.00 87.50 331 TRP A CA 1
ATOM 2680 C C . TRP A 1 331 ? 22.670 -3.769 -24.480 1.00 87.50 331 TRP A C 1
ATOM 2682 O O . TRP A 1 331 ? 22.082 -4.365 -23.577 1.00 87.50 331 TRP A O 1
ATOM 2692 N N . ASP A 1 332 ? 22.695 -4.232 -25.730 1.00 83.88 332 ASP A N 1
ATOM 2693 C CA . ASP A 1 332 ? 22.082 -5.512 -26.088 1.00 83.88 332 ASP A CA 1
ATOM 2694 C C . ASP A 1 332 ? 23.057 -6.678 -25.887 1.00 83.88 332 ASP A C 1
ATOM 2696 O O . ASP A 1 332 ? 24.151 -6.700 -26.455 1.00 83.88 332 ASP A O 1
ATOM 2700 N N . ASP A 1 333 ? 22.622 -7.661 -25.104 1.00 85.25 333 ASP A N 1
ATOM 2701 C CA . ASP A 1 333 ? 23.351 -8.872 -24.749 1.00 85.25 333 ASP A CA 1
ATOM 2702 C C . ASP A 1 333 ? 22.926 -10.119 -25.545 1.00 85.25 333 ASP A C 1
ATOM 2704 O O . ASP A 1 333 ? 23.553 -11.171 -25.396 1.00 85.25 333 ASP A O 1
ATOM 2708 N N . LYS A 1 334 ? 21.896 -10.025 -26.400 1.00 80.75 334 LYS A N 1
ATOM 2709 C CA . LYS A 1 334 ? 21.282 -11.179 -27.077 1.00 80.75 334 LYS A CA 1
ATOM 2710 C C . LYS A 1 334 ? 21.206 -11.041 -28.595 1.00 80.75 334 LYS A C 1
ATOM 2712 O O . LYS A 1 334 ? 21.606 -11.968 -29.297 1.00 80.75 334 LYS A O 1
ATOM 2717 N N . TYR A 1 335 ? 20.709 -9.915 -29.109 1.00 81.56 335 TYR A N 1
ATOM 2718 C CA . TYR A 1 335 ? 20.379 -9.767 -30.536 1.00 81.56 335 TYR A CA 1
ATOM 2719 C C . TYR A 1 335 ? 21.231 -8.727 -31.279 1.00 81.56 335 TYR A C 1
ATOM 2721 O O . TYR A 1 335 ? 21.009 -8.492 -32.467 1.00 81.56 335 TYR A O 1
ATOM 2729 N N . SER A 1 336 ? 22.203 -8.102 -30.604 1.00 77.50 336 SER A N 1
ATOM 2730 C CA . SER A 1 336 ? 23.013 -6.995 -31.147 1.00 77.50 336 SER A CA 1
ATOM 2731 C C . SER A 1 336 ? 22.178 -5.831 -31.718 1.00 77.50 336 SER A C 1
ATOM 2733 O O . SER A 1 336 ? 22.605 -5.105 -32.619 1.00 77.50 336 SER A O 1
ATOM 2735 N N . THR A 1 337 ? 20.970 -5.639 -31.191 1.00 76.25 337 THR A N 1
ATOM 2736 C CA . THR A 1 337 ? 20.130 -4.465 -31.410 1.00 76.25 337 THR A CA 1
ATOM 2737 C C . THR A 1 337 ? 20.813 -3.220 -30.858 1.00 76.25 337 THR A C 1
ATOM 2739 O O . THR A 1 337 ? 21.569 -3.244 -29.886 1.00 76.25 337 THR A O 1
ATOM 2742 N N . HIS A 1 338 ? 20.576 -2.106 -31.540 1.00 79.06 338 HIS A N 1
ATOM 2743 C CA . HIS A 1 338 ? 21.174 -0.830 -31.185 1.00 79.06 338 HIS A CA 1
ATOM 2744 C C . HIS A 1 338 ? 20.242 -0.074 -30.233 1.00 79.06 338 HIS A C 1
ATOM 2746 O O . HIS A 1 338 ? 19.021 -0.249 -30.275 1.00 79.06 338 HIS A O 1
ATOM 2752 N N . SER A 1 339 ? 20.824 0.799 -29.408 1.00 85.75 339 SER A N 1
ATOM 2753 C CA . SER A 1 339 ? 20.057 1.812 -28.677 1.00 85.75 339 SER A CA 1
ATOM 2754 C C . SER A 1 339 ? 19.397 2.807 -29.652 1.00 85.75 339 SER A C 1
ATOM 2756 O O . SER A 1 339 ? 19.493 2.680 -30.879 1.00 85.75 339 SER A O 1
ATOM 2758 N N . VAL A 1 340 ? 18.724 3.809 -29.097 1.00 91.06 340 VAL A N 1
ATOM 2759 C CA . VAL A 1 340 ? 18.206 4.975 -29.832 1.00 91.06 340 VAL A CA 1
ATOM 2760 C C . VAL A 1 340 ? 19.306 5.688 -30.633 1.00 91.06 340 VAL A C 1
ATOM 2762 O O . VAL A 1 340 ? 20.503 5.490 -30.399 1.00 91.06 340 VAL A O 1
ATOM 2765 N N . SER A 1 341 ? 18.910 6.499 -31.617 1.00 92.75 341 SER A N 1
ATOM 2766 C CA . SER A 1 341 ? 19.861 7.215 -32.473 1.00 92.75 341 SER A CA 1
ATOM 2767 C C . SER A 1 341 ? 20.730 8.195 -31.669 1.00 92.75 341 SER A C 1
ATOM 2769 O O . SER A 1 341 ? 20.320 8.737 -30.642 1.00 92.75 341 SER A O 1
ATOM 2771 N N . THR A 1 342 ? 21.952 8.446 -32.145 1.00 91.19 342 THR A N 1
ATOM 2772 C CA . THR A 1 342 ? 22.883 9.384 -31.494 1.00 91.19 342 THR A CA 1
ATOM 2773 C C . THR A 1 342 ? 22.349 10.812 -31.461 1.00 91.19 342 THR A C 1
ATOM 2775 O O . THR A 1 342 ? 22.661 11.548 -30.532 1.00 91.19 342 THR A O 1
ATOM 2778 N N . GLU A 1 343 ? 21.539 11.183 -32.453 1.00 93.88 343 GLU A N 1
ATOM 2779 C CA . GLU A 1 343 ? 20.852 12.471 -32.530 1.00 93.88 343 GLU A CA 1
ATOM 2780 C C . GLU A 1 343 ? 19.838 12.622 -31.394 1.00 93.88 343 GLU A C 1
ATOM 2782 O O . GLU A 1 343 ? 19.945 13.562 -30.616 1.00 93.88 343 GLU A O 1
ATOM 2787 N N . VAL A 1 344 ? 18.950 11.637 -31.204 1.00 94.50 344 VAL A N 1
ATOM 2788 C CA . VAL A 1 344 ? 17.962 11.648 -30.112 1.00 94.50 344 VAL A CA 1
ATOM 2789 C C . VAL A 1 344 ? 18.650 11.723 -28.745 1.00 94.50 344 VAL A C 1
ATOM 2791 O O . VAL A 1 344 ? 18.243 12.499 -27.884 1.00 94.50 344 VAL A O 1
ATOM 2794 N N . VAL A 1 345 ? 19.739 10.971 -28.546 1.00 94.38 345 VAL A N 1
ATOM 2795 C CA . VAL A 1 345 ? 20.524 11.027 -27.298 1.00 94.38 345 VAL A CA 1
ATOM 2796 C C . VAL A 1 345 ? 21.173 12.399 -27.090 1.00 94.38 345 VAL A C 1
ATOM 2798 O O . VAL A 1 345 ? 21.271 12.851 -25.948 1.00 94.38 345 VAL A O 1
ATOM 2801 N N . ALA A 1 346 ? 21.637 13.060 -28.154 1.00 94.38 346 ALA A N 1
ATOM 2802 C CA . ALA A 1 346 ? 22.195 14.409 -28.073 1.00 94.38 346 ALA A CA 1
ATOM 2803 C C . ALA A 1 346 ? 21.114 15.434 -27.701 1.00 94.38 346 ALA A C 1
ATOM 2805 O O . ALA A 1 346 ? 21.308 16.182 -26.748 1.00 94.38 346 ALA A O 1
ATOM 2806 N N . THR A 1 347 ? 19.942 15.379 -28.341 1.00 95.19 347 THR A N 1
ATOM 2807 C CA . THR A 1 347 ? 18.800 16.239 -27.999 1.00 95.19 347 THR A CA 1
ATOM 2808 C C . THR A 1 347 ? 18.386 16.069 -26.537 1.00 95.19 347 THR A C 1
ATOM 2810 O O . THR A 1 347 ? 18.262 17.051 -25.810 1.00 95.19 347 THR A O 1
ATOM 2813 N N . MET A 1 348 ? 18.250 14.825 -26.063 1.00 94.81 348 MET A N 1
ATOM 2814 C CA . MET A 1 348 ? 17.930 14.555 -24.657 1.00 94.81 348 MET A CA 1
ATOM 2815 C C . MET A 1 348 ? 18.999 15.110 -23.703 1.00 94.81 348 MET A C 1
ATOM 2817 O O . MET A 1 348 ? 18.665 15.648 -22.650 1.00 94.81 348 MET A O 1
ATOM 2821 N N . ARG A 1 349 ? 20.287 14.998 -24.056 1.00 93.69 349 ARG A N 1
ATOM 2822 C CA . ARG A 1 349 ? 21.394 15.548 -23.257 1.00 93.69 349 ARG A CA 1
ATOM 2823 C C . ARG A 1 349 ? 21.286 17.066 -23.128 1.00 93.69 349 ARG A C 1
ATOM 2825 O O . ARG A 1 349 ? 21.460 17.579 -22.026 1.00 93.69 349 ARG A O 1
ATOM 2832 N N . ASP A 1 350 ? 20.996 17.761 -24.222 1.00 93.06 350 ASP A N 1
ATOM 2833 C CA . ASP A 1 350 ? 20.881 19.220 -24.233 1.00 93.06 350 ASP A CA 1
ATOM 2834 C C . ASP A 1 350 ? 19.699 19.691 -23.376 1.00 93.06 350 ASP A C 1
ATOM 2836 O O . ASP A 1 350 ? 19.859 20.604 -22.564 1.00 93.06 350 ASP A O 1
ATOM 2840 N N . MET A 1 351 ? 18.555 19.000 -23.456 1.00 90.88 351 MET A N 1
ATOM 2841 C CA . MET A 1 351 ? 17.391 19.259 -22.596 1.00 90.88 351 MET A CA 1
ATOM 2842 C C . MET A 1 351 ? 17.724 19.061 -21.112 1.00 90.88 351 MET A C 1
ATOM 2844 O O . MET A 1 351 ? 17.469 19.937 -20.289 1.00 90.88 351 MET A O 1
ATOM 2848 N N . VAL A 1 352 ? 18.366 17.941 -20.767 1.00 88.75 352 VAL A N 1
ATOM 2849 C CA . VAL A 1 352 ? 18.750 17.634 -19.379 1.00 88.75 352 VAL A CA 1
ATOM 2850 C C . VAL A 1 352 ? 19.748 18.656 -18.828 1.00 88.75 352 VAL A C 1
ATOM 2852 O O . VAL A 1 352 ? 19.655 19.041 -17.660 1.00 88.75 352 VAL A O 1
ATOM 2855 N N . ASN A 1 353 ? 20.698 19.111 -19.647 1.00 86.62 353 ASN A N 1
ATOM 2856 C CA . ASN A 1 353 ? 21.659 20.143 -19.261 1.00 86.62 353 ASN A CA 1
ATOM 2857 C C . ASN A 1 353 ? 20.975 21.505 -19.049 1.00 86.62 353 ASN A C 1
ATOM 2859 O O . ASN A 1 353 ? 21.325 22.207 -18.101 1.00 86.62 353 ASN A O 1
ATOM 2863 N N . GLY A 1 354 ? 19.982 21.852 -19.878 1.00 79.69 354 GLY A N 1
ATOM 2864 C CA . GLY A 1 354 ? 19.163 23.057 -19.711 1.00 79.69 354 GLY A CA 1
ATOM 2865 C C . GLY A 1 354 ? 18.344 23.045 -18.416 1.00 79.69 354 GLY A C 1
ATOM 2866 O O . GLY A 1 354 ? 18.375 24.011 -17.655 1.00 79.69 354 GLY A O 1
ATOM 2867 N N . ASP A 1 355 ? 17.713 21.911 -18.102 1.00 69.00 355 ASP A N 1
ATOM 2868 C CA . ASP A 1 355 ? 16.892 21.724 -16.896 1.00 69.00 355 ASP A CA 1
ATOM 2869 C C . ASP A 1 355 ? 17.708 21.618 -15.598 1.00 69.00 355 ASP A C 1
ATOM 2871 O O . ASP A 1 355 ? 17.155 21.690 -14.499 1.00 69.00 355 ASP A O 1
ATOM 2875 N N . SER A 1 356 ? 19.033 21.453 -15.688 1.00 61.62 356 SER A N 1
ATOM 2876 C CA . SER A 1 356 ? 19.909 21.295 -14.515 1.00 61.62 356 SER A CA 1
ATOM 2877 C C . SER A 1 356 ? 20.013 22.555 -13.645 1.00 61.62 356 SER A C 1
ATOM 2879 O O . SER A 1 356 ? 20.465 22.484 -12.500 1.00 61.62 356 SER A O 1
ATOM 2881 N N . GLN A 1 357 ? 19.560 23.695 -14.173 1.00 60.03 357 GLN A N 1
ATOM 2882 C CA . GLN A 1 357 ? 19.467 24.975 -13.468 1.00 60.03 357 GLN A CA 1
ATOM 2883 C C . GLN A 1 357 ? 18.221 25.082 -12.565 1.00 60.03 357 GLN A C 1
ATOM 2885 O O . GLN A 1 357 ? 18.090 26.056 -11.825 1.00 60.03 357 GLN A O 1
ATOM 2890 N N . ILE A 1 358 ? 17.315 24.093 -12.594 1.00 61.72 358 ILE A N 1
ATOM 2891 C CA . ILE A 1 358 ? 16.088 24.055 -11.786 1.00 61.72 358 ILE A CA 1
ATOM 2892 C C . ILE A 1 358 ? 16.263 23.017 -10.654 1.00 61.72 358 ILE A C 1
ATOM 2894 O O . ILE A 1 358 ? 16.266 21.813 -10.923 1.00 61.72 358 ILE A O 1
ATOM 2898 N N . PRO A 1 359 ? 16.382 23.432 -9.375 1.00 54.66 359 PRO A N 1
ATOM 2899 C CA . PRO A 1 359 ? 16.757 22.546 -8.264 1.00 54.66 359 PRO A CA 1
ATOM 2900 C C . PRO A 1 359 ? 15.814 21.357 -8.030 1.00 54.66 359 PRO A C 1
ATOM 2902 O O . PRO A 1 359 ? 16.270 20.279 -7.657 1.00 54.66 359 PRO A O 1
ATOM 2905 N N . THR A 1 360 ? 14.512 21.532 -8.272 1.00 54.22 360 THR A N 1
ATOM 2906 C CA . THR A 1 360 ? 13.478 20.498 -8.082 1.00 54.22 360 THR A CA 1
ATOM 2907 C C . THR A 1 360 ? 13.445 19.454 -9.199 1.00 54.22 360 THR A C 1
ATOM 2909 O O . THR A 1 360 ? 12.877 18.385 -9.011 1.00 54.22 360 THR A O 1
ATOM 2912 N N . SER A 1 361 ? 14.071 19.727 -10.348 1.00 55.16 361 SER A N 1
ATOM 2913 C CA . SER A 1 361 ? 14.095 18.813 -11.497 1.00 55.16 361 SER A CA 1
ATOM 2914 C C . SER A 1 361 ? 15.204 17.760 -11.374 1.00 55.16 361 SER A C 1
ATOM 2916 O O . SER A 1 361 ? 15.102 16.688 -11.962 1.00 55.16 361 SER A O 1
ATOM 2918 N N . ASN A 1 362 ? 16.264 18.014 -10.598 1.00 63.72 362 ASN A N 1
ATOM 2919 C CA . ASN A 1 362 ? 17.543 17.298 -10.717 1.00 63.72 362 ASN A CA 1
ATOM 2920 C C . ASN A 1 362 ? 17.554 15.809 -10.329 1.00 63.72 362 ASN A C 1
ATOM 2922 O O . ASN A 1 362 ? 18.499 15.109 -10.706 1.00 63.72 362 ASN A O 1
ATOM 2926 N N . SER A 1 363 ? 16.538 15.296 -9.633 1.00 82.44 363 SER A N 1
ATOM 2927 C CA . SER A 1 363 ? 16.478 13.866 -9.312 1.00 82.44 363 SER A CA 1
ATOM 2928 C C . SER A 1 363 ? 16.015 13.042 -10.515 1.00 82.44 363 SER A C 1
ATOM 2930 O O . SER A 1 363 ? 15.031 13.365 -11.175 1.00 82.44 363 SER A O 1
ATOM 2932 N N . PHE A 1 364 ? 16.721 11.947 -10.801 1.00 86.88 364 PHE A N 1
ATOM 2933 C CA . PHE A 1 364 ? 16.258 10.921 -11.743 1.00 86.88 364 PHE A CA 1
ATOM 2934 C C . PHE A 1 364 ? 15.626 9.714 -11.033 1.00 86.88 364 PHE A C 1
ATOM 2936 O O . PHE A 1 364 ? 15.044 8.862 -11.701 1.00 86.88 364 PHE A O 1
ATOM 2943 N N . LEU A 1 365 ? 15.748 9.624 -9.707 1.00 92.69 365 LEU A N 1
ATOM 2944 C CA . LEU A 1 365 ? 15.169 8.549 -8.904 1.00 92.69 365 LEU A CA 1
ATOM 2945 C C . LEU A 1 365 ? 13.767 8.935 -8.440 1.00 92.69 365 LEU A C 1
ATOM 2947 O O . LEU A 1 365 ? 13.485 10.113 -8.232 1.00 92.69 365 LEU A O 1
ATOM 2951 N N . LEU A 1 366 ? 12.916 7.928 -8.264 1.00 91.12 366 LEU A N 1
ATOM 2952 C CA . LEU A 1 366 ? 11.618 8.092 -7.620 1.00 91.12 366 LEU A CA 1
ATOM 2953 C C . LEU A 1 366 ? 11.789 8.100 -6.098 1.00 91.12 366 LEU A C 1
ATOM 2955 O O . LEU A 1 366 ? 12.551 7.286 -5.563 1.00 91.12 366 LEU A O 1
ATOM 2959 N N . ASP A 1 367 ? 11.062 8.992 -5.430 1.00 86.00 367 ASP A N 1
ATOM 2960 C CA . ASP A 1 367 ? 10.999 9.074 -3.970 1.00 86.00 367 ASP A CA 1
ATOM 2961 C C . ASP A 1 367 ? 10.126 7.950 -3.388 1.00 86.00 367 ASP A C 1
ATOM 2963 O O . ASP A 1 367 ? 9.174 7.501 -4.019 1.00 86.00 367 ASP A O 1
ATOM 2967 N N . ASP A 1 368 ? 10.439 7.499 -2.169 1.00 75.19 368 ASP A N 1
ATOM 2968 C CA . ASP A 1 368 ? 9.740 6.393 -1.483 1.00 75.19 368 ASP A CA 1
ATOM 2969 C C . ASP A 1 368 ? 8.581 6.862 -0.568 1.00 75.19 368 ASP A C 1
ATOM 2971 O O . ASP A 1 368 ? 8.097 6.101 0.285 1.00 75.19 368 ASP A O 1
ATOM 2975 N N . ASP A 1 369 ? 8.117 8.113 -0.708 1.00 73.69 369 ASP A N 1
ATOM 2976 C CA . ASP A 1 369 ? 6.945 8.591 0.039 1.00 73.69 369 ASP A CA 1
ATOM 2977 C C . ASP A 1 369 ? 5.655 8.022 -0.558 1.00 73.69 369 ASP A C 1
ATOM 2979 O O . ASP A 1 369 ? 4.978 8.609 -1.396 1.00 73.69 369 ASP A O 1
ATOM 2983 N N . LEU A 1 370 ? 5.344 6.814 -0.103 1.00 68.19 370 LEU A N 1
ATOM 2984 C CA . LEU A 1 370 ? 4.170 6.047 -0.493 1.00 68.19 370 LEU A CA 1
ATOM 2985 C C . LEU A 1 370 ? 2.998 6.257 0.461 1.00 68.19 370 LEU A C 1
ATOM 2987 O O . LEU A 1 370 ? 2.089 5.426 0.506 1.00 68.19 370 LEU A O 1
ATOM 2991 N N . SER A 1 371 ? 3.018 7.296 1.299 1.00 72.94 371 SER A N 1
ATOM 2992 C CA . SER A 1 371 ? 1.906 7.552 2.207 1.00 72.94 371 SER A CA 1
ATOM 2993 C C . SER A 1 371 ? 0.648 7.913 1.404 1.00 72.94 371 SER A C 1
ATOM 2995 O O . SER A 1 371 ? 0.568 8.939 0.742 1.00 72.94 371 SER A O 1
ATOM 2997 N N . ILE A 1 372 ? -0.353 7.027 1.436 1.00 74.19 372 ILE A N 1
ATOM 2998 C CA . ILE A 1 372 ? -1.662 7.291 0.837 1.00 74.19 372 ILE A CA 1
ATOM 2999 C C . ILE A 1 372 ? -2.561 7.757 1.979 1.00 74.19 372 ILE A C 1
ATOM 3001 O O . ILE A 1 372 ? -2.976 6.914 2.783 1.00 74.19 372 ILE A O 1
ATOM 3005 N N . PRO A 1 373 ? -2.868 9.062 2.085 1.00 78.38 373 PRO A N 1
ATOM 3006 C CA . PRO A 1 373 ? -3.767 9.536 3.120 1.00 78.38 373 PRO A CA 1
ATOM 3007 C C . PRO A 1 373 ? -5.167 8.936 2.934 1.00 78.38 373 PRO A C 1
ATOM 3009 O O . PRO A 1 373 ? -5.588 8.529 1.840 1.00 78.38 373 PRO A O 1
ATOM 3012 N N . PHE A 1 374 ? -5.902 8.858 4.033 1.00 83.38 374 PHE A N 1
ATOM 3013 C CA . PHE A 1 374 ? -7.325 8.556 4.032 1.00 83.38 374 PHE A CA 1
ATOM 3014 C C . PHE A 1 374 ? -8.013 9.368 5.113 1.00 83.38 374 PHE A C 1
ATOM 3016 O O . PHE A 1 374 ? -7.447 9.609 6.174 1.00 83.38 374 PHE A O 1
ATOM 3023 N N . THR A 1 375 ? -9.233 9.804 4.827 1.00 84.56 375 THR A N 1
ATOM 3024 C CA . THR A 1 375 ? -10.021 10.591 5.771 1.00 84.56 375 THR A CA 1
ATOM 3025 C C . THR A 1 375 ? -10.952 9.698 6.576 1.00 84.56 375 THR A C 1
ATOM 3027 O O . THR A 1 375 ? -11.246 8.555 6.212 1.00 84.56 375 THR A O 1
ATOM 3030 N N . THR A 1 376 ? -11.461 10.231 7.683 1.00 82.06 376 THR A N 1
ATOM 3031 C CA . THR A 1 376 ? -12.441 9.508 8.494 1.00 82.06 376 THR A CA 1
ATOM 3032 C C . THR A 1 376 ? -13.751 9.297 7.717 1.00 82.06 376 THR A C 1
ATOM 3034 O O . THR A 1 376 ? -14.453 8.307 7.922 1.00 82.06 376 THR A O 1
ATOM 3037 N N . GLU A 1 377 ? -14.065 10.196 6.789 1.00 82.94 377 GLU A N 1
ATOM 3038 C CA . GLU A 1 377 ? -15.205 10.143 5.882 1.00 82.94 377 GLU A CA 1
ATOM 3039 C C . GLU A 1 377 ? -15.065 9.016 4.852 1.00 82.94 377 GLU A C 1
ATOM 3041 O O . GLU A 1 377 ? -16.048 8.343 4.548 1.00 82.94 377 GLU A O 1
ATOM 3046 N N . ASP A 1 378 ? -13.855 8.771 4.344 1.00 86.88 378 ASP A N 1
ATOM 3047 C CA . ASP A 1 378 ? -13.602 7.664 3.414 1.00 86.88 378 ASP A CA 1
ATOM 3048 C C . ASP A 1 378 ? -13.840 6.314 4.095 1.00 86.88 378 ASP A C 1
ATOM 3050 O O . ASP A 1 378 ? -14.476 5.423 3.527 1.00 86.88 378 ASP A O 1
ATOM 3054 N N . ILE A 1 379 ? -13.385 6.186 5.344 1.00 86.62 379 ILE A N 1
ATOM 3055 C CA . ILE A 1 379 ? -13.581 4.988 6.167 1.00 86.62 379 ILE A CA 1
ATOM 3056 C C . ILE A 1 379 ? -15.079 4.749 6.398 1.00 86.62 379 ILE A C 1
ATOM 3058 O O . ILE A 1 379 ? -15.573 3.645 6.176 1.00 86.62 379 ILE A O 1
ATOM 3062 N N . SER A 1 380 ? -15.823 5.780 6.808 1.00 82.56 380 SER A N 1
ATOM 3063 C CA . SER A 1 380 ? -17.240 5.641 7.171 1.00 82.56 380 SER A CA 1
ATOM 3064 C C . SER A 1 380 ? -18.146 5.292 5.990 1.00 82.56 380 SER A C 1
ATOM 3066 O O . SER A 1 380 ? -19.167 4.627 6.183 1.00 82.56 380 SER A O 1
ATOM 3068 N N . LYS A 1 381 ? -17.781 5.722 4.778 1.00 84.25 381 LYS A N 1
ATOM 3069 C CA . LYS A 1 381 ? -18.481 5.364 3.537 1.00 84.25 381 LYS A CA 1
ATOM 3070 C C . LYS A 1 381 ? -18.142 3.957 3.057 1.00 84.25 381 LYS A C 1
ATOM 3072 O O . LYS A 1 381 ? -18.984 3.325 2.432 1.00 84.25 381 LYS A O 1
ATOM 3077 N N . SER A 1 382 ? -16.923 3.491 3.326 1.00 84.00 382 SER A N 1
ATOM 3078 C CA . SER A 1 382 ? -16.403 2.247 2.748 1.00 84.00 382 SER A CA 1
ATOM 3079 C C . SER A 1 382 ? -16.588 1.021 3.645 1.00 84.00 382 SER A C 1
ATOM 3081 O O . SER A 1 382 ? -16.607 -0.095 3.140 1.00 84.00 382 SER A O 1
ATOM 3083 N N . ILE A 1 383 ? -16.703 1.200 4.965 1.00 87.00 383 ILE A N 1
ATOM 3084 C CA . ILE A 1 383 ? -16.938 0.102 5.914 1.00 87.00 383 ILE A CA 1
ATOM 3085 C C . ILE A 1 383 ? -18.439 -0.080 6.126 1.00 87.00 383 ILE A C 1
ATOM 3087 O O . ILE A 1 383 ? -19.154 0.885 6.403 1.00 87.00 383 ILE A O 1
ATOM 3091 N N . GLU A 1 384 ? -18.913 -1.322 6.060 1.00 80.56 384 GLU A N 1
ATOM 3092 C CA . GLU A 1 384 ? -20.321 -1.663 6.273 1.00 80.56 384 GLU A CA 1
ATOM 3093 C C . GLU A 1 384 ? -20.864 -1.208 7.641 1.00 80.56 384 GLU A C 1
ATOM 3095 O O . GLU A 1 384 ? -20.135 -0.888 8.591 1.00 80.56 384 GLU A O 1
ATOM 3100 N N . VAL A 1 385 ? -22.191 -1.128 7.746 1.00 78.19 385 VAL A N 1
ATOM 3101 C CA . VAL A 1 385 ? -22.854 -0.760 8.999 1.00 78.19 385 VAL A CA 1
ATOM 3102 C C . VAL A 1 385 ? -22.807 -1.936 9.963 1.00 78.19 385 VAL A C 1
ATOM 3104 O O . VAL A 1 385 ? -23.461 -2.957 9.774 1.00 78.19 385 VAL A O 1
ATOM 3107 N N . ILE A 1 386 ? -22.031 -1.766 11.030 1.00 80.50 386 ILE A N 1
ATOM 3108 C CA . ILE A 1 386 ? -21.945 -2.733 12.116 1.00 80.50 386 ILE A CA 1
ATOM 3109 C C . ILE A 1 386 ? -23.047 -2.403 13.113 1.00 80.50 386 ILE A C 1
ATOM 3111 O O . ILE A 1 386 ? -23.000 -1.364 13.768 1.00 80.50 386 ILE A O 1
ATOM 3115 N N . ASP A 1 387 ? -24.018 -3.300 13.243 1.00 77.88 387 ASP A N 1
ATOM 3116 C CA . ASP A 1 387 ? -24.908 -3.300 14.398 1.00 77.88 387 ASP A CA 1
ATOM 3117 C C . ASP A 1 387 ? -24.185 -3.958 15.587 1.00 77.88 387 ASP A C 1
ATOM 3119 O O . ASP A 1 387 ? -23.930 -5.172 15.544 1.00 77.88 387 ASP A O 1
ATOM 3123 N N . PRO A 1 388 ? -23.836 -3.189 16.638 1.00 74.19 388 PRO A N 1
ATOM 3124 C CA . PRO A 1 388 ? -23.108 -3.722 17.777 1.00 74.19 388 PRO A CA 1
ATOM 3125 C C . PRO A 1 388 ? -23.947 -4.740 18.559 1.00 74.19 388 PRO A C 1
ATOM 3127 O O . PRO A 1 388 ? -23.378 -5.655 19.156 1.00 74.19 388 PRO A O 1
ATOM 3130 N N . PHE A 1 389 ? -25.281 -4.633 18.570 1.00 72.56 389 PHE A N 1
ATOM 3131 C CA . PHE A 1 389 ? -26.147 -5.448 19.429 1.00 72.56 389 PHE A CA 1
ATOM 3132 C C . PHE A 1 389 ? -26.193 -6.923 19.026 1.00 72.56 389 PHE A C 1
ATOM 3134 O O . PHE A 1 389 ? -26.286 -7.775 19.903 1.00 72.56 389 PHE A O 1
ATOM 3141 N N . ASN A 1 390 ? -25.928 -7.229 17.758 1.00 72.75 390 ASN A N 1
ATOM 3142 C CA . ASN A 1 390 ? -25.856 -8.593 17.228 1.00 72.75 390 ASN A CA 1
ATOM 3143 C C . ASN A 1 390 ? -24.647 -9.431 17.708 1.00 72.75 390 ASN A C 1
ATOM 3145 O O . ASN A 1 390 ? -24.551 -10.615 17.387 1.00 72.75 390 ASN A O 1
ATOM 3149 N N . VAL A 1 391 ? -23.706 -8.855 18.465 1.00 76.94 391 VAL A N 1
ATOM 3150 C CA . VAL A 1 391 ? -22.544 -9.584 19.005 1.00 76.94 391 VAL A CA 1
ATOM 3151 C C . VAL A 1 391 ? -22.796 -10.006 20.457 1.00 76.94 391 VAL A C 1
ATOM 3153 O O . VAL A 1 391 ? -22.898 -9.141 21.335 1.00 76.94 391 VAL A O 1
ATOM 3156 N N . GLN A 1 392 ? -22.848 -11.322 20.720 1.00 75.50 392 GLN A N 1
ATOM 3157 C CA . GLN A 1 392 ? -22.964 -11.861 22.087 1.00 75.50 392 GLN A CA 1
ATOM 3158 C C . GLN A 1 392 ? -21.629 -11.810 22.840 1.00 75.50 392 GLN A C 1
ATOM 3160 O O . GLN A 1 392 ? -20.548 -11.822 22.244 1.00 75.50 392 GLN A O 1
ATOM 3165 N N . LEU A 1 393 ? -21.721 -11.827 24.170 1.00 78.88 393 LEU A N 1
ATOM 3166 C CA . LEU A 1 393 ? -20.578 -11.790 25.075 1.00 78.88 393 LEU A CA 1
ATOM 3167 C C . LEU A 1 393 ? -19.722 -13.077 24.980 1.00 78.88 393 LEU A C 1
ATOM 3169 O O . LEU A 1 393 ? -20.251 -14.177 25.143 1.00 78.88 393 LEU A O 1
ATOM 3173 N N . PRO A 1 394 ? -18.396 -12.979 24.772 1.00 82.69 394 PRO A N 1
ATOM 3174 C CA . PRO A 1 394 ? -17.482 -14.116 24.857 1.00 82.69 394 PRO A CA 1
ATOM 3175 C C . PRO A 1 394 ? -17.441 -14.772 26.244 1.00 82.69 394 PRO A C 1
ATOM 3177 O O . PRO A 1 394 ? -17.484 -14.105 27.280 1.00 82.69 394 PRO A O 1
ATOM 3180 N N . SER A 1 395 ? -17.256 -16.095 26.275 1.00 79.44 395 SER A N 1
ATOM 3181 C CA . SER A 1 395 ? -17.146 -16.922 27.491 1.00 79.44 395 SER A CA 1
ATOM 3182 C C . SER A 1 395 ? -16.109 -16.395 28.491 1.00 79.44 395 SER A C 1
ATOM 3184 O O . SER A 1 395 ? -16.331 -16.438 29.701 1.00 79.44 395 SER A O 1
ATOM 3186 N N . SER A 1 396 ? -14.989 -15.857 27.992 1.00 80.12 396 SER A N 1
ATOM 3187 C CA . SER A 1 396 ? -13.896 -15.312 28.807 1.00 80.12 396 SER A CA 1
ATOM 3188 C C . SER A 1 396 ? -14.315 -14.105 29.653 1.00 80.12 396 SER A C 1
ATOM 3190 O O . SER A 1 396 ? -13.774 -13.911 30.743 1.00 80.12 396 SER A O 1
ATOM 3192 N N . LEU A 1 397 ? -15.313 -13.338 29.201 1.00 80.25 397 LEU A N 1
ATOM 3193 C CA . LEU A 1 397 ? -15.751 -12.099 29.845 1.00 80.25 397 LEU A CA 1
ATOM 3194 C C . LEU A 1 397 ? -16.902 -12.288 30.848 1.00 80.25 397 LEU A C 1
ATOM 3196 O O . LEU A 1 397 ? -17.157 -11.392 31.647 1.00 80.25 397 LEU A O 1
ATOM 3200 N N . HIS A 1 398 ? -17.541 -13.463 30.901 1.00 78.75 398 HIS A N 1
ATOM 3201 C CA . HIS A 1 398 ? -18.660 -13.746 31.821 1.00 78.75 398 HIS A CA 1
ATOM 3202 C C . HIS A 1 398 ? -18.287 -13.637 33.309 1.00 78.75 398 HIS A C 1
ATOM 3204 O O . HIS A 1 398 ? -19.148 -13.453 34.169 1.00 78.75 398 HIS A O 1
ATOM 3210 N N . LYS A 1 399 ? -16.994 -13.751 33.628 1.00 77.94 399 LYS A N 1
ATOM 3211 C CA . LYS A 1 399 ? -16.472 -13.681 35.000 1.00 77.94 399 LYS A CA 1
ATOM 3212 C C . LYS A 1 399 ? -16.410 -12.256 35.554 1.00 77.94 399 LYS A C 1
ATOM 3214 O O . LYS A 1 399 ? -16.194 -12.096 36.750 1.00 77.94 399 LYS A O 1
ATOM 3219 N N . TYR A 1 400 ? -16.572 -11.240 34.707 1.00 78.12 400 TYR A N 1
ATOM 3220 C CA . TYR A 1 400 ? -16.472 -9.840 35.105 1.00 78.12 400 TYR A CA 1
ATOM 3221 C C . TYR A 1 400 ? -17.869 -9.277 35.382 1.00 78.12 400 TYR A C 1
ATOM 3223 O O . TYR A 1 400 ? -18.654 -9.165 34.440 1.00 78.12 400 TYR A O 1
ATOM 3231 N N . PRO A 1 401 ? -18.188 -8.866 36.625 1.00 76.12 401 PRO A N 1
ATOM 3232 C CA . PRO A 1 401 ? -19.493 -8.285 36.956 1.00 76.12 401 PRO A CA 1
ATOM 3233 C C . PRO A 1 401 ? -19.834 -7.075 36.077 1.00 76.12 401 PRO A C 1
ATOM 3235 O O . PRO A 1 401 ? -20.965 -6.927 35.619 1.00 76.12 401 PRO A O 1
ATOM 3238 N N . ALA A 1 402 ? -18.819 -6.270 35.743 1.00 76.44 402 ALA A N 1
ATOM 3239 C CA . ALA A 1 402 ? -18.935 -5.124 34.847 1.00 76.44 402 ALA A CA 1
ATOM 3240 C C . ALA A 1 402 ? -19.396 -5.479 33.419 1.00 76.44 402 ALA A C 1
ATOM 3242 O O . ALA A 1 402 ? -19.800 -4.577 32.698 1.00 76.44 402 ALA A O 1
ATOM 3243 N N . ALA A 1 403 ? -19.359 -6.752 33.003 1.00 77.75 403 ALA A N 1
ATOM 3244 C CA . ALA A 1 403 ? -19.808 -7.214 31.687 1.00 77.75 403 ALA A CA 1
ATOM 3245 C C . ALA A 1 403 ? -21.238 -7.789 31.686 1.00 77.75 403 ALA A C 1
ATOM 3247 O O . ALA A 1 403 ? -21.787 -8.041 30.618 1.00 77.75 403 ALA A O 1
ATOM 3248 N N . HIS A 1 404 ? -21.866 -8.001 32.851 1.00 77.94 404 HIS A N 1
ATOM 3249 C CA . HIS A 1 404 ? -23.157 -8.708 32.946 1.00 77.94 404 HIS A CA 1
ATOM 3250 C C . HIS A 1 404 ? -24.313 -7.945 32.290 1.00 77.94 404 HIS A C 1
ATOM 3252 O O . HIS A 1 404 ? -25.240 -8.566 31.778 1.00 77.94 404 HIS A O 1
ATOM 3258 N N . PHE A 1 405 ? -24.232 -6.613 32.202 1.00 79.94 405 PHE A N 1
ATOM 3259 C CA . PHE A 1 405 ? -25.227 -5.810 31.480 1.00 79.94 405 PHE A CA 1
ATOM 3260 C C . PHE A 1 405 ? -25.305 -6.172 29.983 1.00 79.94 405 PHE A C 1
ATOM 3262 O O . PHE A 1 405 ? -26.355 -6.011 29.366 1.00 79.94 405 PHE A O 1
ATOM 3269 N N . LEU A 1 406 ? -24.224 -6.714 29.403 1.00 76.44 406 LEU A N 1
ATOM 3270 C CA . LEU A 1 406 ? -24.177 -7.130 27.998 1.00 76.44 406 LEU A CA 1
ATOM 3271 C C . LEU A 1 406 ? -25.051 -8.364 27.727 1.00 76.44 406 LEU A C 1
ATOM 3273 O O . LEU A 1 406 ? -25.510 -8.530 26.599 1.00 76.44 406 LEU A O 1
ATOM 3277 N N . LEU A 1 407 ? -25.327 -9.185 28.749 1.00 68.25 407 LEU A N 1
ATOM 3278 C CA . LEU A 1 407 ? -26.199 -10.364 28.657 1.00 68.25 407 LEU A CA 1
ATOM 3279 C C . LEU A 1 407 ? -27.686 -9.983 28.581 1.00 68.25 407 LEU A C 1
ATOM 3281 O O . LEU A 1 407 ? -28.482 -10.696 27.985 1.00 68.25 407 LEU A O 1
ATOM 3285 N N . HIS A 1 408 ? -28.071 -8.838 29.151 1.00 54.81 408 HIS A N 1
ATOM 3286 C CA . HIS A 1 408 ? -29.468 -8.391 29.195 1.00 54.81 408 HIS A CA 1
ATOM 3287 C C . HIS A 1 408 ? -29.938 -7.672 27.922 1.00 54.81 408 HIS A C 1
ATOM 3289 O O . HIS A 1 408 ? -31.119 -7.364 27.801 1.00 54.81 408 HIS A O 1
ATOM 3295 N N . SER A 1 409 ? -29.047 -7.446 26.950 1.00 49.53 409 SER A N 1
ATOM 3296 C CA . SER A 1 409 ? -29.407 -6.876 25.641 1.00 49.53 409 SER A CA 1
ATOM 3297 C C . SER A 1 409 ? -30.102 -7.867 24.685 1.00 49.53 409 SER A C 1
ATOM 3299 O O . SER A 1 409 ? -30.414 -7.502 23.557 1.00 49.53 409 SER A O 1
ATOM 3301 N N . GLU A 1 410 ? -30.374 -9.102 25.131 1.00 40.47 410 GLU A N 1
ATOM 3302 C CA . GLU A 1 410 ? -30.953 -10.192 24.326 1.00 40.47 410 GLU A CA 1
ATOM 3303 C C . GLU A 1 410 ? -32.497 -10.276 24.320 1.00 40.47 410 GLU A C 1
ATOM 3305 O O . GLU A 1 410 ? -33.039 -11.192 23.705 1.00 40.47 410 GLU A O 1
ATOM 3310 N N . GLN A 1 411 ? -33.241 -9.363 24.959 1.00 27.61 411 GLN A N 1
ATOM 3311 C CA . GLN A 1 411 ? -34.712 -9.378 24.873 1.00 27.61 411 GLN A CA 1
ATOM 3312 C C . GLN A 1 411 ? -35.235 -8.330 23.878 1.00 27.61 411 GLN A C 1
ATOM 3314 O O . GLN A 1 411 ? -35.159 -7.136 24.172 1.00 27.61 411 GLN A O 1
ATOM 3319 N N . PRO A 1 412 ? -35.829 -8.737 22.736 1.00 32.84 412 PRO A N 1
ATOM 3320 C CA . PRO A 1 412 ? -36.723 -7.857 22.004 1.00 32.84 412 PRO A CA 1
ATOM 3321 C C . PRO A 1 412 ? -37.890 -7.540 22.939 1.00 32.84 412 PRO A C 1
ATOM 3323 O O . PRO A 1 412 ? -38.529 -8.450 23.472 1.00 32.84 412 PRO A O 1
ATOM 3326 N N . SER A 1 413 ? -38.149 -6.256 23.166 1.00 31.20 413 SER A N 1
ATOM 3327 C CA . SER A 1 413 ? -39.408 -5.808 23.753 1.00 31.20 413 SER A CA 1
ATOM 3328 C C . SER A 1 413 ? -40.554 -6.379 22.916 1.00 31.20 413 SER A C 1
ATOM 3330 O O . SER A 1 413 ? -40.600 -6.134 21.708 1.00 31.20 413 SER A O 1
ATOM 3332 N N . ALA A 1 414 ? -41.387 -7.189 23.569 1.00 30.45 414 ALA A N 1
ATOM 3333 C CA . ALA A 1 414 ? -42.531 -7.897 23.004 1.00 30.45 414 ALA A CA 1
ATOM 3334 C C . ALA A 1 414 ? -43.577 -6.976 22.365 1.00 30.45 414 ALA A C 1
ATOM 3336 O O . ALA A 1 414 ? -43.727 -5.828 22.848 1.00 30.45 414 ALA A O 1
#

Radius of gyration: 29.48 Å; Cα contacts (8 Å, |Δi|>4): 401; chains: 1; bounding box: 74×90×81 Å

pLDDT: mean 79.51, std 21.61, range [24.92, 97.94]

Organism: Vanilla planifolia (NCBI:txid51239)

InterPro domains:
  IPR002710 Dilute domain [PF01843] (230-333)
  IPR002710 Dilute domain [PS51126] (53-354)
  IPR002710 Dilute domain [SM01132] (229-336)
  IPR037975 Class XI myosin, cargo binding domain [cd15475] (4-377)
  IPR052072 Vascular development regulator domain-containing protein [PTHR16027] (25-406)

Solvent-accessible surface area (backbone atoms only — not comparable to full-atom values): 24646 Å² total; per-residue (Å²): 111,74,66,59,52,50,54,51,49,48,54,54,52,50,49,50,60,72,44,90,70,56,64,56,98,72,39,48,41,42,24,33,50,53,50,52,50,40,58,76,67,45,52,40,60,30,88,74,76,66,63,56,59,50,50,54,52,49,49,59,53,52,69,67,41,95,61,51,81,63,49,39,40,41,47,46,29,22,49,50,52,36,49,41,54,48,63,76,42,44,42,75,74,84,75,88,79,85,82,85,88,82,87,80,84,89,84,88,88,83,86,87,82,90,84,87,80,86,78,80,94,76,88,80,93,70,94,64,96,68,83,65,40,70,42,26,70,57,40,55,50,40,53,51,53,50,51,53,50,42,53,47,41,52,48,52,52,51,53,50,51,50,64,66,47,48,70,47,54,73,56,47,51,53,58,82,74,77,78,81,69,72,97,67,97,72,83,88,77,92,86,76,80,88,68,75,73,75,74,54,79,45,53,57,49,51,50,51,49,52,52,52,50,51,52,54,34,55,76,36,48,40,51,46,66,58,47,20,52,52,43,31,41,52,33,35,48,52,18,44,55,50,34,41,50,42,76,75,31,53,88,36,34,21,32,62,21,15,50,45,37,49,56,44,49,54,54,53,50,49,49,41,60,76,53,31,65,73,34,24,56,71,29,71,65,43,30,47,61,35,50,31,50,26,55,57,46,54,45,75,66,38,47,78,55,52,65,61,54,43,45,64,75,55,28,60,81,52,53,64,59,40,51,46,50,49,54,72,40,44,51,51,82,80,79,73,48,59,55,56,34,72,65,53,54,48,54,39,49,54,52,45,60,63,48,60,80,40,81,89,60,67,67,71,63,74,80,86,83,63,83,76,87,80,52,76,66,57,50,54,74,64,48,79,90,77,68,51,81,83,61,79,82,57,80,86,49,72,81,40,78,85,48,53,70,67,66,69,71,76,66,78,84,130

Foldseek 3Di:
DVVVVLVLLLVLLLCLLQDCPADDPLAQQSLLLNLVLCVVVVVQVDQDDCVLVSNLVSNVVQCPDPPNLQSLLLCLRSLLSNLLVLVVQADDPPPPPDPDDDDDDDDDDDDDDDDDDDDPPDDDPPDDPDPRRHGHPVSVVSSVSSVVSSLVSLVVVLVVLLVVCLVLLVPQLDDPDPPPDDDDDDDDDPDDPPDPDPQPPSLVVVLVSLVSSVCSNVSSSRFLVSLQLSLLLSLLSSQQSNLQVLLVDLNSLELVSLVSNLVSLVVVVVSLVVCPCSRNNVSNVSNLRSNLLSVLSNDQAQQPDDLCCSCPVRNVVADLVLVLSSQVSHDYPDPRGHGYHPVRNVVSVVVLVVCVVPPVVVDRHDDSPSDDDDDSVNSNVRDDDDDSLPRADDPVSPPRPSSVVNVVSPDDDD

Nearest PDB structures (foldseek):
  7kfl-assembly1_A  TM=8.886E-01  e=1.074E-26  Arabidopsis thaliana
  7kfl-assembly2_B  TM=8.925E-01  e=6.679E-26  Arabidopsis thaliana
  4lx0-assembly2_D  TM=8.145E-01  e=1.115E-09  Homo sapiens
  4lx0-assembly1_B  TM=7.359E-01  e=8.391E-10  Homo sapiens
  4lwz-assembly1_B  TM=8.044E-01  e=7.217E-09  Homo sapiens